Protein AF-A0A2U9T731-F1 (afdb_monomer)

Sequence (476 aa):
MTSYRQFAELFAVDGKLPVYDVGLNMLANGVYGFFDNGGTRCYVTRASCMHEKDTIAGKVGQWFGVKAAEQWLAKNAVDLVSGFLAGHGQALKADRQKRLQAGLQAALQDMDLPTRPAQAGPLQDALWNWLDESLADLESTPRSALKELLKGASKRWAEDLWLKYRAKSLADLNSAEYDIGKALAALEPFTDISIVAAPGLTGENHWRALITHCTDNAPNCFAVLDAPQGADWANQDNQPIYPSSQLPNDSDYAAIYYPWIQVVDAGSGQKIYAPPSGHIAGVYARVDAQRGVFKAPANESVYGALALETYVSDNQQKYLNNPGSQPNGDGVLGINVNCIRQINGGILVWGARTLQVDENEQFKYVSTRRTYNYIRQSLESGTQWAVFEPNTQALWGQLTRNVTSFLTRLWQEGGLFGSTAAEAFYVKCDADTNPESVRDAGEVVTEVGVAITKPAEFVVFQLGLTSGSATPTTSA

InterPro domains:
  IPR020287 Tail sheath protein, C-terminal domain [PF17482] (358-463)
  IPR035089 Tail sheath protein, subtilisin-like domain [PF04984] (182-354)
  IPR052042 Tail sheath structural protein [PTHR35861] (4-470)

Radius of gyration: 33.22 Å; Cα contacts (8 Å, |Δi|>4): 656; chains: 1; bounding box: 69×65×129 Å

Mean predicted aligned error: 15.21 Å

Nearest PDB structures (foldseek):
  9ezm-assembly1_A  TM=9.001E-01  e=2.198E-23  Halogeometricum borinquense DSM 11551
  7b5h-assembly1_AO  TM=8.288E-01  e=4.710E-19  Nostoc sp. PCC 7120 = FACHB-418
  7b5h-assembly1_AP  TM=8.317E-01  e=6.176E-19  Nostoc sp. PCC 7120 = FACHB-418
  7ae0-assembly1_3A  TM=8.464E-01  e=1.217E-17  Algoriphagus machipongonensis
  6j0n-assembly1_V  TM=7.951E-01  e=6.705E-18  Photorhabdus asymbiotica subsp. asymbiotica ATCC 43949

Foldseek 3Di:
DFDLQVVQVVQPDPSFHPPPLPQSLLVSVLQNLLVLLANGDDDDDFLFPPPCCPAPNSVCVVQDPVVNLVQQCLVCVLVLLLVVCVVVVVPDDPVVSVVVSVLSVVLSVVDDHDDDDDDDPPVSVLVVVLCVVCVVVVVPDDSVCVSVCVVVSSVVSVVVVCVVVVVVSVVVSVVRPRNVLVRLVVCLVPLVEAEDESKQPQFQVNLQSQQCCCVPRHVLHAYEYEHHAPDDQQDPVGAGDDVQPGDHDADLRYAYEDDFFWAQRPRPRDTDTHTCRSNLSSLCNNCCVPQNLLDQSWPAFSPRGDGHSDADDPSNLVCLQAVDPAADPSRHRHFRHFYFHQDPNTTTGHDFAGRHHDPPVQRRGNSSSNLVSVLVSCLCVQLVVLVPPQPDPVSLVVSQVSSLVVQVVCVVSVQFDDPDSVRFKDKDFDCVQCPPVCVVVVHTDIDMDGHGDDDDSDDDDDDDDDPDPPDDDDDD

Secondary structure (DSSP, 8-state):
--SHHHHHHHH-BTTB--TT-HHHHHHHHHHHHHHHTT--------SB---TTTSHHHHHHHH--HHHHHHHHHHHHHHHHHHHHHHTTTTS-HHHHHHHHHHHHHHHTTS--PPPPS--HHHHHHHHHHHHHTHHHHHH--TTTHHHHHHHHHHHHHHHHHHHHHHHHHHHHTTS-B-HHHHHHTTTT-TT--EEE-TT--SHHHHHHHHHIIIII-TT-EEEEEPPTT-----TTS-----TT--PPP-TTEEEEES-EEEE-TTT--EEEE-SHHHHHHHHHHHHHHH-TTS-S-SEE-TT--EESSPPPHHHHHHHH---SS--TTSPPP--EEEEEEETTEEEE---B-S--S--TTSSBHHHHHHHHHHHHHHHHHHGGGTTS--SHHHHHHHHHHHHHHHHHHHHTT-B--SSHHHHEEEE-STTTS-HHHHHTT----EEEE-BPPP---------------------

Organism: NCBI:txid1605891

Solvent-accessible surface area (backbone atoms only — not comparable to full-atom values): 27102 Å² total; per-residue (Å²): 80,69,47,54,64,56,49,44,72,74,68,28,59,97,86,36,53,59,77,83,40,66,67,60,44,34,39,49,46,11,50,41,23,13,43,70,25,46,34,64,70,52,86,86,74,66,33,59,76,74,48,59,80,74,38,68,66,39,53,38,58,75,53,54,51,69,66,49,51,54,51,48,48,67,70,44,48,62,64,52,54,51,54,50,49,65,76,49,51,89,81,52,59,70,72,57,56,54,49,53,54,51,55,53,56,60,65,46,74,81,56,95,80,84,89,89,85,93,82,69,69,77,65,48,60,62,50,49,60,49,51,64,71,44,43,72,63,62,75,73,56,55,86,86,48,51,66,57,49,52,52,56,45,54,51,49,48,53,53,51,51,49,52,54,53,47,52,50,48,54,58,52,59,74,64,58,70,64,43,48,65,63,32,51,60,72,46,62,85,51,81,86,55,51,67,46,66,57,41,70,54,54,45,53,72,50,41,44,48,46,40,46,38,15,68,75,76,37,60,47,26,34,22,36,37,38,52,57,79,91,64,69,56,48,43,99,85,54,45,66,35,68,65,87,86,67,67,67,72,78,31,51,43,28,31,36,39,30,51,37,29,24,29,63,36,85,64,75,67,44,82,41,77,38,45,41,23,22,32,50,54,2,35,43,41,33,37,33,75,76,60,34,50,41,47,50,61,38,82,36,73,49,57,74,56,78,48,62,76,52,89,71,48,74,68,48,44,54,38,35,54,50,43,53,93,51,48,48,102,85,68,43,69,48,49,26,43,19,37,44,35,79,55,97,90,42,48,23,30,63,36,43,43,6,20,39,58,68,82,66,72,77,31,40,32,43,16,40,34,50,34,51,24,50,50,52,50,48,49,56,69,71,48,54,81,58,66,91,51,76,95,41,73,67,50,31,51,50,53,42,51,54,54,49,55,54,52,51,52,42,34,75,72,55,38,28,38,56,97,45,68,77,63,17,36,51,72,47,37,48,65,87,62,39,37,69,76,40,46,75,70,72,51,84,49,70,52,73,51,74,34,68,35,76,82,83,88,74,87,84,86,86,86,79,87,75,86,73,82,81,75,90,79,81,87,132

pLDDT: mean 74.22, std 22.66, range [31.8, 98.62]

Structure (mmCIF, N/CA/C/O backbone):
data_AF-A0A2U9T731-F1
#
_entry.id   AF-A0A2U9T731-F1
#
loop_
_atom_site.group_PDB
_atom_site.id
_atom_site.type_symbol
_atom_site.label_atom_id
_atom_site.label_alt_id
_atom_site.label_comp_id
_atom_site.label_asym_id
_atom_site.label_entity_id
_atom_site.label_seq_id
_atom_site.pdbx_PDB_ins_code
_atom_site.Cartn_x
_atom_site.Cartn_y
_atom_site.Cartn_z
_atom_site.occupancy
_atom_site.B_iso_or_equiv
_atom_site.auth_seq_id
_atom_site.auth_comp_id
_atom_site.auth_asym_id
_atom_site.auth_atom_id
_atom_site.pdbx_PDB_model_num
ATOM 1 N N . MET A 1 1 ? -0.149 -15.588 6.472 1.00 88.38 1 MET A N 1
ATOM 2 C CA . MET A 1 1 ? -1.559 -16.000 6.662 1.00 88.38 1 MET A CA 1
ATOM 3 C C . MET A 1 1 ? -2.324 -15.727 5.379 1.00 88.38 1 MET A C 1
ATOM 5 O O . MET A 1 1 ? -2.033 -14.730 4.729 1.00 88.38 1 MET A O 1
ATOM 9 N N . THR A 1 2 ? -3.258 -16.598 4.998 1.00 92.06 2 THR A N 1
ATOM 10 C CA . THR A 1 2 ? -4.076 -16.479 3.770 1.00 92.06 2 THR A CA 1
ATOM 11 C C . THR A 1 2 ? -5.568 -16.292 4.049 1.00 92.06 2 THR A C 1
ATOM 13 O O . THR A 1 2 ? -6.370 -16.222 3.125 1.00 92.06 2 THR A O 1
ATOM 16 N N . SER A 1 3 ? -5.967 -16.241 5.320 1.00 91.00 3 SER A N 1
ATOM 17 C CA . SER A 1 3 ? -7.340 -15.929 5.714 1.00 91.00 3 SER A CA 1
ATOM 18 C C . SER A 1 3 ? -7.391 -15.360 7.126 1.00 91.00 3 SER A C 1
ATOM 20 O O . SER A 1 3 ? -6.515 -15.634 7.953 1.00 91.00 3 SER A O 1
ATOM 22 N N . TYR A 1 4 ? -8.474 -14.645 7.430 1.00 88.56 4 TYR A N 1
ATOM 23 C CA . TYR A 1 4 ? -8.767 -14.189 8.787 1.00 88.56 4 TYR A CA 1
ATOM 24 C C . TYR A 1 4 ? -8.917 -15.352 9.781 1.00 88.56 4 TYR A C 1
ATOM 26 O O . TYR A 1 4 ? -8.528 -15.242 10.940 1.00 88.56 4 TYR A O 1
ATOM 34 N N . ARG A 1 5 ? -9.412 -16.509 9.325 1.00 87.44 5 ARG A N 1
ATOM 35 C CA . ARG A 1 5 ? -9.525 -17.707 10.165 1.00 87.44 5 ARG A CA 1
ATOM 36 C C . ARG A 1 5 ? -8.167 -18.163 10.702 1.00 87.44 5 ARG A C 1
ATOM 38 O O . ARG A 1 5 ? -8.061 -18.436 11.890 1.00 87.44 5 ARG A O 1
ATOM 45 N N . GLN A 1 6 ? -7.135 -18.186 9.859 1.00 87.81 6 GLN A N 1
ATOM 46 C CA . GLN A 1 6 ? -5.774 -18.521 10.300 1.00 87.81 6 GLN A CA 1
ATOM 47 C C . GLN A 1 6 ? -5.225 -17.497 11.297 1.00 87.81 6 GLN A C 1
ATOM 49 O O . GLN A 1 6 ? -4.529 -17.869 12.236 1.00 87.81 6 GLN A O 1
ATOM 54 N N . PHE A 1 7 ? -5.542 -16.212 11.109 1.00 87.62 7 PHE A N 1
ATOM 55 C CA . PHE A 1 7 ? -5.197 -15.182 12.087 1.00 87.62 7 PHE A CA 1
ATOM 56 C C . PHE A 1 7 ? -5.860 -15.470 13.440 1.00 87.62 7 PHE A C 1
ATOM 58 O O . PHE A 1 7 ? -5.177 -15.500 14.462 1.00 87.62 7 PHE A O 1
ATOM 65 N N . ALA A 1 8 ? -7.165 -15.752 13.449 1.00 83.00 8 ALA A N 1
ATOM 66 C CA . ALA A 1 8 ? -7.881 -16.097 14.670 1.00 83.00 8 ALA A CA 1
ATOM 67 C C . ALA A 1 8 ? -7.302 -17.360 15.331 1.00 83.00 8 ALA A C 1
ATOM 69 O O . ALA A 1 8 ? -7.084 -17.356 16.532 1.00 83.00 8 ALA A O 1
ATOM 70 N N . GLU A 1 9 ? -6.970 -18.406 14.573 1.00 82.50 9 GLU A N 1
ATOM 71 C CA . GLU A 1 9 ? -6.359 -19.634 15.111 1.00 82.50 9 GLU A CA 1
ATOM 72 C C . GLU A 1 9 ? -4.991 -19.388 15.777 1.00 82.50 9 GLU A C 1
ATOM 74 O O . GLU A 1 9 ? -4.660 -20.062 16.749 1.00 82.50 9 GLU A O 1
ATOM 79 N N . LEU A 1 10 ? -4.212 -18.415 15.292 1.00 79.19 10 LEU A N 1
ATOM 80 C CA . LEU A 1 10 ? -2.877 -18.103 15.816 1.00 79.19 10 LEU A CA 1
ATOM 81 C C . LEU A 1 10 ? -2.882 -17.102 16.977 1.00 79.19 10 LEU A C 1
ATOM 83 O O . LEU A 1 10 ? -1.973 -17.131 17.805 1.00 79.19 10 LEU A O 1
ATOM 87 N N . PHE A 1 11 ? -3.867 -16.203 17.032 1.00 75.69 11 PHE A N 1
ATOM 88 C CA . PHE A 1 11 ? -3.887 -15.097 17.995 1.00 75.69 11 PHE A CA 1
ATOM 89 C C . PHE A 1 11 ? -5.059 -15.120 18.985 1.00 75.69 11 PHE A C 1
ATOM 91 O O . PHE A 1 11 ? -5.059 -14.316 19.922 1.00 75.69 11 PHE A O 1
ATOM 98 N N . ALA A 1 12 ? -6.049 -15.998 18.806 1.00 67.94 12 ALA A N 1
ATOM 99 C CA . ALA A 1 12 ? -7.128 -16.189 19.770 1.00 67.94 12 ALA A CA 1
ATOM 100 C C . ALA A 1 12 ? -6.659 -16.982 20.995 1.00 67.94 12 ALA A C 1
ATOM 102 O O . ALA A 1 12 ? -5.832 -17.887 20.900 1.00 67.94 12 ALA A O 1
ATOM 103 N N . VAL A 1 13 ? -7.264 -16.682 22.143 1.00 55.69 13 VAL A N 1
ATOM 104 C CA . VAL A 1 13 ? -7.129 -17.472 23.372 1.00 55.69 13 VAL A CA 1
ATOM 105 C C . VAL A 1 13 ? -8.439 -18.240 23.549 1.00 55.69 13 VAL A C 1
ATOM 107 O O . VAL A 1 13 ? -9.515 -17.651 23.470 1.00 55.69 13 VAL A O 1
ATOM 110 N N . ASP A 1 14 ? -8.373 -19.563 23.706 1.00 52.69 14 ASP A N 1
ATOM 111 C CA . ASP A 1 14 ? -9.550 -20.447 23.811 1.00 52.69 14 ASP A CA 1
ATOM 112 C C . ASP A 1 14 ? -10.554 -20.314 22.644 1.00 52.69 14 ASP A C 1
ATOM 114 O O . ASP A 1 14 ? -11.773 -20.401 22.813 1.00 52.69 14 ASP A O 1
ATOM 118 N N . GLY A 1 15 ? -10.045 -20.072 21.431 1.00 53.62 15 GLY A N 1
ATOM 119 C CA . GLY A 1 15 ? -10.865 -19.942 20.221 1.00 53.62 15 GLY A CA 1
ATOM 120 C C . GLY A 1 15 ? -11.667 -18.640 20.125 1.00 53.62 15 GLY A C 1
ATOM 121 O O . GLY A 1 15 ? -12.492 -18.504 19.222 1.00 53.62 15 GLY A O 1
ATOM 122 N N . LYS A 1 16 ? -11.432 -17.671 21.022 1.00 55.34 16 LYS A N 1
ATOM 123 C CA . LYS A 1 16 ? -12.000 -16.320 20.945 1.00 55.34 16 LYS A CA 1
ATOM 124 C C . LYS A 1 16 ? -10.901 -15.268 20.949 1.00 55.34 16 LYS A C 1
ATOM 126 O O . LYS A 1 16 ? -9.924 -15.360 21.691 1.00 55.34 16 LYS A O 1
ATOM 131 N N . LEU A 1 17 ? -11.070 -14.235 20.130 1.00 61.44 17 LEU A N 1
ATOM 132 C CA . LEU A 1 17 ? -10.196 -13.075 20.228 1.00 61.44 17 LEU A CA 1
ATOM 133 C C . LEU A 1 17 ? -10.456 -12.362 21.565 1.00 61.44 17 LEU A C 1
ATOM 135 O O . LEU A 1 17 ? -11.620 -12.187 21.941 1.00 61.44 17 LEU A O 1
ATOM 139 N N . PRO A 1 18 ? -9.406 -11.964 22.300 1.00 54.78 18 PRO A N 1
ATOM 140 C CA . PRO A 1 18 ? -9.546 -11.191 23.525 1.00 54.78 18 PRO A CA 1
ATOM 141 C C . PRO A 1 18 ? -10.272 -9.868 23.249 1.00 54.78 18 PRO A C 1
ATOM 143 O O . PRO A 1 18 ? -9.679 -8.906 22.777 1.00 54.78 18 PRO A O 1
ATOM 146 N N . VAL A 1 19 ? -11.564 -9.802 23.582 1.00 50.16 19 VAL A N 1
ATOM 147 C CA . VAL A 1 19 ? -12.418 -8.616 23.356 1.00 50.16 19 VAL A CA 1
ATOM 148 C C . VAL A 1 19 ? -11.897 -7.365 24.086 1.00 50.16 19 VAL A C 1
ATOM 150 O O . VAL A 1 19 ? -12.226 -6.245 23.718 1.00 50.16 19 VAL A O 1
ATOM 153 N N . TYR A 1 20 ? -11.063 -7.551 25.110 1.00 46.75 20 TYR A N 1
ATOM 154 C CA . TYR A 1 20 ? -10.618 -6.499 26.026 1.00 46.75 20 TYR A CA 1
ATOM 155 C C . TYR A 1 20 ? -9.171 -6.036 25.810 1.00 46.75 20 TYR A C 1
ATOM 157 O O . TYR A 1 20 ? -8.705 -5.173 26.550 1.00 46.75 20 TYR A O 1
ATOM 165 N N . ASP A 1 21 ? -8.455 -6.619 24.847 1.00 57.62 21 ASP A N 1
ATOM 166 C CA . ASP A 1 21 ? -7.144 -6.124 24.428 1.00 57.62 21 ASP A CA 1
ATOM 167 C C . ASP A 1 21 ? -7.363 -5.161 23.259 1.00 57.62 21 ASP A C 1
ATOM 169 O O . ASP A 1 21 ? -7.593 -5.586 22.128 1.00 57.62 21 ASP A O 1
ATOM 173 N N . VAL A 1 22 ? -7.360 -3.859 23.556 1.00 59.72 22 VAL A N 1
ATOM 174 C CA . VAL A 1 22 ? -7.670 -2.801 22.581 1.00 59.72 22 VAL A CA 1
ATOM 175 C C . VAL A 1 22 ? -6.714 -2.854 21.384 1.00 59.72 22 VAL A C 1
ATOM 177 O O . VAL A 1 22 ? -7.166 -2.744 20.246 1.00 59.72 22 VAL A O 1
ATOM 180 N N . GLY A 1 23 ? -5.420 -3.100 21.614 1.00 64.56 23 GLY A N 1
ATOM 181 C CA . GLY A 1 23 ? -4.423 -3.181 20.543 1.00 64.56 23 GLY A CA 1
ATOM 182 C C . GLY A 1 23 ? -4.617 -4.415 19.661 1.00 64.56 23 GLY A C 1
ATOM 183 O O . GLY A 1 23 ? -4.599 -4.324 18.432 1.00 64.56 23 GLY A O 1
ATOM 184 N N . LEU A 1 24 ? -4.875 -5.576 20.271 1.00 70.06 24 LEU A N 1
ATOM 185 C CA . LEU A 1 24 ? -5.170 -6.796 19.518 1.00 70.06 24 LEU A CA 1
ATOM 186 C C . LEU A 1 24 ? -6.501 -6.706 18.763 1.00 70.06 24 LEU A C 1
ATOM 188 O O . LEU A 1 24 ? -6.613 -7.245 17.664 1.00 70.06 24 LEU A O 1
ATOM 192 N N . ASN A 1 25 ? -7.490 -6.015 19.329 1.00 75.69 25 ASN A N 1
ATOM 193 C CA . ASN A 1 25 ? -8.783 -5.778 18.698 1.00 75.69 25 ASN A CA 1
ATOM 194 C C . ASN A 1 25 ? -8.629 -4.888 17.445 1.00 75.69 25 ASN A C 1
ATOM 196 O O . ASN A 1 25 ? -9.118 -5.246 16.371 1.00 75.69 25 ASN A O 1
ATOM 200 N N . MET A 1 26 ? -7.854 -3.800 17.528 1.00 83.88 26 MET A N 1
ATOM 201 C CA . MET A 1 26 ? -7.537 -2.956 16.366 1.00 83.88 26 MET A CA 1
ATOM 202 C C . MET A 1 26 ? -6.824 -3.740 15.259 1.00 83.88 26 MET A C 1
ATOM 204 O O . MET A 1 26 ? -7.227 -3.675 14.095 1.00 83.88 26 MET A O 1
ATOM 208 N N . LEU A 1 27 ? -5.814 -4.541 15.617 1.00 87.56 27 LEU A N 1
ATOM 209 C CA . LEU A 1 27 ? -5.110 -5.400 14.664 1.00 87.56 27 LEU A CA 1
ATOM 210 C C . LEU A 1 27 ? -6.051 -6.430 14.025 1.00 87.56 27 LEU A C 1
ATOM 212 O O . LEU A 1 27 ? -6.015 -6.613 12.810 1.00 87.56 27 LEU A O 1
ATOM 216 N N . ALA A 1 28 ? -6.907 -7.082 14.816 1.00 88.56 28 ALA A N 1
ATOM 217 C CA . ALA A 1 28 ? -7.859 -8.067 14.316 1.00 88.56 28 ALA A CA 1
ATOM 218 C C . ALA A 1 28 ? -8.824 -7.462 13.290 1.00 88.56 28 ALA A C 1
ATOM 220 O O . ALA A 1 28 ? -9.002 -8.035 12.216 1.00 88.56 28 ALA A O 1
ATOM 221 N N . ASN A 1 29 ? -9.386 -6.284 13.570 1.00 90.81 29 ASN A N 1
ATOM 222 C CA . ASN A 1 29 ? -10.258 -5.589 12.623 1.00 90.81 29 ASN A CA 1
ATOM 223 C C . ASN A 1 29 ? -9.502 -5.116 11.378 1.00 90.81 29 ASN A C 1
ATOM 225 O O . ASN A 1 29 ? -10.039 -5.199 10.276 1.00 90.81 29 ASN A O 1
ATOM 229 N N . GLY A 1 30 ? -8.242 -4.695 11.518 1.00 93.50 30 GLY A N 1
ATOM 230 C CA . GLY A 1 30 ? -7.384 -4.385 10.375 1.00 93.50 30 GLY A CA 1
ATOM 231 C C . GLY A 1 30 ? -7.145 -5.600 9.471 1.00 93.50 30 GLY A C 1
ATOM 232 O O . GLY A 1 30 ? -7.293 -5.502 8.254 1.00 93.50 30 GLY A O 1
ATOM 233 N N . VAL A 1 31 ? -6.835 -6.764 10.053 1.00 94.62 31 VAL A N 1
ATOM 234 C CA . VAL A 1 31 ? -6.621 -8.018 9.308 1.00 94.62 31 VAL A CA 1
ATOM 235 C C . VAL A 1 31 ? -7.923 -8.529 8.690 1.00 94.62 31 VAL A C 1
ATOM 237 O O . VAL A 1 31 ? -7.914 -8.980 7.546 1.00 94.62 31 VAL A O 1
ATOM 240 N N . TYR A 1 32 ? -9.045 -8.443 9.409 1.00 94.06 32 TYR A N 1
ATOM 241 C CA . TYR A 1 32 ? -10.363 -8.771 8.867 1.00 94.06 32 TYR A CA 1
ATOM 242 C C . TYR A 1 32 ? -10.681 -7.891 7.654 1.00 94.06 32 TYR A C 1
ATOM 244 O O . TYR A 1 32 ? -10.943 -8.410 6.570 1.00 94.06 32 TYR A O 1
ATOM 252 N N . GLY A 1 33 ? -10.558 -6.571 7.817 1.00 95.75 33 GLY A N 1
ATOM 253 C CA . GLY A 1 33 ? -10.784 -5.587 6.766 1.00 95.75 33 GLY A CA 1
ATOM 254 C C . GLY A 1 33 ? -9.898 -5.795 5.543 1.00 95.75 33 GLY A C 1
ATOM 255 O O . GLY A 1 33 ? -10.383 -5.664 4.422 1.00 95.75 33 GLY A O 1
ATOM 256 N N . PHE A 1 34 ? -8.631 -6.177 5.741 1.00 97.62 34 PHE A N 1
ATOM 257 C CA . PHE A 1 34 ? -7.710 -6.519 4.655 1.00 97.62 34 PHE A CA 1
ATOM 258 C C . PHE A 1 34 ? -8.255 -7.654 3.784 1.00 97.62 34 PHE A C 1
ATOM 260 O O . PHE A 1 34 ? -8.349 -7.502 2.567 1.00 97.62 34 PHE A O 1
ATOM 267 N N . PHE A 1 35 ? -8.641 -8.779 4.395 1.00 97.12 35 PHE A N 1
ATOM 268 C CA . PHE A 1 35 ? -9.165 -9.927 3.651 1.00 97.12 35 PHE A CA 1
ATOM 269 C C . PHE A 1 35 ? -10.542 -9.642 3.040 1.00 97.12 35 PHE A C 1
ATOM 271 O O . PHE A 1 35 ? -10.771 -9.995 1.885 1.00 97.12 35 PHE A O 1
ATOM 278 N N . ASP A 1 36 ? -11.431 -8.965 3.770 1.00 95.88 36 ASP A N 1
ATOM 279 C CA . ASP A 1 36 ? -12.779 -8.627 3.290 1.00 95.88 36 ASP A CA 1
ATOM 280 C C . ASP A 1 36 ? -12.738 -7.678 2.084 1.00 95.88 36 ASP A C 1
ATOM 282 O O . ASP A 1 36 ? -13.545 -7.781 1.163 1.00 95.88 36 ASP A O 1
ATOM 286 N N . ASN A 1 37 ? -11.732 -6.801 2.029 1.00 97.50 37 ASN A N 1
ATOM 287 C CA . ASN A 1 37 ? -11.537 -5.881 0.915 1.00 97.50 37 ASN A CA 1
ATOM 288 C C . ASN A 1 37 ? -10.711 -6.461 -0.239 1.00 97.50 37 ASN A C 1
ATOM 290 O O . ASN A 1 37 ? -10.448 -5.713 -1.171 1.00 97.50 37 ASN A O 1
ATOM 294 N N . GLY A 1 38 ? -10.363 -7.756 -0.225 1.00 96.25 38 GLY A N 1
ATOM 295 C CA . GLY A 1 38 ? -9.721 -8.473 -1.339 1.00 96.25 38 GLY A CA 1
ATOM 296 C C . GLY A 1 38 ? -8.221 -8.740 -1.185 1.00 96.25 38 GLY A C 1
ATOM 297 O O . GLY A 1 38 ? -7.571 -9.179 -2.135 1.00 96.25 38 GLY A O 1
ATOM 298 N N . GLY A 1 39 ? -7.667 -8.523 0.007 1.00 96.06 39 GLY A N 1
ATOM 299 C CA . GLY A 1 39 ? -6.345 -9.013 0.373 1.00 96.06 39 GLY A CA 1
ATOM 300 C C . GLY A 1 39 ? -6.269 -10.541 0.323 1.00 96.06 39 GLY A C 1
ATOM 301 O O . GLY A 1 39 ? -7.206 -11.238 0.704 1.00 96.06 39 GLY A O 1
ATOM 302 N N . THR A 1 40 ? -5.147 -11.085 -0.151 1.00 94.38 40 THR A N 1
ATOM 303 C CA . THR A 1 40 ? -4.980 -12.538 -0.364 1.00 94.38 40 THR A CA 1
ATOM 304 C C . THR A 1 40 ? -4.010 -13.180 0.619 1.00 94.38 40 THR A C 1
ATOM 306 O O . THR A 1 40 ? -4.191 -14.327 1.033 1.00 94.38 40 THR A O 1
ATOM 309 N N . ARG A 1 41 ? -2.968 -12.447 1.018 1.00 94.56 41 ARG A N 1
ATOM 310 C CA . ARG A 1 41 ? -1.938 -12.919 1.941 1.00 94.56 41 ARG A CA 1
ATOM 311 C C . ARG A 1 41 ? -1.350 -11.750 2.716 1.00 94.56 41 ARG A C 1
ATOM 313 O O . ARG A 1 41 ? -1.005 -10.735 2.125 1.00 94.56 41 ARG A O 1
ATOM 320 N N . CYS A 1 42 ? -1.188 -11.928 4.022 1.00 94.44 42 CYS A N 1
ATOM 321 C CA . CYS A 1 42 ? -0.504 -10.973 4.886 1.00 94.44 42 CYS A CA 1
ATOM 322 C C . CYS A 1 42 ? 0.429 -11.680 5.875 1.00 94.44 42 CYS A C 1
ATOM 324 O O . CYS A 1 42 ? 0.236 -12.854 6.227 1.00 94.44 42 CYS A O 1
ATOM 326 N N . TYR A 1 43 ? 1.439 -10.944 6.325 1.00 93.75 43 TYR A N 1
ATOM 327 C CA . TYR A 1 43 ? 2.276 -11.293 7.465 1.00 93.75 43 TYR A CA 1
ATOM 328 C C . TYR A 1 43 ? 1.839 -10.432 8.642 1.00 93.75 43 TYR A C 1
ATOM 330 O O . TYR A 1 43 ? 1.498 -9.265 8.467 1.00 93.75 43 TYR A O 1
ATOM 338 N N . VAL A 1 44 ? 1.804 -11.022 9.832 1.00 91.00 44 VAL A N 1
ATOM 339 C CA . VAL A 1 44 ? 1.349 -10.330 11.034 1.00 91.00 44 VAL A CA 1
ATOM 340 C C . VAL A 1 44 ? 2.355 -10.571 12.140 1.00 91.00 44 VAL A C 1
ATOM 342 O O . VAL A 1 44 ? 2.699 -11.712 12.443 1.00 91.00 44 VAL A O 1
ATOM 345 N N . THR A 1 45 ? 2.795 -9.480 12.746 1.00 86.94 45 THR A N 1
ATOM 346 C CA . THR A 1 45 ? 3.688 -9.452 13.899 1.00 86.94 45 THR A CA 1
ATOM 347 C C . THR A 1 45 ? 3.109 -8.493 14.934 1.00 86.94 45 THR A C 1
ATOM 349 O O . THR A 1 45 ? 2.353 -7.581 14.592 1.00 86.94 45 THR A O 1
ATOM 352 N N . ARG A 1 46 ? 3.418 -8.710 16.212 1.00 77.56 46 ARG A N 1
ATOM 353 C CA . ARG A 1 46 ? 2.981 -7.817 17.289 1.00 77.56 46 ARG A CA 1
ATOM 354 C C . ARG A 1 46 ? 4.082 -6.799 17.567 1.00 77.56 46 ARG A C 1
ATOM 356 O O . ARG A 1 46 ? 5.202 -7.182 17.882 1.00 77.56 46 ARG A O 1
ATOM 363 N N . ALA A 1 47 ? 3.734 -5.515 17.485 1.00 73.25 47 ALA A N 1
ATOM 364 C CA . ALA A 1 47 ? 4.603 -4.410 17.900 1.00 73.25 47 ALA A CA 1
ATOM 365 C C . ALA A 1 47 ? 4.723 -4.294 19.427 1.00 73.25 47 ALA A C 1
ATOM 367 O O . ALA A 1 47 ? 5.671 -3.707 19.932 1.00 73.25 47 ALA A O 1
ATOM 368 N N . SER A 1 48 ? 3.788 -4.868 20.187 1.00 66.44 48 SER A N 1
ATOM 369 C CA . SER A 1 48 ? 3.917 -4.947 21.638 1.00 66.44 48 SER A CA 1
ATOM 370 C C . SER A 1 48 ? 4.884 -6.067 22.024 1.00 66.44 48 SER A C 1
ATOM 372 O O . SER A 1 48 ? 4.695 -7.239 21.685 1.00 66.44 48 SER A O 1
ATOM 374 N N . CYS A 1 49 ? 5.921 -5.713 22.783 1.00 41.28 49 CYS A N 1
ATOM 375 C CA . CYS A 1 49 ? 6.824 -6.661 23.418 1.00 41.28 49 CYS A CA 1
ATOM 376 C C . CYS A 1 49 ? 6.138 -7.314 24.629 1.00 41.28 49 CYS A C 1
ATOM 378 O O . CYS A 1 49 ? 6.534 -7.141 25.774 1.00 41.28 49 CYS A O 1
ATOM 380 N N . MET A 1 50 ? 5.096 -8.114 24.408 1.00 39.75 50 MET A N 1
ATOM 381 C CA . MET A 1 50 ? 4.665 -9.021 25.467 1.00 39.75 50 MET A CA 1
ATOM 382 C C . MET A 1 50 ? 5.662 -10.172 25.554 1.00 39.75 50 MET A C 1
ATOM 384 O O . MET A 1 50 ? 5.508 -11.201 24.898 1.00 39.75 50 MET A O 1
ATOM 388 N N . HIS A 1 51 ? 6.686 -10.034 26.396 1.00 38.06 51 HIS A N 1
ATOM 389 C CA . HIS A 1 51 ? 7.228 -11.228 27.021 1.00 38.06 51 HIS A CA 1
ATOM 390 C C . HIS A 1 51 ? 6.102 -11.825 27.863 1.00 38.06 51 HIS A C 1
ATOM 392 O O . HIS A 1 51 ? 5.614 -11.214 28.809 1.00 38.06 51 HIS A O 1
ATOM 398 N N . GLU A 1 52 ? 5.667 -13.030 27.504 1.00 36.25 52 GLU A N 1
ATOM 399 C CA . GLU A 1 52 ? 4.638 -13.774 28.233 1.00 36.25 52 GLU A CA 1
ATOM 400 C C . GLU A 1 52 ? 4.971 -13.846 29.735 1.00 36.25 52 GLU A C 1
ATOM 402 O O . GLU A 1 52 ? 4.093 -13.681 30.572 1.00 36.25 52 GLU A O 1
ATOM 407 N N . LYS A 1 53 ? 6.264 -13.932 30.081 1.00 34.16 53 LYS A N 1
ATOM 408 C CA . LYS A 1 53 ? 6.789 -13.900 31.458 1.00 34.16 53 LYS A CA 1
ATOM 409 C C . LYS A 1 53 ? 6.646 -12.550 32.181 1.00 34.16 53 LYS A C 1
ATOM 411 O O . LYS A 1 53 ? 6.659 -12.529 33.412 1.00 34.16 53 LYS A O 1
ATOM 416 N N . ASP A 1 54 ? 6.507 -11.453 31.442 1.00 34.56 54 ASP A N 1
ATOM 417 C CA . ASP A 1 54 ? 6.492 -10.083 31.969 1.00 34.56 54 ASP A CA 1
ATOM 418 C C . ASP A 1 54 ? 5.084 -9.488 32.065 1.00 34.56 54 ASP A C 1
ATOM 420 O O . ASP A 1 54 ? 4.879 -8.500 32.769 1.00 34.56 54 ASP A O 1
ATOM 424 N N . THR A 1 55 ? 4.080 -10.131 31.463 1.00 39.84 55 THR A N 1
ATOM 425 C CA . THR A 1 55 ? 2.680 -9.766 31.700 1.00 39.84 55 THR A CA 1
ATOM 426 C C . THR A 1 55 ? 2.241 -10.150 33.114 1.00 39.84 55 THR A C 1
ATOM 428 O O . THR A 1 55 ? 2.573 -11.227 33.625 1.00 39.84 55 THR A O 1
ATOM 431 N N . ILE A 1 56 ? 1.405 -9.303 33.731 1.00 34.69 56 ILE A N 1
ATOM 432 C CA . ILE A 1 56 ? 0.640 -9.698 34.919 1.00 34.69 56 ILE A CA 1
ATOM 433 C C . ILE A 1 56 ? -0.103 -10.997 34.604 1.00 34.69 56 ILE A C 1
ATOM 435 O O . ILE A 1 56 ? -0.052 -11.876 35.435 1.00 34.69 56 ILE A O 1
ATOM 439 N N . ALA A 1 57 ? -0.654 -11.194 33.400 1.00 33.31 57 ALA A N 1
ATOM 440 C CA . ALA A 1 57 ? -1.320 -12.428 32.966 1.00 33.31 57 ALA A CA 1
ATOM 441 C C . ALA A 1 57 ? -0.434 -13.694 32.931 1.00 33.31 57 ALA A C 1
ATOM 443 O O . ALA A 1 57 ? -0.949 -14.769 33.205 1.00 33.31 57 ALA A O 1
ATOM 444 N N . GLY A 1 58 ? 0.872 -13.611 32.659 1.00 34.59 58 GLY A N 1
ATOM 445 C CA . GLY A 1 58 ? 1.788 -14.760 32.722 1.00 34.59 58 GLY A CA 1
ATOM 446 C C . GLY A 1 58 ? 2.270 -15.070 34.138 1.00 34.59 58 GLY A C 1
ATOM 447 O O . GLY A 1 58 ? 2.371 -16.236 34.524 1.00 34.59 58 GLY A O 1
ATOM 448 N N . LYS A 1 59 ? 2.455 -14.034 34.966 1.00 36.81 59 LYS A N 1
ATOM 449 C CA . LYS A 1 59 ? 2.683 -14.191 36.416 1.00 36.81 59 LYS A CA 1
ATOM 450 C C . LYS A 1 59 ? 1.409 -14.653 37.141 1.00 36.81 59 LYS A C 1
ATOM 452 O O . LYS A 1 59 ? 1.474 -15.489 38.032 1.00 36.81 59 LYS A O 1
ATOM 457 N N . VAL A 1 60 ? 0.243 -14.186 36.696 1.00 33.25 60 VAL A N 1
ATOM 458 C CA . VAL A 1 60 ? -1.107 -14.555 37.151 1.00 33.25 60 VAL A CA 1
ATOM 459 C C . VAL A 1 60 ? -1.503 -15.918 36.604 1.00 33.25 60 VAL A C 1
ATOM 461 O O . VAL A 1 60 ? -2.103 -16.676 37.337 1.00 33.25 60 VAL A O 1
ATOM 464 N N . GLY A 1 61 ? -1.120 -16.309 35.392 1.00 36.09 61 GLY A N 1
ATOM 465 C CA . GLY A 1 61 ? -1.347 -17.652 34.848 1.00 36.09 61 GLY A CA 1
ATOM 466 C C . GLY A 1 61 ? -0.556 -18.722 35.603 1.00 36.09 61 GLY A C 1
ATOM 467 O O . GLY A 1 61 ? -1.074 -19.805 35.861 1.00 36.09 61 GLY A O 1
ATOM 468 N N . GLN A 1 62 ? 0.654 -18.386 36.068 1.00 38.66 62 GLN A N 1
ATOM 469 C CA . GLN A 1 62 ? 1.388 -19.201 37.042 1.00 38.66 62 GLN A CA 1
ATOM 470 C C . GLN A 1 62 ? 0.764 -19.196 38.453 1.00 38.66 62 GLN A C 1
ATOM 472 O O . GLN A 1 62 ? 0.999 -20.137 39.208 1.00 38.66 62 GLN A O 1
ATOM 477 N N . TRP A 1 63 ? -0.004 -18.167 38.834 1.00 35.22 63 TRP A N 1
ATOM 478 C CA . TRP A 1 63 ? -0.564 -18.001 40.190 1.00 35.22 63 TRP A CA 1
ATOM 479 C C . TRP A 1 63 ? -2.053 -18.387 40.337 1.00 35.22 63 TRP A C 1
ATOM 481 O O . TRP A 1 63 ? -2.475 -18.755 41.430 1.00 35.22 63 TRP A O 1
ATOM 491 N N . PHE A 1 64 ? -2.858 -18.324 39.276 1.00 34.03 64 PHE A N 1
ATOM 492 C CA . PHE A 1 64 ? -4.328 -18.338 39.302 1.00 34.03 64 PHE A CA 1
ATOM 493 C C . PHE A 1 64 ? -4.929 -19.397 38.372 1.00 34.03 64 PHE A C 1
ATOM 495 O O . PHE A 1 64 ? -5.929 -19.170 37.689 1.00 34.03 64 PHE A O 1
ATOM 502 N N . GLY A 1 65 ? -4.433 -20.632 38.450 1.00 35.00 65 GLY A N 1
ATOM 503 C CA . GLY A 1 65 ? -5.402 -21.725 38.398 1.00 35.00 65 GLY A CA 1
ATOM 504 C C . GLY A 1 65 ? -6.393 -21.465 39.534 1.00 35.00 65 GLY A C 1
ATOM 505 O O . GLY A 1 65 ? -5.959 -21.372 40.673 1.00 35.00 65 GLY A O 1
ATOM 506 N N . VAL A 1 66 ? -7.686 -21.277 39.260 1.00 37.91 66 VAL A N 1
ATOM 507 C CA . VAL A 1 66 ? -8.726 -20.914 40.257 1.00 37.91 66 VAL A CA 1
ATOM 508 C C . VAL A 1 66 ? -8.620 -21.742 41.554 1.00 37.91 66 VAL A C 1
ATOM 510 O O . VAL A 1 66 ? -8.775 -21.214 42.653 1.00 37.91 66 VAL A O 1
ATOM 513 N N . LYS A 1 67 ? -8.179 -23.001 41.436 1.00 40.03 67 LYS A N 1
ATOM 514 C CA . LYS A 1 67 ? -7.840 -23.893 42.554 1.00 40.03 67 LYS A CA 1
ATOM 515 C C . LYS A 1 67 ? -6.734 -23.388 43.491 1.00 40.03 67 LYS A C 1
ATOM 517 O O . LYS A 1 67 ? -6.828 -23.627 44.682 1.00 40.03 67 LYS A O 1
ATOM 522 N N . ALA A 1 68 ? -5.691 -22.719 43.008 1.00 41.28 68 ALA A N 1
ATOM 523 C CA . ALA A 1 68 ? -4.561 -22.253 43.816 1.00 41.28 68 ALA A CA 1
ATOM 524 C C . ALA A 1 68 ? -4.928 -21.053 44.708 1.00 41.28 68 ALA A C 1
ATOM 526 O O . ALA A 1 68 ? -4.485 -20.986 45.854 1.00 41.28 68 ALA A O 1
ATOM 527 N N . ALA A 1 69 ? -5.782 -20.144 44.224 1.00 39.28 69 ALA A N 1
ATOM 528 C CA . ALA A 1 69 ? -6.324 -19.042 45.022 1.00 39.28 69 ALA A CA 1
ATOM 529 C C . ALA A 1 69 ? -7.319 -19.551 46.079 1.00 39.28 69 ALA A C 1
ATOM 531 O O . ALA A 1 69 ? -7.231 -19.156 47.242 1.00 39.28 69 ALA A O 1
ATOM 532 N N . GLU A 1 70 ? -8.191 -20.498 45.709 1.00 42.38 70 GLU A N 1
ATOM 533 C CA . GLU A 1 70 ? -9.061 -21.221 46.648 1.00 42.38 70 GLU A CA 1
ATOM 534 C C . GLU A 1 70 ? -8.240 -21.981 47.710 1.00 42.38 70 GLU A C 1
ATOM 536 O O . GLU A 1 70 ? -8.544 -21.904 48.899 1.00 42.38 70 GLU A O 1
ATOM 541 N N . GLN A 1 71 ? -7.144 -22.640 47.314 1.00 45.66 71 GLN A N 1
ATOM 542 C CA . GLN A 1 71 ? -6.226 -23.358 48.210 1.00 45.66 71 GLN A CA 1
ATOM 543 C C . GLN A 1 71 ? -5.411 -22.420 49.116 1.00 45.66 71 GLN A C 1
ATOM 545 O O . GLN A 1 71 ? -5.137 -22.757 50.269 1.00 45.66 71 GLN A O 1
ATOM 550 N N . TRP A 1 72 ? -5.011 -21.241 48.629 1.00 42.97 72 TRP A N 1
ATOM 551 C CA . TRP A 1 72 ? -4.283 -20.251 49.426 1.00 42.97 72 TRP A CA 1
ATOM 552 C C . TRP A 1 72 ? -5.194 -19.568 50.452 1.00 42.97 72 TRP A C 1
ATOM 554 O O . TRP A 1 72 ? -4.801 -19.448 51.615 1.00 42.97 72 TRP A O 1
ATOM 564 N N . LEU A 1 73 ? -6.414 -19.185 50.058 1.00 44.66 73 LEU A N 1
ATOM 565 C CA . LEU A 1 73 ? -7.431 -18.637 50.962 1.00 44.66 73 LEU A CA 1
ATOM 566 C C . LEU A 1 73 ? -7.825 -19.658 52.027 1.00 44.66 73 LEU A C 1
ATOM 568 O O . LEU A 1 73 ? -7.801 -19.336 53.212 1.00 44.66 73 LEU A O 1
ATOM 572 N N . ALA A 1 74 ? -8.093 -20.904 51.629 1.00 47.44 74 ALA A N 1
ATOM 573 C CA . ALA A 1 74 ? -8.410 -21.967 52.573 1.00 47.44 74 ALA A CA 1
ATOM 574 C C . ALA A 1 74 ? -7.256 -22.214 53.564 1.00 47.44 74 ALA A C 1
ATOM 576 O O . ALA A 1 74 ? -7.499 -22.455 54.742 1.00 47.44 74 ALA A O 1
ATOM 577 N N . LYS A 1 75 ? -5.991 -22.060 53.144 1.00 45.53 75 LYS A N 1
ATOM 578 C CA . LYS A 1 75 ? -4.850 -22.275 54.044 1.00 45.53 75 LYS A CA 1
ATOM 579 C C . LYS A 1 75 ? -4.539 -21.116 54.997 1.00 45.53 75 LYS A C 1
ATOM 581 O O . LYS A 1 75 ? -4.030 -21.366 56.083 1.00 45.53 75 LYS A O 1
ATOM 586 N N . ASN A 1 76 ? -4.812 -19.867 54.616 1.00 44.72 76 ASN A N 1
ATOM 587 C CA . ASN A 1 76 ? -4.431 -18.691 55.417 1.00 44.72 76 ASN A CA 1
ATOM 588 C C . ASN A 1 76 ? -5.619 -18.006 56.122 1.00 44.72 76 ASN A C 1
ATOM 590 O O . ASN A 1 76 ? -5.408 -17.069 56.890 1.00 44.72 76 ASN A O 1
ATOM 594 N N . ALA A 1 77 ? -6.857 -18.475 55.911 1.00 47.88 77 ALA A N 1
ATOM 595 C CA . ALA A 1 77 ? -8.063 -17.883 56.497 1.00 47.88 77 ALA A CA 1
ATOM 596 C C . ALA A 1 77 ? -8.038 -17.811 58.037 1.00 47.88 77 ALA A C 1
ATOM 598 O O . ALA A 1 77 ? -8.523 -16.835 58.601 1.00 47.88 77 ALA A O 1
ATOM 599 N N . VAL A 1 78 ? -7.456 -18.800 58.731 1.00 45.28 78 VAL A N 1
ATOM 600 C CA . VAL A 1 78 ? -7.404 -18.820 60.211 1.00 45.28 78 VAL A CA 1
ATOM 601 C C . VAL A 1 78 ? -6.455 -17.775 60.767 1.00 45.28 78 VAL A C 1
ATOM 603 O O . VAL A 1 78 ? -6.819 -17.079 61.712 1.00 45.28 78 VAL A O 1
ATOM 606 N N . ASP A 1 79 ? -5.263 -17.649 60.188 1.00 44.97 79 ASP A N 1
ATOM 607 C CA . ASP A 1 79 ? -4.249 -16.696 60.645 1.00 44.97 79 ASP A CA 1
ATOM 608 C C . ASP A 1 79 ? -4.681 -15.255 60.354 1.00 44.97 79 ASP A C 1
ATOM 610 O O . ASP A 1 79 ? -4.490 -14.366 61.184 1.00 44.97 79 ASP A O 1
ATOM 614 N N . LEU A 1 80 ? -5.350 -15.039 59.217 1.00 44.19 80 LEU A N 1
ATOM 615 C CA . LEU A 1 80 ? -5.939 -13.751 58.856 1.00 44.19 80 LEU A CA 1
ATOM 616 C C . LEU A 1 80 ? -7.088 -13.391 59.803 1.00 44.19 80 LEU A C 1
ATOM 618 O O . LEU A 1 80 ? -7.028 -12.363 60.463 1.00 44.19 80 LEU A O 1
ATOM 622 N N . VAL A 1 81 ? -8.085 -14.257 59.993 1.00 46.41 81 VAL A N 1
ATOM 623 C CA . VAL A 1 81 ? -9.198 -13.971 60.920 1.00 46.41 81 VAL A CA 1
ATOM 624 C C . VAL A 1 81 ? -8.715 -13.857 62.375 1.00 46.41 81 VAL A C 1
ATOM 626 O O . VAL A 1 81 ? -9.229 -13.039 63.135 1.00 46.41 81 VAL A O 1
ATOM 629 N N . SER A 1 82 ? -7.688 -14.605 62.780 1.00 44.59 82 SER A N 1
ATOM 630 C CA . SER A 1 82 ? -7.111 -14.492 64.127 1.00 44.59 82 SER A CA 1
ATOM 631 C C . SER A 1 82 ? -6.345 -13.183 64.331 1.00 44.59 82 SER A C 1
ATOM 633 O O . SER A 1 82 ? -6.490 -12.569 65.388 1.00 44.59 82 SER A O 1
ATOM 635 N N . GLY A 1 83 ? -5.604 -12.705 63.324 1.00 44.69 83 GLY A N 1
ATOM 636 C CA . GLY A 1 83 ? -4.978 -11.378 63.345 1.00 44.69 83 GLY A CA 1
ATOM 637 C C . GLY A 1 83 ? -6.003 -10.239 63.406 1.00 44.69 83 GLY A C 1
ATOM 638 O O . GLY A 1 83 ? -5.810 -9.277 64.146 1.00 44.69 83 GLY A O 1
ATOM 639 N N . PHE A 1 84 ? -7.140 -10.396 62.718 1.00 43.22 84 PHE A N 1
ATOM 640 C CA . PHE A 1 84 ? -8.238 -9.422 62.702 1.00 43.22 84 PHE A CA 1
ATOM 641 C C . PHE A 1 84 ? -8.856 -9.235 64.079 1.00 43.22 84 PHE A C 1
ATOM 643 O O . PHE A 1 84 ? -9.031 -8.124 64.581 1.00 43.22 84 PHE A O 1
ATOM 650 N N . LEU A 1 85 ? -9.176 -10.375 64.694 1.00 45.78 85 LEU A N 1
ATOM 651 C CA . LEU A 1 85 ? -9.824 -10.447 65.987 1.00 45.78 85 LEU A CA 1
ATOM 652 C C . LEU A 1 85 ? -8.870 -9.984 67.090 1.00 45.78 85 LEU A C 1
ATOM 654 O O . LEU A 1 85 ? -9.338 -9.418 68.073 1.00 45.78 85 LEU A O 1
ATOM 658 N N . ALA A 1 86 ? -7.557 -10.185 66.935 1.00 48.28 86 ALA A N 1
ATOM 659 C CA . ALA A 1 86 ? -6.549 -9.667 67.856 1.00 48.28 86 ALA A CA 1
ATOM 660 C C . ALA A 1 86 ? -6.436 -8.129 67.805 1.00 48.28 86 ALA A C 1
ATOM 662 O O . ALA A 1 86 ? -6.277 -7.510 68.855 1.00 48.28 86 ALA A O 1
ATOM 663 N N . GLY A 1 87 ? -6.581 -7.512 66.623 1.00 44.81 87 GLY A N 1
ATOM 664 C CA . GLY A 1 87 ? -6.587 -6.050 66.453 1.00 44.81 87 GLY A CA 1
ATOM 665 C C . GLY A 1 87 ? -7.874 -5.361 66.933 1.00 44.81 87 GLY A C 1
ATOM 666 O O . GLY A 1 87 ? -7.818 -4.259 67.467 1.00 44.81 87 GLY A O 1
ATOM 667 N N . HIS A 1 88 ? -9.022 -6.040 66.830 1.00 43.09 88 HIS A N 1
ATOM 668 C CA . HIS A 1 88 ? -10.351 -5.518 67.200 1.00 43.09 88 HIS A CA 1
ATOM 669 C C . HIS A 1 88 ? -10.868 -6.019 68.564 1.00 43.09 88 HIS A C 1
ATOM 671 O O . HIS A 1 88 ? -12.052 -5.893 68.893 1.00 43.09 88 HIS A O 1
ATOM 677 N N . GLY A 1 89 ? -9.979 -6.584 69.389 1.00 41.47 89 GLY A N 1
ATOM 678 C CA . GLY A 1 89 ? -10.312 -7.307 70.621 1.00 41.47 89 GLY A CA 1
ATOM 679 C C . GLY A 1 89 ? -11.064 -6.517 71.702 1.00 41.47 89 GLY A C 1
ATOM 680 O O . GLY A 1 89 ? -11.604 -7.134 72.616 1.00 41.47 89 GLY A O 1
ATOM 681 N N . GLN A 1 90 ? -11.156 -5.185 71.615 1.00 45.97 90 GLN A N 1
ATOM 682 C CA . GLN A 1 90 ? -11.955 -4.396 72.565 1.00 45.97 90 GLN A CA 1
ATOM 683 C C . GLN A 1 90 ? -13.456 -4.319 72.219 1.00 45.97 90 GLN A C 1
ATOM 685 O O . GLN A 1 90 ? -14.254 -4.032 73.109 1.00 45.97 90 GLN A O 1
ATOM 690 N N . ALA A 1 91 ? -13.868 -4.618 70.978 1.00 44.25 91 ALA A N 1
ATOM 691 C CA . ALA A 1 91 ? -15.270 -4.504 70.543 1.00 44.25 91 ALA A CA 1
ATOM 692 C C . ALA A 1 91 ? -16.068 -5.826 70.623 1.00 44.25 91 ALA A C 1
ATOM 694 O O . ALA A 1 91 ? -17.294 -5.821 70.738 1.00 44.25 91 ALA A O 1
ATOM 695 N N . LEU A 1 92 ? -15.393 -6.980 70.611 1.00 46.09 92 LEU A N 1
ATOM 696 C CA . LEU A 1 92 ? -16.023 -8.305 70.574 1.00 46.09 92 LEU A CA 1
ATOM 697 C C . LEU A 1 92 ? -15.857 -9.044 71.909 1.00 46.09 92 LEU A C 1
ATOM 699 O O . LEU A 1 92 ? -14.750 -9.247 72.395 1.00 46.09 92 LEU A O 1
ATOM 703 N N . LYS A 1 93 ? -16.964 -9.517 72.504 1.00 55.09 93 LYS A N 1
ATOM 704 C CA . LYS A 1 93 ? -16.917 -10.351 73.723 1.00 55.09 93 LYS A CA 1
ATOM 705 C C . LYS A 1 93 ? -16.078 -11.615 73.472 1.00 55.09 93 LYS A C 1
ATOM 707 O O . LYS A 1 93 ? -16.303 -12.302 72.477 1.00 55.09 93 LYS A O 1
ATOM 712 N N . ALA A 1 94 ? -15.199 -11.977 74.412 1.00 48.72 94 ALA A N 1
ATOM 713 C CA . ALA A 1 94 ? -14.261 -13.108 74.301 1.00 48.72 94 ALA A CA 1
ATOM 714 C C . ALA A 1 94 ? -14.920 -14.441 73.884 1.00 48.72 94 ALA A C 1
ATOM 716 O O . ALA A 1 94 ? -14.371 -15.207 73.094 1.00 48.72 94 ALA A O 1
ATOM 717 N N . ASP A 1 95 ? -16.144 -14.699 74.352 1.00 48.88 95 ASP A N 1
ATOM 718 C CA . ASP A 1 95 ? -16.896 -15.907 73.997 1.00 48.88 95 ASP A CA 1
ATOM 719 C C . ASP A 1 95 ? -17.353 -15.915 72.520 1.00 48.88 95 ASP A C 1
ATOM 721 O O . ASP A 1 95 ? -17.472 -16.965 71.897 1.00 48.88 95 ASP A O 1
ATOM 725 N N . ARG A 1 96 ? -17.554 -14.739 71.912 1.00 52.59 96 ARG A N 1
ATOM 726 C CA . ARG A 1 96 ? -17.880 -14.563 70.483 1.00 52.59 96 ARG A CA 1
ATOM 727 C C . ARG A 1 96 ? -16.660 -14.769 69.590 1.00 52.59 96 ARG A C 1
ATOM 729 O O . ARG A 1 96 ? -16.761 -15.448 68.572 1.00 52.59 96 ARG A O 1
ATOM 736 N N . GLN A 1 97 ? -15.514 -14.251 70.020 1.00 53.53 97 GLN A N 1
ATOM 737 C CA . GLN A 1 97 ? -14.213 -14.432 69.372 1.00 53.53 97 GLN A CA 1
ATOM 738 C C . GLN A 1 97 ? -13.861 -15.926 69.269 1.00 53.53 97 GLN A C 1
ATOM 740 O O . GLN A 1 97 ? -13.575 -16.444 68.190 1.00 53.53 97 GLN A O 1
ATOM 745 N N . LYS A 1 98 ? -14.040 -16.648 70.383 1.00 53.66 98 LYS A N 1
ATOM 746 C CA . LYS A 1 98 ? -13.827 -18.097 70.480 1.00 53.66 98 LYS A CA 1
ATOM 747 C C . LYS A 1 98 ? -14.790 -18.903 69.593 1.00 53.66 98 LYS A C 1
ATOM 749 O O . LYS A 1 98 ? -14.407 -19.926 69.031 1.00 53.66 98 LYS A O 1
ATOM 754 N N . ARG A 1 99 ? -16.036 -18.436 69.424 1.00 54.69 99 ARG A N 1
ATOM 755 C CA . ARG A 1 99 ? -17.059 -19.069 68.562 1.00 54.69 99 ARG A CA 1
ATOM 756 C C . ARG A 1 99 ? -16.773 -18.906 67.065 1.00 54.69 99 ARG A C 1
ATOM 758 O O . ARG A 1 99 ? -17.010 -19.856 66.322 1.00 54.69 99 ARG A O 1
ATOM 765 N N . LEU A 1 100 ? -16.283 -17.741 66.635 1.00 50.75 100 LEU A N 1
ATOM 766 C CA . LEU A 1 100 ? -15.877 -17.477 65.246 1.00 50.75 100 LEU A CA 1
ATOM 767 C C . LEU A 1 100 ? -14.649 -18.308 64.860 1.00 50.75 100 LEU A C 1
ATOM 769 O O . LEU A 1 100 ? -14.665 -18.973 63.825 1.00 50.75 100 LEU A O 1
ATOM 773 N N . GLN A 1 101 ? -13.642 -18.358 65.738 1.00 52.16 101 GLN A N 1
ATOM 774 C CA . GLN A 1 101 ? -12.460 -19.205 65.550 1.00 52.16 101 GLN A CA 1
ATOM 775 C C . GLN A 1 101 ? -12.832 -20.692 65.436 1.00 52.16 101 GLN A C 1
ATOM 777 O O . GLN A 1 101 ? -12.403 -21.359 64.499 1.00 52.16 101 GLN A O 1
ATOM 782 N N . ALA A 1 102 ? -13.708 -21.198 66.312 1.00 50.69 102 ALA A N 1
ATOM 783 C CA . ALA A 1 102 ? -14.153 -22.593 66.264 1.00 50.69 102 ALA A CA 1
ATOM 784 C C . ALA A 1 102 ? -14.970 -22.938 65.000 1.00 50.69 102 ALA A C 1
ATOM 786 O O . ALA A 1 102 ? -14.813 -24.024 64.445 1.00 50.69 102 ALA A O 1
ATOM 787 N N . GLY A 1 103 ? -15.834 -22.029 64.527 1.00 48.41 103 GLY A N 1
ATOM 788 C CA . GLY A 1 103 ? -16.631 -22.237 63.310 1.00 48.41 103 GLY A CA 1
ATOM 789 C C . GLY A 1 103 ? -15.785 -22.284 62.035 1.00 48.41 103 GLY A C 1
ATOM 790 O O . GLY A 1 103 ? -16.052 -23.091 61.146 1.00 48.41 103 GLY A O 1
ATOM 791 N N . LEU A 1 104 ? -14.734 -21.466 61.975 1.00 46.19 104 LEU A N 1
ATOM 792 C CA . LEU A 1 104 ? -13.781 -21.446 60.868 1.00 46.19 104 LEU A CA 1
ATOM 793 C C . LEU A 1 104 ? -12.894 -22.698 60.867 1.00 46.19 104 LEU A C 1
ATOM 795 O O . LEU A 1 104 ? -12.703 -23.324 59.829 1.00 46.19 104 LEU A O 1
ATOM 799 N N . GLN A 1 105 ? -12.414 -23.112 62.040 1.00 47.53 105 GLN A N 1
ATOM 800 C CA . GLN A 1 105 ? -11.558 -24.289 62.191 1.00 47.53 105 GLN A CA 1
ATOM 801 C C . GLN A 1 105 ? -12.295 -25.596 61.851 1.00 47.53 105 GLN A C 1
ATOM 803 O O . GLN A 1 105 ? -11.712 -26.480 61.230 1.00 47.53 105 GLN A O 1
ATOM 808 N N . ALA A 1 106 ? -13.596 -25.684 62.155 1.00 47.25 106 ALA A N 1
ATOM 809 C CA . ALA A 1 106 ? -14.451 -26.794 61.728 1.00 47.25 106 ALA A CA 1
ATOM 810 C C . ALA A 1 106 ? -14.734 -26.794 60.212 1.00 47.25 106 ALA A C 1
ATOM 812 O O . ALA A 1 106 ? -14.847 -27.856 59.612 1.00 47.25 106 ALA A O 1
ATOM 813 N N . ALA A 1 107 ? -14.829 -25.624 59.569 1.00 42.69 107 ALA A N 1
ATOM 814 C CA . ALA A 1 107 ? -15.029 -25.532 58.119 1.00 42.69 107 ALA A CA 1
ATOM 815 C C . ALA A 1 107 ? -13.791 -25.960 57.309 1.00 42.69 107 ALA A C 1
ATOM 817 O O . ALA A 1 107 ? -13.932 -26.363 56.158 1.00 42.69 107 ALA A O 1
ATOM 818 N N . LEU A 1 108 ? -12.605 -25.880 57.916 1.00 41.06 108 LEU A N 1
ATOM 819 C CA . LEU A 1 108 ? -11.321 -26.198 57.291 1.00 41.06 108 LEU A CA 1
ATOM 820 C C . LEU A 1 108 ? -10.911 -27.666 57.427 1.00 41.06 108 LEU A C 1
ATOM 822 O O . LEU A 1 108 ? -10.131 -28.143 56.612 1.00 41.06 108 LEU A O 1
ATOM 826 N N . GLN A 1 109 ? -11.452 -28.394 58.407 1.00 43.12 109 GLN A N 1
ATOM 827 C CA . GLN A 1 109 ? -11.181 -29.828 58.581 1.00 43.12 109 GLN A CA 1
ATOM 828 C C . GLN A 1 109 ? -11.728 -30.703 57.437 1.00 43.12 109 GLN A C 1
ATOM 830 O O . GLN A 1 109 ? -11.248 -31.817 57.260 1.00 43.12 109 GLN A O 1
ATOM 835 N N . ASP A 1 110 ? -12.667 -30.191 56.634 1.00 41.28 110 ASP A N 1
ATOM 836 C CA . ASP A 1 110 ? -13.211 -30.873 55.449 1.00 41.28 110 ASP A CA 1
ATOM 837 C C . ASP A 1 110 ? -12.380 -30.634 54.163 1.00 41.28 110 ASP A C 1
ATOM 839 O O . ASP A 1 110 ? -12.736 -31.146 53.101 1.00 41.28 110 ASP A O 1
ATOM 843 N N . MET A 1 111 ? -11.307 -29.829 54.209 1.00 35.75 111 MET A N 1
ATOM 844 C CA . MET A 1 111 ? -10.535 -29.417 53.026 1.00 35.75 111 MET A CA 1
ATOM 845 C C . MET A 1 111 ? -9.067 -29.870 53.115 1.00 35.75 111 MET A C 1
ATOM 847 O O . MET A 1 111 ? -8.327 -29.446 53.997 1.00 35.75 111 MET A O 1
ATOM 851 N N . ASP A 1 112 ? -8.633 -30.708 52.171 1.00 35.19 112 ASP A N 1
ATOM 852 C CA . ASP A 1 112 ? -7.274 -31.271 52.095 1.00 35.19 112 ASP A CA 1
ATOM 853 C C . ASP A 1 112 ? -6.296 -30.269 51.426 1.00 35.19 112 ASP A C 1
ATOM 855 O O . ASP A 1 112 ? -6.485 -29.910 50.259 1.00 35.19 112 ASP A O 1
ATOM 859 N N . LEU A 1 113 ? -5.291 -29.742 52.153 1.00 34.38 113 LEU A N 1
ATOM 860 C CA . LEU A 1 113 ? -4.485 -28.573 51.722 1.00 34.38 113 LEU A CA 1
ATOM 861 C C . LEU A 1 113 ? -2.951 -28.725 51.947 1.00 34.38 113 LEU A C 1
ATOM 863 O O . LEU A 1 113 ? -2.530 -29.014 53.067 1.00 34.38 113 LEU A O 1
ATOM 867 N N . PRO A 1 114 ? -2.082 -28.426 50.946 1.00 31.80 114 PRO A N 1
ATOM 868 C CA . PRO A 1 114 ? -0.604 -28.424 51.067 1.00 31.80 114 PRO A CA 1
ATOM 869 C C . PRO A 1 114 ? -0.009 -27.045 51.464 1.00 31.80 114 PRO A C 1
ATOM 871 O O . PRO A 1 114 ? -0.725 -26.059 51.397 1.00 31.80 114 PRO A O 1
ATOM 874 N N . THR A 1 115 ? 1.283 -26.931 51.848 1.00 35.06 115 THR A N 1
ATOM 875 C CA . THR A 1 115 ? 1.977 -25.822 52.596 1.00 35.06 115 THR A CA 1
ATOM 876 C C . THR A 1 115 ? 2.317 -24.485 51.854 1.00 35.06 115 THR A C 1
ATOM 878 O O . THR A 1 115 ? 2.057 -24.327 50.667 1.00 35.06 115 THR A O 1
ATOM 881 N N . ARG A 1 116 ? 2.698 -23.421 52.608 1.00 32.78 116 ARG A N 1
ATOM 882 C CA . ARG A 1 116 ? 2.588 -21.945 52.332 1.00 32.78 116 ARG A CA 1
ATOM 883 C C . ARG A 1 116 ? 3.709 -21.337 51.444 1.00 32.78 116 ARG A C 1
ATOM 885 O O . ARG A 1 116 ? 4.858 -21.702 51.660 1.00 32.78 116 ARG A O 1
ATOM 892 N N . PRO A 1 117 ? 3.434 -20.334 50.571 1.00 33.59 117 PRO A N 1
ATOM 893 C CA . PRO A 1 117 ? 4.464 -19.495 49.937 1.00 33.59 117 PRO A CA 1
ATOM 894 C C . PRO A 1 117 ? 4.666 -18.123 50.630 1.00 33.59 117 PRO A C 1
ATOM 896 O O . PRO A 1 117 ? 3.828 -17.663 51.406 1.00 33.59 117 PRO A O 1
ATOM 899 N N . ALA A 1 118 ? 5.811 -17.482 50.361 1.00 37.53 118 ALA A N 1
ATOM 900 C CA . ALA A 1 118 ? 6.500 -16.580 51.293 1.00 37.53 118 ALA A CA 1
ATOM 901 C C . ALA A 1 118 ? 6.247 -15.055 51.186 1.00 37.53 118 ALA A C 1
ATOM 903 O O . ALA A 1 118 ? 6.840 -14.321 51.970 1.00 37.53 118 ALA A O 1
ATOM 904 N N . GLN A 1 119 ? 5.405 -14.524 50.290 1.00 43.19 119 GLN A N 1
ATOM 905 C CA . GLN A 1 119 ? 5.211 -13.060 50.178 1.00 43.19 119 GLN A CA 1
ATOM 906 C C . GLN A 1 119 ? 3.746 -12.690 49.894 1.00 43.19 119 GLN A C 1
ATOM 908 O O . GLN A 1 119 ? 3.223 -13.028 48.839 1.00 43.19 119 GLN A O 1
ATOM 913 N N . ALA A 1 120 ? 3.077 -12.016 50.841 1.00 40.47 120 ALA A N 1
ATOM 914 C CA . ALA A 1 120 ? 1.638 -11.715 50.787 1.00 40.47 120 ALA A CA 1
ATOM 915 C C . ALA A 1 120 ? 1.269 -10.329 51.369 1.00 40.47 120 ALA A C 1
ATOM 917 O O . ALA A 1 120 ? 0.326 -10.222 52.140 1.00 40.47 120 ALA A O 1
ATOM 918 N N . GLY A 1 121 ? 2.014 -9.269 51.034 1.00 42.41 121 GLY A N 1
ATOM 919 C CA . GLY A 1 121 ? 1.769 -7.917 51.577 1.00 42.41 121 GLY A CA 1
ATOM 920 C C . GLY A 1 121 ? 0.501 -7.224 51.032 1.00 42.41 121 GLY A C 1
ATOM 921 O O . GLY A 1 121 ? -0.420 -6.967 51.796 1.00 42.41 121 GLY A O 1
ATOM 922 N N . PRO A 1 122 ? 0.376 -6.975 49.714 1.00 43.19 122 PRO A N 1
ATOM 923 C CA . PRO A 1 122 ? -0.727 -6.170 49.154 1.00 43.19 122 PRO A CA 1
ATOM 924 C C . PRO A 1 122 ? -2.111 -6.840 49.192 1.00 43.19 122 PRO A C 1
ATOM 926 O O . PRO A 1 122 ? -3.142 -6.176 49.123 1.00 43.19 122 PRO A O 1
ATOM 929 N N . LEU A 1 123 ? -2.139 -8.173 49.265 1.00 41.44 123 LEU A N 1
ATOM 930 C CA . LEU A 1 123 ? -3.364 -8.973 49.370 1.00 41.44 123 LEU A CA 1
ATOM 931 C C . LEU A 1 123 ? -3.986 -8.894 50.769 1.00 41.44 123 LEU A C 1
ATOM 933 O O . LEU A 1 123 ? -5.196 -9.058 50.902 1.00 41.44 123 LEU A O 1
ATOM 937 N N . GLN A 1 124 ? -3.167 -8.637 51.792 1.00 45.00 124 GLN A N 1
ATOM 938 C CA . GLN A 1 124 ? -3.621 -8.509 53.171 1.00 45.00 124 GLN A CA 1
ATOM 939 C C . GLN A 1 124 ? -4.474 -7.247 53.342 1.00 45.00 124 GLN A C 1
ATOM 941 O O . GLN A 1 124 ? -5.604 -7.341 53.803 1.00 45.00 124 GLN A O 1
ATOM 946 N N . ASP A 1 125 ? -3.989 -6.098 52.869 1.00 45.19 125 ASP A N 1
ATOM 947 C CA . ASP A 1 125 ? -4.650 -4.795 53.053 1.00 45.19 125 ASP A CA 1
ATOM 948 C C . ASP A 1 125 ? -5.985 -4.676 52.299 1.00 45.19 125 ASP A C 1
ATOM 950 O O . ASP A 1 125 ? -6.957 -4.117 52.805 1.00 45.19 125 ASP A O 1
ATOM 954 N N . ALA A 1 126 ? -6.075 -5.261 51.100 1.00 44.50 126 ALA A N 1
ATOM 955 C CA . ALA A 1 126 ? -7.315 -5.286 50.322 1.00 44.50 126 ALA A CA 1
ATOM 956 C C . ALA A 1 126 ? -8.382 -6.222 50.920 1.00 44.50 126 ALA A C 1
ATOM 958 O O . ALA A 1 126 ? -9.579 -5.980 50.763 1.00 44.50 126 ALA A O 1
ATOM 959 N N . LEU A 1 127 ? -7.958 -7.296 51.593 1.00 44.34 127 LEU A N 1
ATOM 960 C CA . LEU A 1 127 ? -8.850 -8.162 52.360 1.00 44.34 127 LEU A CA 1
ATOM 961 C C . LEU A 1 127 ? -9.317 -7.460 53.645 1.00 44.34 127 LEU A C 1
ATOM 963 O O . LEU A 1 127 ? -10.477 -7.608 54.026 1.00 44.34 127 LEU A O 1
ATOM 967 N N . TRP A 1 128 ? -8.436 -6.672 54.275 1.00 46.06 128 TRP A N 1
ATOM 968 C CA . TRP A 1 128 ? -8.732 -5.932 55.500 1.00 46.06 128 TRP A CA 1
ATOM 969 C C . TRP A 1 128 ? -9.841 -4.901 55.329 1.00 46.06 128 TRP A C 1
ATOM 971 O O . TRP A 1 128 ? -10.836 -4.962 56.046 1.00 46.06 128 TRP A O 1
ATOM 981 N N . ASN A 1 129 ? -9.732 -4.038 54.320 1.00 49.69 129 ASN A N 1
ATOM 982 C CA . ASN A 1 129 ? -10.753 -3.019 54.058 1.00 49.69 129 ASN A CA 1
ATOM 983 C C . ASN A 1 129 ? -12.124 -3.637 53.722 1.00 49.69 129 ASN A C 1
ATOM 985 O O . ASN A 1 129 ? -13.161 -3.112 54.111 1.00 49.69 129 ASN A O 1
ATOM 989 N N . TRP A 1 130 ? -12.136 -4.785 53.040 1.00 52.00 130 TRP A N 1
ATOM 990 C CA . TRP A 1 130 ? -13.373 -5.480 52.683 1.00 52.00 130 TRP A CA 1
ATOM 991 C C . TRP A 1 130 ? -14.056 -6.158 53.888 1.00 52.00 130 TRP A C 1
ATOM 993 O O . TRP A 1 130 ? -15.286 -6.144 53.994 1.00 52.00 130 TRP A O 1
ATOM 1003 N N . LEU A 1 131 ? -13.277 -6.742 54.808 1.00 49.06 131 LEU A N 1
ATOM 1004 C CA . LEU A 1 131 ? -13.797 -7.300 56.063 1.00 49.06 131 LEU A CA 1
ATOM 1005 C C . LEU A 1 131 ? -14.409 -6.210 56.954 1.00 49.06 131 LEU A C 1
ATOM 1007 O O . LEU A 1 131 ? -15.453 -6.456 57.557 1.00 49.06 131 LEU A O 1
ATOM 1011 N N . ASP A 1 132 ? -13.805 -5.020 56.980 1.00 49.78 132 ASP A N 1
ATOM 1012 C CA . ASP A 1 132 ? -14.326 -3.853 57.702 1.00 49.78 132 ASP A CA 1
ATOM 1013 C C . ASP A 1 132 ? -15.638 -3.326 57.096 1.00 49.78 132 ASP A C 1
ATOM 1015 O O . ASP A 1 132 ? -16.569 -2.994 57.828 1.00 49.78 132 ASP A O 1
ATOM 1019 N N . GLU A 1 133 ? -15.769 -3.318 55.767 1.00 51.81 133 GLU A N 1
ATOM 1020 C CA . GLU A 1 133 ? -17.016 -2.940 55.082 1.00 51.81 133 GLU A CA 1
ATOM 1021 C C . GLU A 1 133 ? -18.138 -3.975 55.280 1.00 51.81 133 GLU A C 1
ATOM 1023 O O . GLU A 1 133 ? -19.313 -3.621 55.375 1.00 51.81 133 GLU A O 1
ATOM 1028 N N . SER A 1 134 ? -17.782 -5.258 55.387 1.00 47.59 134 SER A N 1
ATOM 1029 C CA . SER A 1 134 ? -18.733 -6.375 55.527 1.00 47.59 134 SER A CA 1
ATOM 1030 C C . SER A 1 134 ? -19.099 -6.692 56.986 1.00 47.59 134 SER A C 1
ATOM 1032 O O . SER A 1 134 ? -19.883 -7.611 57.253 1.00 47.59 134 SER A O 1
ATOM 1034 N N . LEU A 1 135 ? -18.530 -5.954 57.944 1.00 48.50 135 LEU A N 1
ATOM 1035 C CA . LEU A 1 135 ? -18.632 -6.228 59.378 1.00 48.50 135 LEU A CA 1
ATOM 1036 C C . LEU A 1 135 ? -20.084 -6.193 59.882 1.00 48.50 135 LEU A C 1
ATOM 1038 O O . LEU A 1 135 ? -20.488 -7.047 60.670 1.00 48.50 135 LEU A O 1
ATOM 1042 N N . ALA A 1 136 ? -20.888 -5.256 59.372 1.00 52.41 136 ALA A N 1
ATOM 1043 C CA . ALA A 1 136 ? -22.287 -5.077 59.766 1.00 52.41 136 ALA A CA 1
ATOM 1044 C C . ALA A 1 136 ? -23.189 -6.259 59.344 1.00 52.41 136 ALA A C 1
ATOM 1046 O O . ALA A 1 136 ? -24.089 -6.666 60.086 1.00 52.41 136 ALA A O 1
ATOM 1047 N N . ASP A 1 137 ? -22.915 -6.865 58.187 1.00 50.78 137 ASP A N 1
ATOM 1048 C CA . ASP A 1 137 ? -23.661 -8.025 57.681 1.00 50.78 137 ASP A CA 1
ATOM 1049 C C . ASP A 1 137 ? -23.263 -9.319 58.415 1.00 50.78 137 ASP A C 1
ATOM 1051 O O . ASP A 1 137 ? -24.097 -10.189 58.693 1.00 50.78 137 ASP A O 1
ATOM 1055 N N . LEU A 1 138 ? -21.992 -9.431 58.813 1.00 49.81 138 LEU A N 1
ATOM 1056 C CA . LEU A 1 138 ? -21.486 -10.543 59.623 1.00 49.81 138 LEU A CA 1
ATOM 1057 C C . LEU A 1 138 ? -22.058 -10.539 61.051 1.00 49.81 138 LEU A C 1
ATOM 1059 O O . LEU A 1 138 ? -22.269 -11.609 61.628 1.00 49.81 138 LEU A O 1
ATOM 1063 N N . GLU A 1 139 ? -22.353 -9.364 61.613 1.00 49.50 139 GLU A N 1
ATOM 1064 C CA . GLU A 1 139 ? -22.918 -9.213 62.961 1.00 49.50 139 GLU A CA 1
ATOM 1065 C C . GLU A 1 139 ? -24.365 -9.720 63.098 1.00 49.50 139 GLU A C 1
ATOM 1067 O O . GLU A 1 139 ? -24.768 -10.122 64.196 1.00 49.50 139 GLU A O 1
ATOM 1072 N N . SER A 1 140 ? -25.138 -9.748 62.007 1.00 53.53 140 SER A N 1
ATOM 1073 C CA . SER A 1 140 ? -26.572 -10.087 62.012 1.00 53.53 140 SER A CA 1
ATOM 1074 C C . SER A 1 140 ? -26.902 -11.511 61.530 1.00 53.53 140 SER A C 1
ATOM 1076 O O . SER A 1 140 ? -28.050 -11.952 61.631 1.00 53.53 140 SER A O 1
ATOM 1078 N N . THR A 1 141 ? -25.910 -12.273 61.054 1.00 52.03 141 THR A N 1
ATOM 1079 C CA . THR A 1 141 ? -26.137 -13.540 60.335 1.00 52.03 141 THR A CA 1
ATOM 1080 C C . THR A 1 141 ? -26.179 -14.785 61.255 1.00 52.03 141 THR A C 1
ATOM 1082 O O . THR A 1 141 ? -25.258 -15.015 62.045 1.00 52.03 141 THR A O 1
ATOM 1085 N N . PRO A 1 142 ? -27.202 -15.666 61.151 1.00 51.91 142 PRO A N 1
ATOM 1086 C CA . PRO A 1 142 ? -27.282 -16.924 61.905 1.00 51.91 142 PRO A CA 1
ATOM 1087 C C . PRO A 1 142 ? -26.190 -17.955 61.559 1.00 51.91 142 PRO A C 1
ATOM 1089 O O . PRO A 1 142 ? -25.720 -18.060 60.426 1.00 51.91 142 PRO A O 1
ATOM 1092 N N . ARG A 1 143 ? -25.860 -18.817 62.535 1.00 44.53 143 ARG A N 1
ATOM 1093 C CA . ARG A 1 143 ? -24.768 -19.819 62.499 1.00 44.53 143 ARG A CA 1
ATOM 1094 C C . ARG A 1 143 ? -24.799 -20.777 61.295 1.00 44.53 143 ARG A C 1
ATOM 1096 O O . ARG A 1 143 ? -23.745 -21.219 60.853 1.00 44.53 143 ARG A O 1
ATOM 1103 N N . SER A 1 144 ? -25.986 -21.103 60.784 1.00 49.44 144 SER A N 1
ATOM 1104 C CA . SER A 1 144 ? -26.188 -21.994 59.631 1.00 49.44 144 SER A CA 1
ATOM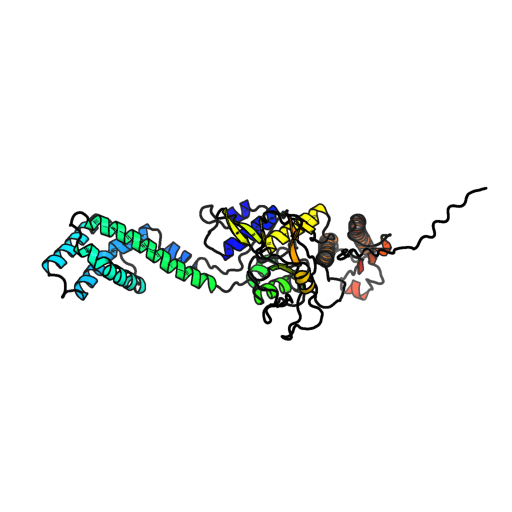 1105 C C . SER A 1 144 ? -25.900 -21.328 58.283 1.00 49.44 144 SER A C 1
ATOM 1107 O O . SER A 1 144 ? -25.592 -22.026 57.322 1.00 49.44 144 SER A O 1
ATOM 1109 N N . ALA A 1 145 ? -25.972 -19.996 58.211 1.00 49.41 145 ALA A N 1
ATOM 1110 C CA . ALA A 1 145 ? -25.813 -19.223 56.980 1.00 49.41 145 ALA A CA 1
ATOM 1111 C C . ALA A 1 145 ? -24.391 -18.667 56.798 1.00 49.41 145 ALA A C 1
ATOM 1113 O O . ALA A 1 145 ? -23.977 -18.393 55.674 1.00 49.41 145 ALA A O 1
ATOM 1114 N N . LEU A 1 146 ? -23.609 -18.569 57.880 1.00 49.19 146 LEU A N 1
ATOM 1115 C CA . LEU A 1 146 ? -22.239 -18.040 57.864 1.00 49.19 146 LEU A CA 1
ATOM 1116 C C . LEU A 1 146 ? -21.308 -18.777 56.882 1.00 49.19 146 LEU A C 1
ATOM 1118 O O . LEU A 1 146 ? -20.485 -18.141 56.230 1.00 49.19 146 LEU A O 1
ATOM 1122 N N . LYS A 1 147 ? -21.450 -20.105 56.744 1.00 48.25 147 LYS A N 1
ATOM 1123 C CA . LYS A 1 147 ? -20.609 -20.923 55.846 1.00 48.25 147 LYS A CA 1
ATOM 1124 C C . LYS A 1 147 ? -20.857 -20.590 54.368 1.00 48.25 147 LYS A C 1
ATOM 1126 O O . LYS A 1 147 ? -19.905 -20.498 53.600 1.00 48.25 147 LYS A O 1
ATOM 1131 N N . GLU A 1 148 ? -22.112 -20.375 53.978 1.00 50.25 148 GLU A N 1
ATOM 1132 C CA . GLU A 1 148 ? -22.477 -20.010 52.601 1.00 50.25 148 GLU A CA 1
ATOM 1133 C C . GLU A 1 148 ? -22.232 -18.525 52.311 1.00 50.25 148 GLU A C 1
ATOM 1135 O O . GLU A 1 148 ? -21.786 -18.182 51.217 1.00 50.25 148 GLU A O 1
ATOM 1140 N N . LEU A 1 149 ? -22.407 -17.651 53.309 1.00 49.88 149 LEU A N 1
ATOM 1141 C CA . LEU A 1 149 ? -22.065 -16.233 53.197 1.00 49.88 149 LEU A CA 1
ATOM 1142 C C . LEU A 1 149 ? -20.563 -16.048 52.939 1.00 49.88 149 LEU A C 1
ATOM 1144 O O . LEU A 1 149 ? -20.192 -15.354 52.001 1.00 49.88 149 LEU A O 1
ATOM 1148 N N . LEU A 1 150 ? -19.696 -16.733 53.695 1.00 49.03 150 LEU A N 1
ATOM 1149 C CA . LEU A 1 150 ? -18.239 -16.676 53.512 1.00 49.03 150 LEU A CA 1
ATOM 1150 C C . LEU A 1 150 ? -17.780 -17.272 52.168 1.00 49.03 150 LEU A C 1
ATOM 1152 O O . LEU A 1 150 ? -16.849 -16.753 51.549 1.00 49.03 150 LEU A O 1
ATOM 1156 N N . LYS A 1 151 ? -18.446 -18.321 51.665 1.00 49.38 151 LYS A N 1
ATOM 1157 C CA . LYS A 1 151 ? -18.201 -18.847 50.307 1.00 49.38 151 LYS A CA 1
ATOM 1158 C C . LYS A 1 151 ? -18.617 -17.857 49.218 1.00 49.38 151 LYS A C 1
ATOM 1160 O O . LYS A 1 151 ? -17.851 -17.600 48.295 1.00 49.38 151 LYS A O 1
ATOM 1165 N N . GLY A 1 152 ? -19.816 -17.282 49.318 1.00 46.12 152 GLY A N 1
ATOM 1166 C CA . GLY A 1 152 ? -20.293 -16.278 48.362 1.00 46.12 152 GLY A CA 1
ATOM 1167 C C . GLY A 1 152 ? -19.445 -15.005 48.387 1.00 46.12 152 GLY A C 1
ATOM 1168 O O . GLY A 1 152 ? -19.165 -14.415 47.346 1.00 46.12 152 GLY A O 1
ATOM 1169 N N . ALA A 1 153 ? -18.985 -14.622 49.574 1.00 46.28 153 ALA A N 1
ATOM 1170 C CA . ALA A 1 153 ? -18.157 -13.456 49.812 1.00 46.28 153 ALA A CA 1
ATOM 1171 C C . ALA A 1 153 ? -16.715 -13.625 49.311 1.00 46.28 153 ALA A C 1
ATOM 1173 O O . ALA A 1 153 ? -16.205 -12.736 48.639 1.00 46.28 153 ALA A O 1
ATOM 1174 N N . SER A 1 154 ? -16.084 -14.780 49.548 1.00 46.22 154 SER A N 1
ATOM 1175 C CA . SER A 1 154 ? -14.760 -15.093 48.981 1.00 46.22 154 SER A CA 1
ATOM 1176 C C . SER A 1 154 ? -14.784 -15.144 47.453 1.00 46.22 154 SER A C 1
ATOM 1178 O O . SER A 1 154 ? -13.856 -14.653 46.813 1.00 46.22 154 SER A O 1
ATOM 1180 N N . LYS A 1 155 ? -15.875 -15.650 46.863 1.00 44.28 155 LYS A N 1
ATOM 1181 C CA . LYS A 1 155 ? -16.091 -15.618 45.413 1.00 44.28 155 LYS A CA 1
ATOM 1182 C C . LYS A 1 155 ? -16.228 -14.187 44.879 1.00 44.28 155 LYS A C 1
ATOM 1184 O O . LYS A 1 155 ? -15.519 -13.828 43.946 1.00 44.28 155 LYS A O 1
ATOM 1189 N N . ARG A 1 156 ? -17.077 -13.358 45.500 1.00 45.97 156 ARG A N 1
ATOM 1190 C CA . ARG A 1 156 ? -17.244 -11.941 45.123 1.00 45.97 156 ARG A CA 1
ATOM 1191 C C . ARG A 1 156 ? -15.959 -11.138 45.288 1.00 45.97 156 ARG A C 1
ATOM 1193 O O . ARG A 1 156 ? -15.623 -10.365 44.406 1.00 45.97 156 ARG A O 1
ATOM 1200 N N . TRP A 1 157 ? -15.218 -11.345 46.375 1.00 46.06 157 TRP A N 1
ATOM 1201 C CA . TRP A 1 157 ? -13.933 -10.686 46.596 1.00 46.06 157 TRP A CA 1
ATOM 1202 C C . TRP A 1 157 ? -12.894 -11.104 45.551 1.00 46.06 157 TRP A C 1
ATOM 1204 O O . TRP A 1 157 ? -12.191 -10.247 45.029 1.00 46.06 157 TRP A O 1
ATOM 1214 N N . ALA A 1 158 ? -12.827 -12.387 45.181 1.00 45.38 158 ALA A N 1
ATOM 1215 C CA . ALA A 1 158 ? -11.953 -12.843 44.101 1.00 45.38 158 ALA A CA 1
ATOM 1216 C C . ALA A 1 158 ? -12.323 -12.207 42.747 1.00 45.38 158 ALA A C 1
ATOM 1218 O O . ALA A 1 158 ? -11.430 -11.814 41.999 1.00 45.38 158 ALA A O 1
ATOM 1219 N N . GLU A 1 159 ? -13.619 -12.055 42.454 1.00 45.53 159 GLU A N 1
ATOM 1220 C CA . GLU A 1 159 ? -14.119 -11.354 41.263 1.00 45.53 159 GLU A CA 1
ATOM 1221 C C . GLU A 1 159 ? -13.746 -9.855 41.284 1.00 45.53 159 GLU A C 1
ATOM 1223 O O . GLU A 1 159 ? -13.213 -9.339 40.301 1.00 45.53 159 GLU A O 1
ATOM 1228 N N . ASP A 1 160 ? -13.927 -9.169 42.414 1.00 45.09 160 ASP A N 1
ATOM 1229 C CA . ASP A 1 160 ? -13.635 -7.736 42.578 1.00 45.09 160 ASP A CA 1
ATOM 1230 C C . ASP A 1 160 ? -12.128 -7.428 42.567 1.00 45.09 160 ASP A C 1
ATOM 1232 O O . ASP A 1 160 ? -11.673 -6.441 41.982 1.00 45.09 160 ASP A O 1
ATOM 1236 N N . LEU A 1 161 ? -11.323 -8.301 43.179 1.00 43.78 161 LEU A N 1
ATOM 1237 C CA . LEU A 1 161 ? -9.867 -8.212 43.164 1.00 43.78 161 LEU A CA 1
ATOM 1238 C C . LEU A 1 161 ? -9.326 -8.474 41.753 1.00 43.78 161 LEU A C 1
ATOM 1240 O O . LEU A 1 161 ? -8.415 -7.775 41.306 1.00 43.78 161 LEU A O 1
ATOM 1244 N N . TRP A 1 162 ? -9.926 -9.425 41.027 1.00 42.53 162 TRP A N 1
ATOM 1245 C CA . TRP A 1 162 ? -9.632 -9.666 39.617 1.00 42.53 162 TRP A CA 1
ATOM 1246 C C . TRP A 1 162 ? -9.953 -8.432 38.770 1.00 42.53 162 TRP A C 1
ATOM 1248 O O . TRP A 1 162 ? -9.104 -8.008 37.993 1.00 42.53 162 TRP A O 1
ATOM 1258 N N . LEU A 1 163 ? -11.102 -7.781 38.973 1.00 42.25 163 LEU A N 1
ATOM 1259 C CA . LEU A 1 163 ? -11.466 -6.521 38.309 1.00 42.25 163 LEU A CA 1
ATOM 1260 C C . LEU A 1 163 ? -10.494 -5.369 38.629 1.00 42.25 163 LEU A C 1
ATOM 1262 O O . LEU A 1 163 ? -10.048 -4.679 37.709 1.00 42.25 163 LEU A O 1
ATOM 1266 N N . LYS A 1 164 ? -10.102 -5.186 39.897 1.00 42.88 164 LYS A N 1
ATOM 1267 C CA . LYS A 1 164 ? -9.171 -4.122 40.326 1.00 42.88 164 LYS A CA 1
ATOM 1268 C C . LYS A 1 164 ? -7.743 -4.330 39.804 1.00 42.88 164 LYS A C 1
ATOM 1270 O O . LYS A 1 164 ? -7.129 -3.384 39.311 1.00 42.88 164 LYS A O 1
ATOM 1275 N N . TYR A 1 165 ? -7.213 -5.555 39.847 1.00 40.94 165 TYR A N 1
ATOM 1276 C CA . TYR A 1 165 ? -5.879 -5.856 39.302 1.00 40.94 165 TYR A CA 1
ATOM 1277 C C . TYR A 1 165 ? -5.860 -5.904 37.772 1.00 40.94 165 TYR A C 1
ATOM 1279 O O . TYR A 1 165 ? -4.856 -5.545 37.161 1.00 40.94 165 TYR A O 1
ATOM 1287 N N . ARG A 1 166 ? -6.979 -6.261 37.139 1.00 41.34 166 ARG A N 1
ATOM 1288 C CA . ARG A 1 166 ? -7.175 -6.148 35.692 1.00 41.34 166 ARG A CA 1
ATOM 1289 C C . ARG A 1 166 ? -7.218 -4.692 35.231 1.00 41.34 166 ARG A C 1
ATOM 1291 O O . ARG A 1 166 ? -6.611 -4.385 34.217 1.00 41.34 166 ARG A O 1
ATOM 1298 N N . ALA A 1 167 ? -7.851 -3.790 35.982 1.00 36.19 167 ALA A N 1
ATOM 1299 C CA . ALA A 1 167 ? -7.821 -2.353 35.697 1.00 36.19 167 ALA A CA 1
ATOM 1300 C C . ALA A 1 167 ? -6.398 -1.772 35.799 1.00 36.19 167 ALA A C 1
ATOM 1302 O O . ALA A 1 167 ? -5.993 -0.980 34.952 1.00 36.19 167 ALA A O 1
ATOM 1303 N N . LYS A 1 168 ? -5.606 -2.231 36.779 1.00 35.88 168 LYS A N 1
ATOM 1304 C CA . LYS A 1 168 ? -4.180 -1.884 36.884 1.00 35.88 168 LYS A CA 1
ATOM 1305 C C . LYS A 1 168 ? -3.352 -2.477 35.735 1.00 35.88 168 LYS A C 1
ATOM 1307 O O . LYS A 1 168 ? -2.561 -1.766 35.137 1.00 35.88 168 LYS A O 1
ATOM 1312 N N . SER A 1 169 ? -3.621 -3.725 35.346 1.00 37.88 169 SER A N 1
ATOM 1313 C CA . SER A 1 169 ? -3.042 -4.343 34.147 1.00 37.88 169 SER A CA 1
ATOM 1314 C C . SER A 1 169 ? -3.405 -3.596 32.863 1.00 37.88 169 SER A C 1
ATOM 1316 O O . SER A 1 169 ? -2.577 -3.551 31.972 1.00 37.88 169 SER A O 1
ATOM 1318 N N . LEU A 1 170 ? -4.606 -3.026 32.744 1.00 36.81 170 LEU A N 1
ATOM 1319 C CA . LEU A 1 170 ? -5.013 -2.174 31.618 1.00 36.81 170 LEU A CA 1
ATOM 1320 C C . LEU A 1 170 ? -4.258 -0.836 31.607 1.00 36.81 170 LEU A C 1
ATOM 1322 O O . LEU A 1 170 ? -3.894 -0.354 30.539 1.00 36.81 170 LEU A O 1
ATOM 1326 N N . ALA A 1 171 ? -3.972 -0.265 32.779 1.00 36.56 171 ALA A N 1
ATOM 1327 C CA . ALA A 1 171 ? -3.128 0.923 32.899 1.00 36.56 171 ALA A CA 1
ATOM 1328 C C . ALA A 1 171 ? -1.650 0.632 32.562 1.00 36.56 171 ALA A C 1
ATOM 1330 O O . ALA A 1 171 ? -1.015 1.440 31.893 1.00 36.56 171 ALA A O 1
ATOM 1331 N N . ASP A 1 172 ? -1.134 -0.538 32.954 1.00 35.00 172 ASP A N 1
ATOM 1332 C CA . ASP A 1 172 ? 0.226 -0.994 32.626 1.00 35.00 172 ASP A CA 1
ATOM 1333 C C . ASP A 1 172 ? 0.348 -1.481 31.159 1.00 35.00 172 ASP A C 1
ATOM 1335 O O . ASP A 1 172 ? 1.400 -1.367 30.539 1.00 35.00 172 ASP A O 1
ATOM 1339 N N . LEU A 1 173 ? -0.738 -1.973 30.547 1.00 38.91 173 LEU A N 1
ATOM 1340 C CA . LEU A 1 173 ? -0.820 -2.268 29.105 1.00 38.91 173 LEU A CA 1
ATOM 1341 C C . LEU A 1 173 ? -0.703 -0.999 28.253 1.00 38.91 173 LEU A C 1
ATOM 1343 O O . LEU A 1 173 ? -0.132 -1.042 27.168 1.00 38.91 173 LEU A O 1
ATOM 1347 N N . ASN A 1 174 ? -1.197 0.130 28.764 1.00 36.31 174 ASN A N 1
ATOM 1348 C CA . ASN A 1 174 ? -1.043 1.436 28.127 1.00 36.31 174 ASN A CA 1
ATOM 1349 C C . ASN A 1 174 ? 0.368 2.034 28.294 1.00 36.31 174 ASN A C 1
ATOM 1351 O O . ASN A 1 174 ? 0.657 3.045 27.659 1.00 36.31 174 ASN A O 1
ATOM 1355 N N . SER A 1 175 ? 1.238 1.442 29.126 1.00 37.47 175 SER A N 1
ATOM 1356 C CA . SER A 1 175 ? 2.631 1.877 29.322 1.00 37.47 175 SER A CA 1
ATOM 1357 C C . SER A 1 175 ? 3.674 0.933 28.711 1.00 37.47 175 SER A C 1
ATOM 1359 O O . SER A 1 175 ? 4.864 1.246 28.751 1.00 37.47 175 SER A O 1
ATOM 1361 N N . ALA A 1 176 ? 3.257 -0.190 28.110 1.00 47.94 176 ALA A N 1
ATOM 1362 C CA . ALA A 1 176 ? 4.142 -1.026 27.307 1.00 47.94 176 ALA A CA 1
ATOM 1363 C C . ALA A 1 176 ? 4.542 -0.259 26.038 1.00 47.94 176 ALA A C 1
ATOM 1365 O O . ALA A 1 176 ? 3.719 -0.015 25.157 1.00 47.94 176 ALA A O 1
ATOM 1366 N N . GLU A 1 177 ? 5.807 0.144 25.957 1.00 55.47 177 GLU A N 1
ATOM 1367 C CA . GLU A 1 177 ? 6.363 0.808 24.782 1.00 55.47 177 GLU A CA 1
ATOM 1368 C C . GLU A 1 177 ? 6.224 -0.125 23.564 1.00 55.47 177 GLU A C 1
ATOM 1370 O O . GLU A 1 177 ? 6.745 -1.244 23.553 1.00 55.47 177 GLU A O 1
ATOM 1375 N N . TYR A 1 178 ? 5.446 0.291 22.560 1.00 67.44 178 TYR A N 1
ATOM 1376 C CA . TYR A 1 178 ? 5.317 -0.450 21.307 1.00 67.44 178 TYR A CA 1
ATOM 1377 C C . TYR A 1 178 ? 6.656 -0.389 20.563 1.00 67.44 178 TYR A C 1
ATOM 1379 O O . TYR A 1 178 ? 7.023 0.642 20.002 1.00 67.44 178 TYR A O 1
ATOM 1387 N N . ASP A 1 179 ? 7.378 -1.505 20.518 1.00 76.38 179 ASP A N 1
ATOM 1388 C CA . ASP A 1 179 ? 8.619 -1.639 19.759 1.00 76.38 179 ASP A CA 1
ATOM 1389 C C . ASP A 1 179 ? 8.302 -2.027 18.308 1.00 76.38 179 ASP A C 1
ATOM 1391 O O . ASP A 1 179 ? 8.461 -3.168 17.855 1.00 76.38 179 ASP A O 1
ATOM 1395 N N . ILE A 1 180 ? 7.790 -1.041 17.571 1.00 83.81 180 ILE A N 1
ATOM 1396 C CA . ILE A 1 180 ? 7.478 -1.191 16.149 1.00 83.81 180 ILE A CA 1
ATOM 1397 C C . ILE A 1 180 ? 8.737 -1.492 15.324 1.00 83.81 180 ILE A C 1
ATOM 1399 O O . ILE A 1 180 ? 8.652 -2.220 14.340 1.00 83.81 180 ILE A O 1
ATOM 1403 N N . GLY A 1 181 ? 9.908 -0.998 15.743 1.00 83.69 181 GLY A N 1
ATOM 1404 C CA . GLY A 1 181 ? 11.178 -1.232 15.057 1.00 83.69 181 GLY A CA 1
ATOM 1405 C C . GLY A 1 181 ? 11.543 -2.714 15.041 1.00 83.69 181 GLY A C 1
ATOM 1406 O O . GLY A 1 181 ? 11.801 -3.278 13.979 1.00 83.69 181 GLY A O 1
ATOM 1407 N N . LYS A 1 182 ? 11.460 -3.386 16.194 1.00 84.25 182 LYS A N 1
ATOM 1408 C CA . LYS A 1 182 ? 11.669 -4.837 16.285 1.00 84.25 182 LYS A CA 1
ATOM 1409 C C . LYS A 1 182 ? 10.642 -5.630 15.482 1.00 84.25 182 LYS A C 1
ATOM 1411 O O . LYS A 1 182 ? 10.989 -6.641 14.872 1.00 84.25 182 LYS A O 1
ATOM 1416 N N . ALA A 1 183 ? 9.384 -5.194 15.482 1.00 87.94 183 ALA A N 1
ATOM 1417 C CA . ALA A 1 183 ? 8.345 -5.837 14.688 1.00 87.94 183 ALA A CA 1
ATOM 1418 C C . ALA A 1 183 ? 8.628 -5.724 13.182 1.00 87.94 183 ALA A C 1
ATOM 1420 O O . ALA A 1 183 ? 8.540 -6.728 12.478 1.00 87.94 183 ALA A O 1
ATOM 1421 N N . LEU A 1 184 ? 9.030 -4.545 12.703 1.00 91.00 184 LEU A N 1
ATOM 1422 C CA . LEU A 1 184 ? 9.403 -4.315 11.306 1.00 91.00 184 LEU A CA 1
ATOM 1423 C C . LEU A 1 184 ? 10.658 -5.101 10.912 1.00 91.00 184 LEU A C 1
ATOM 1425 O O . LEU A 1 184 ? 10.656 -5.745 9.867 1.00 91.00 184 LEU A O 1
ATOM 1429 N N . ALA A 1 185 ? 11.669 -5.161 11.780 1.00 89.25 185 ALA A N 1
ATOM 1430 C CA . ALA A 1 185 ? 12.868 -5.970 11.553 1.00 89.25 185 ALA A CA 1
ATOM 1431 C C . ALA A 1 185 ? 12.547 -7.468 11.380 1.00 89.25 185 ALA A C 1
ATOM 1433 O O . ALA A 1 185 ? 13.180 -8.164 10.592 1.00 89.25 185 ALA A O 1
ATOM 1434 N N . ALA A 1 186 ? 11.520 -7.981 12.068 1.00 89.25 186 ALA A N 1
ATOM 1435 C CA . ALA A 1 186 ? 11.067 -9.362 11.887 1.00 89.25 186 ALA A CA 1
ATOM 1436 C C . ALA A 1 186 ? 10.398 -9.617 10.520 1.00 89.25 186 ALA A C 1
ATOM 1438 O O . ALA A 1 186 ? 10.264 -10.774 10.118 1.00 89.25 186 ALA A O 1
ATOM 1439 N N . LEU A 1 187 ? 9.967 -8.562 9.820 1.00 90.44 187 LEU A N 1
ATOM 1440 C CA . LEU A 1 187 ? 9.367 -8.638 8.487 1.00 90.44 187 LEU A CA 1
ATOM 1441 C C . LEU A 1 187 ? 10.397 -8.494 7.357 1.00 90.44 187 LEU A C 1
ATOM 1443 O O . LEU A 1 187 ? 10.144 -8.992 6.265 1.00 90.44 187 LEU A O 1
ATOM 1447 N N . GLU A 1 188 ? 11.560 -7.890 7.613 1.00 88.06 188 GLU A N 1
ATOM 1448 C CA . GLU A 1 188 ? 12.615 -7.651 6.609 1.00 88.06 188 GLU A CA 1
ATOM 1449 C C . GLU A 1 188 ? 13.070 -8.894 5.819 1.00 88.06 188 GLU A C 1
ATOM 1451 O O . GLU A 1 188 ? 1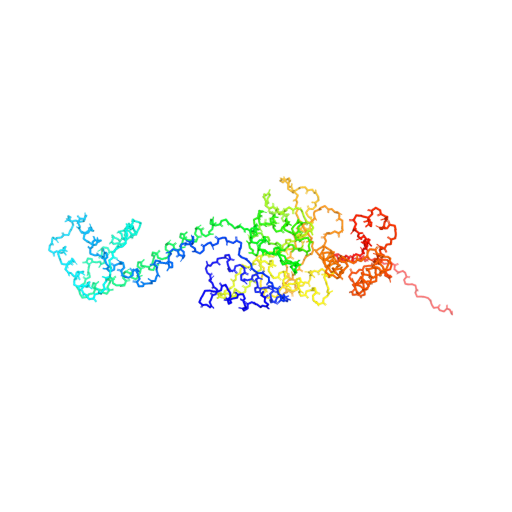3.320 -8.761 4.620 1.00 88.06 188 GLU A O 1
ATOM 1456 N N . PRO A 1 189 ? 13.137 -10.114 6.395 1.00 89.00 189 PRO A N 1
ATOM 1457 C CA . PRO A 1 189 ? 13.490 -11.307 5.622 1.00 89.00 189 PRO A CA 1
ATOM 1458 C C . PRO A 1 189 ? 12.485 -11.668 4.515 1.00 89.00 189 PRO A C 1
ATOM 1460 O O . PRO A 1 189 ? 12.814 -12.447 3.619 1.00 89.00 189 PRO A O 1
ATOM 1463 N N . PHE A 1 190 ? 11.254 -11.153 4.579 1.00 88.88 190 PHE A N 1
ATOM 1464 C CA . PHE A 1 190 ? 10.195 -11.436 3.615 1.00 88.88 190 PHE A CA 1
ATOM 1465 C C . PHE A 1 190 ? 10.171 -10.357 2.531 1.00 88.88 190 PHE A C 1
ATOM 1467 O O . PHE A 1 190 ? 9.517 -9.323 2.645 1.00 88.88 190 PHE A O 1
ATOM 1474 N N . THR A 1 191 ? 10.869 -10.624 1.432 1.00 84.44 191 THR A N 1
ATOM 1475 C CA . THR A 1 191 ? 11.019 -9.685 0.309 1.00 84.44 191 THR A CA 1
ATOM 1476 C C . THR A 1 191 ? 9.772 -9.551 -0.570 1.00 84.44 191 THR A C 1
ATOM 1478 O O . THR A 1 191 ? 9.750 -8.737 -1.492 1.00 84.44 191 THR A O 1
ATOM 1481 N N . ASP A 1 192 ? 8.729 -10.342 -0.307 1.00 87.12 192 ASP A N 1
ATOM 1482 C CA . ASP A 1 192 ? 7.462 -10.348 -1.041 1.00 87.12 192 ASP A CA 1
ATOM 1483 C C . ASP A 1 192 ? 6.371 -9.470 -0.401 1.00 87.12 192 ASP A C 1
ATOM 1485 O O . ASP A 1 192 ? 5.221 -9.477 -0.850 1.00 87.12 192 ASP A O 1
ATOM 1489 N N . ILE A 1 193 ? 6.728 -8.701 0.631 1.00 93.00 193 ILE A N 1
ATOM 1490 C CA . ILE A 1 193 ? 5.879 -7.670 1.227 1.00 93.00 193 ILE A CA 1
ATOM 1491 C C . ILE A 1 193 ? 5.925 -6.419 0.340 1.00 93.00 193 ILE A C 1
ATOM 1493 O O . ILE A 1 193 ? 6.993 -5.964 -0.060 1.00 93.00 193 ILE A O 1
ATOM 1497 N N . SER A 1 194 ? 4.753 -5.866 0.021 1.00 94.25 194 SER A N 1
ATOM 1498 C CA . SER A 1 194 ? 4.603 -4.659 -0.811 1.00 94.25 194 SER A CA 1
ATOM 1499 C C . SER A 1 194 ? 3.829 -3.530 -0.125 1.00 94.25 194 SER A C 1
ATOM 1501 O O . SER A 1 194 ? 3.838 -2.390 -0.589 1.00 94.25 194 SER A O 1
ATOM 1503 N N . ILE A 1 195 ? 3.150 -3.827 0.985 1.00 96.50 195 ILE A N 1
ATOM 1504 C CA . ILE A 1 195 ? 2.365 -2.874 1.771 1.00 96.50 195 ILE A CA 1
ATOM 1505 C C . ILE A 1 195 ? 2.629 -3.159 3.247 1.00 96.50 195 ILE A C 1
ATOM 1507 O O . ILE A 1 195 ? 2.596 -4.318 3.663 1.00 96.50 195 ILE A O 1
ATOM 1511 N N . VAL A 1 196 ? 2.833 -2.108 4.039 1.00 96.62 196 VAL A N 1
ATOM 1512 C CA . VAL A 1 196 ? 2.955 -2.205 5.497 1.00 96.62 196 VAL A CA 1
ATOM 1513 C C . VAL A 1 196 ? 1.980 -1.247 6.179 1.00 96.62 196 VAL A C 1
ATOM 1515 O O . VAL A 1 196 ? 1.747 -0.133 5.711 1.00 96.62 196 VAL A O 1
ATOM 1518 N N . ALA A 1 197 ? 1.390 -1.692 7.283 1.00 96.44 197 ALA A N 1
ATOM 1519 C CA . ALA A 1 197 ? 0.473 -0.909 8.101 1.00 96.44 197 ALA A CA 1
ATOM 1520 C C . ALA A 1 197 ? 0.602 -1.331 9.568 1.00 96.44 197 ALA A C 1
ATOM 1522 O O . ALA A 1 197 ? 0.880 -2.497 9.857 1.00 96.44 197 ALA A O 1
ATOM 1523 N N . ALA A 1 198 ? 0.348 -0.401 10.486 1.00 94.06 198 ALA A N 1
ATOM 1524 C CA . ALA A 1 198 ? 0.222 -0.687 11.912 1.00 94.06 198 ALA A CA 1
ATOM 1525 C C . ALA A 1 198 ? -1.121 -0.136 12.424 1.00 94.06 198 ALA A C 1
ATOM 1527 O O . ALA A 1 198 ? -1.161 0.991 12.922 1.00 94.06 198 ALA A O 1
ATOM 1528 N N . PRO A 1 199 ? -2.221 -0.901 12.267 1.00 93.12 199 PRO A N 1
ATOM 1529 C CA . PRO A 1 199 ? -3.568 -0.421 12.553 1.00 93.12 199 PRO A CA 1
ATOM 1530 C C . PRO A 1 199 ? -3.700 0.180 13.955 1.00 93.12 199 PRO A C 1
ATOM 1532 O O . PRO A 1 199 ? -3.495 -0.512 14.952 1.00 93.12 199 PRO A O 1
ATOM 1535 N N . GLY A 1 200 ? -4.050 1.467 14.022 1.00 87.25 200 GLY A N 1
ATOM 1536 C CA . GLY A 1 200 ? -4.296 2.187 15.278 1.00 87.25 200 GLY A CA 1
ATOM 1537 C C . GLY A 1 200 ? -3.051 2.756 15.971 1.00 87.25 200 GLY A C 1
ATOM 1538 O O . GLY A 1 200 ? -3.187 3.445 16.981 1.00 87.25 200 GLY A O 1
ATOM 1539 N N . LEU A 1 201 ? -1.843 2.541 15.435 1.00 87.75 201 LEU A N 1
ATOM 1540 C CA . LEU A 1 201 ? -0.618 3.170 15.939 1.00 87.75 201 LEU A CA 1
ATOM 1541 C C . LEU A 1 201 ? -0.375 4.517 15.242 1.00 87.75 201 LEU A C 1
ATOM 1543 O O . LEU A 1 201 ? 0.377 4.617 14.278 1.00 87.75 201 LEU A O 1
ATOM 1547 N N . THR A 1 202 ? -0.997 5.575 15.764 1.00 86.12 202 THR A N 1
ATOM 1548 C CA . THR A 1 202 ? -1.029 6.920 15.148 1.00 86.12 202 THR A CA 1
ATOM 1549 C C . THR A 1 202 ? -0.042 7.908 15.780 1.00 86.12 202 THR A C 1
ATOM 1551 O O . THR A 1 202 ? -0.286 9.109 15.813 1.00 86.12 202 THR A O 1
ATOM 1554 N N . GLY A 1 203 ? 1.029 7.398 16.387 1.00 81.12 203 GLY A N 1
ATOM 1555 C CA . GLY A 1 203 ? 2.049 8.221 17.042 1.00 81.12 203 GLY A CA 1
ATOM 1556 C C . GLY A 1 203 ? 3.156 8.603 16.065 1.00 81.12 203 GLY A C 1
ATOM 1557 O O . GLY A 1 203 ? 3.490 7.813 15.185 1.00 81.12 203 GLY A O 1
ATOM 1558 N N . GLU A 1 204 ? 3.784 9.762 16.258 1.00 81.31 204 GLU A N 1
ATOM 1559 C CA . GLU A 1 204 ? 4.860 10.263 15.387 1.00 81.31 204 GLU A CA 1
ATOM 1560 C C . GLU A 1 204 ? 5.997 9.246 15.197 1.00 81.31 204 GLU A C 1
ATOM 1562 O O . GLU A 1 204 ? 6.414 8.972 14.072 1.00 81.31 204 GLU A O 1
ATOM 1567 N N . ASN A 1 205 ? 6.445 8.611 16.286 1.00 83.75 205 ASN A N 1
ATOM 1568 C CA . ASN A 1 205 ? 7.473 7.569 16.232 1.00 83.75 205 ASN A CA 1
ATOM 1569 C C . ASN A 1 205 ? 7.017 6.332 15.441 1.00 83.75 205 ASN A C 1
ATOM 1571 O O . ASN A 1 205 ? 7.828 5.716 14.752 1.00 83.75 205 ASN A O 1
ATOM 1575 N N . HIS A 1 206 ? 5.728 5.986 15.500 1.00 87.06 206 HIS A N 1
ATOM 1576 C CA . HIS A 1 206 ? 5.170 4.854 14.759 1.00 87.06 206 HIS A CA 1
ATOM 1577 C C . HIS A 1 206 ? 5.110 5.149 13.260 1.00 87.06 206 HIS A C 1
ATOM 1579 O O . HIS A 1 206 ? 5.552 4.331 12.453 1.00 87.06 206 HIS A O 1
ATOM 1585 N N . TRP A 1 207 ? 4.634 6.338 12.879 1.00 90.19 207 TRP A N 1
ATOM 1586 C CA . TRP A 1 207 ? 4.645 6.762 11.481 1.00 90.19 207 TRP A CA 1
ATOM 1587 C C . TRP A 1 207 ? 6.064 6.840 10.930 1.00 90.19 207 TRP A C 1
ATOM 1589 O O . TRP A 1 207 ? 6.323 6.292 9.862 1.00 90.19 207 TRP A O 1
ATOM 1599 N N . ARG A 1 208 ? 6.994 7.454 11.674 1.00 89.81 208 ARG A N 1
ATOM 1600 C CA . ARG A 1 208 ? 8.405 7.534 11.282 1.00 89.81 208 ARG A CA 1
ATOM 1601 C C . ARG A 1 208 ? 8.990 6.149 11.042 1.00 89.81 208 ARG A C 1
ATOM 1603 O O . ARG A 1 208 ? 9.611 5.949 10.011 1.00 89.81 208 ARG A O 1
ATOM 1610 N N . ALA A 1 209 ? 8.754 5.191 11.936 1.00 91.00 209 ALA A N 1
ATOM 1611 C CA . ALA A 1 209 ? 9.273 3.837 11.771 1.00 91.00 209 ALA A CA 1
ATOM 1612 C C . ALA A 1 209 ? 8.722 3.133 10.518 1.00 91.00 209 ALA A C 1
ATOM 1614 O O . ALA A 1 209 ? 9.486 2.503 9.791 1.00 91.00 209 ALA A O 1
ATOM 1615 N N . LEU A 1 210 ? 7.420 3.267 10.232 1.00 94.56 210 LEU A N 1
ATOM 1616 C CA . LEU A 1 210 ? 6.809 2.705 9.019 1.00 94.56 210 LEU A CA 1
ATOM 1617 C C . LEU A 1 210 ? 7.358 3.352 7.742 1.00 94.56 210 LEU A C 1
ATOM 1619 O O . LEU A 1 210 ? 7.638 2.648 6.772 1.00 94.56 210 LEU A O 1
ATOM 1623 N N . ILE A 1 211 ? 7.523 4.679 7.755 1.00 94.12 211 ILE A N 1
ATOM 1624 C CA . ILE A 1 211 ? 8.101 5.440 6.643 1.00 94.12 211 ILE A CA 1
ATOM 1625 C C . ILE A 1 211 ? 9.550 5.004 6.420 1.00 94.12 211 ILE A C 1
ATOM 1627 O O . ILE A 1 211 ? 9.870 4.563 5.324 1.00 94.12 211 ILE A O 1
ATOM 1631 N N . THR A 1 212 ? 10.391 5.043 7.458 1.00 93.19 212 THR A N 1
ATOM 1632 C CA . THR A 1 212 ? 11.804 4.639 7.395 1.00 93.19 212 THR A CA 1
ATOM 1633 C C . THR A 1 212 ? 11.967 3.202 6.914 1.00 93.19 212 THR A C 1
ATOM 1635 O O . THR A 1 212 ? 12.835 2.918 6.096 1.00 93.19 212 THR A O 1
ATOM 1638 N N . HIS A 1 213 ? 11.104 2.282 7.350 1.00 93.88 213 HIS A N 1
ATOM 1639 C CA . HIS A 1 213 ? 11.136 0.918 6.835 1.00 93.88 213 HIS A CA 1
ATOM 1640 C C . HIS A 1 213 ? 10.896 0.872 5.321 1.00 93.88 213 HIS A C 1
ATOM 1642 O O . HIS A 1 213 ? 11.601 0.150 4.624 1.00 93.88 213 HIS A O 1
ATOM 1648 N N . CYS A 1 214 ? 9.958 1.663 4.795 1.00 94.56 214 CYS A N 1
ATOM 1649 C CA . CYS A 1 214 ? 9.691 1.715 3.356 1.00 94.56 214 CYS A CA 1
ATOM 1650 C C . CYS A 1 214 ? 10.713 2.539 2.564 1.00 94.56 214 CYS A C 1
ATOM 1652 O O . CYS A 1 214 ? 10.814 2.332 1.364 1.00 94.56 214 CYS A O 1
ATOM 1654 N N . THR A 1 215 ? 11.451 3.468 3.177 1.00 92.56 215 THR A N 1
ATOM 1655 C CA . THR A 1 215 ? 12.479 4.251 2.470 1.00 92.56 215 THR A CA 1
ATOM 1656 C C . THR A 1 215 ? 13.832 3.546 2.462 1.00 92.56 215 THR A C 1
ATOM 1658 O O . THR A 1 215 ? 14.487 3.507 1.421 1.00 92.56 215 THR A O 1
ATOM 1661 N N . ASP A 1 216 ? 14.229 2.959 3.594 1.00 90.75 216 ASP A N 1
ATOM 1662 C CA . ASP A 1 216 ? 15.620 2.567 3.839 1.00 90.75 216 ASP A CA 1
ATOM 1663 C C . ASP A 1 216 ? 15.797 1.041 3.848 1.00 90.75 216 ASP A C 1
ATOM 1665 O O . ASP A 1 216 ? 16.760 0.528 3.277 1.00 90.75 216 ASP A O 1
ATOM 1669 N N . ASN A 1 217 ? 14.859 0.300 4.450 1.00 88.75 217 ASN A N 1
ATOM 1670 C CA . ASN A 1 217 ? 15.029 -1.140 4.698 1.00 88.75 217 ASN A CA 1
ATOM 1671 C C . ASN A 1 217 ? 14.344 -2.013 3.635 1.00 88.75 217 ASN A C 1
ATOM 1673 O O . ASN A 1 217 ? 14.869 -3.050 3.235 1.00 88.75 217 ASN A O 1
ATOM 1677 N N . ALA A 1 218 ? 13.169 -1.596 3.166 1.00 89.44 218 ALA A N 1
ATOM 1678 C CA . ALA A 1 218 ? 12.332 -2.321 2.218 1.00 89.44 218 ALA A CA 1
ATOM 1679 C C . ALA A 1 218 ? 11.744 -1.358 1.165 1.00 89.44 218 ALA A C 1
ATOM 1681 O O . ALA A 1 218 ? 10.539 -1.100 1.170 1.00 89.44 218 ALA A O 1
ATOM 1682 N N . PRO A 1 219 ? 12.548 -0.866 0.199 1.00 86.56 219 PRO A N 1
ATOM 1683 C CA . PRO A 1 219 ? 12.118 0.164 -0.757 1.00 86.56 219 PRO A CA 1
ATOM 1684 C C . PRO A 1 219 ? 11.063 -0.302 -1.769 1.00 86.56 219 PRO A C 1
ATOM 1686 O O . PRO A 1 219 ? 10.553 0.483 -2.559 1.00 86.56 219 PRO A O 1
ATOM 1689 N N . ASN A 1 220 ? 10.723 -1.592 -1.770 1.00 90.25 220 ASN A N 1
ATOM 1690 C CA . ASN A 1 220 ? 9.622 -2.132 -2.564 1.00 90.25 220 ASN A CA 1
ATOM 1691 C C . ASN A 1 220 ? 8.271 -2.062 -1.811 1.00 90.25 220 ASN A C 1
ATOM 1693 O O . ASN A 1 220 ? 7.222 -2.301 -2.410 1.00 90.25 220 ASN A O 1
ATOM 1697 N N . CYS A 1 221 ? 8.273 -1.699 -0.521 1.00 93.94 221 CYS A N 1
ATOM 1698 C CA . 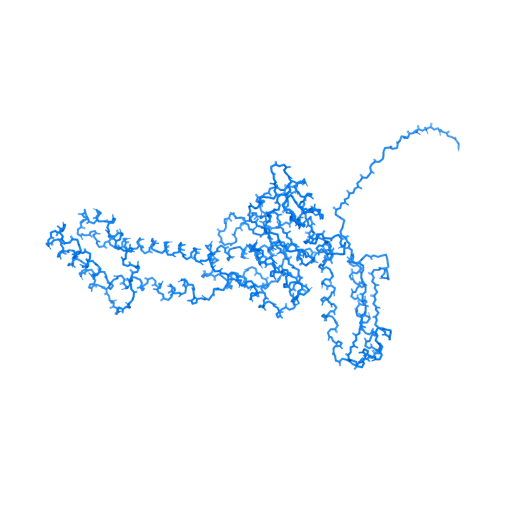CYS A 1 221 ? 7.077 -1.531 0.305 1.00 93.94 221 CYS A C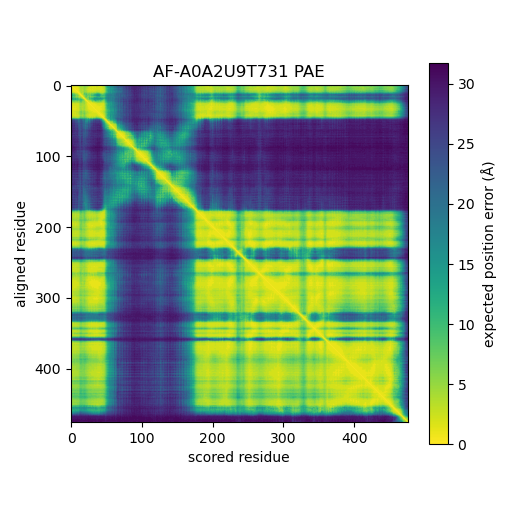A 1
ATOM 1699 C C . CYS A 1 221 ? 6.486 -0.119 0.218 1.00 93.94 221 CYS A C 1
ATOM 1701 O O . CYS A 1 221 ? 7.148 0.847 -0.156 1.00 93.94 221 CYS A O 1
ATOM 1703 N N . PHE A 1 222 ? 5.213 -0.002 0.594 1.00 97.50 222 PHE A N 1
ATOM 1704 C CA . PHE A 1 222 ? 4.510 1.267 0.738 1.00 97.50 222 PHE A CA 1
ATOM 1705 C C . PHE A 1 222 ? 3.739 1.297 2.064 1.00 97.50 222 PHE A C 1
ATOM 1707 O O . PHE A 1 222 ? 3.002 0.357 2.375 1.00 97.50 222 PHE A O 1
ATOM 1714 N N . ALA A 1 223 ? 3.880 2.373 2.837 1.00 97.75 223 ALA A N 1
ATOM 1715 C CA . ALA A 1 223 ? 3.243 2.507 4.141 1.00 97.75 223 ALA A CA 1
ATOM 1716 C C . ALA A 1 223 ? 1.820 3.078 4.031 1.00 97.75 223 ALA A C 1
ATOM 1718 O O . ALA A 1 223 ? 1.583 4.124 3.422 1.00 97.75 223 ALA A O 1
ATOM 1719 N N . VAL A 1 224 ? 0.860 2.404 4.665 1.00 98.25 224 VAL A N 1
ATOM 1720 C CA . VAL A 1 224 ? -0.521 2.876 4.826 1.00 98.25 224 VAL A CA 1
ATOM 1721 C C . VAL A 1 224 ? -0.716 3.270 6.285 1.00 98.25 224 VAL A C 1
ATOM 1723 O O . VAL A 1 224 ? -0.689 2.422 7.177 1.00 98.25 224 VAL A O 1
ATOM 1726 N N . LEU A 1 225 ? -0.879 4.569 6.521 1.00 96.31 225 LEU A N 1
ATOM 1727 C CA . LEU A 1 225 ? -0.938 5.164 7.850 1.00 96.31 225 LEU A CA 1
ATOM 1728 C C . LEU A 1 225 ? -2.374 5.519 8.238 1.00 96.31 225 LEU A C 1
ATOM 1730 O O . LEU A 1 225 ? -3.190 5.905 7.398 1.00 96.31 225 LEU A O 1
ATOM 1734 N N . ASP A 1 226 ? -2.640 5.459 9.537 1.00 93.62 226 ASP A N 1
ATOM 1735 C CA . ASP A 1 226 ? -3.886 5.925 10.133 1.00 93.62 226 ASP A CA 1
ATOM 1736 C C . ASP A 1 226 ? -3.723 7.331 10.701 1.00 93.62 226 ASP A C 1
ATOM 1738 O O . ASP A 1 226 ? -2.756 7.629 11.411 1.00 93.62 226 ASP A O 1
ATOM 1742 N N . ALA A 1 227 ? -4.707 8.177 10.420 1.00 89.38 227 ALA A N 1
ATOM 1743 C CA . ALA A 1 227 ? -4.938 9.404 11.161 1.00 89.38 227 ALA A CA 1
ATOM 1744 C C . ALA A 1 227 ? -5.309 9.115 12.626 1.00 89.38 227 ALA A C 1
ATOM 1746 O O . ALA A 1 227 ? -5.982 8.111 12.874 1.00 89.38 227 ALA A O 1
ATOM 1747 N N . PRO A 1 228 ? -4.952 9.980 13.595 1.00 85.50 228 PRO A N 1
ATOM 1748 C CA . PRO A 1 228 ? -5.415 9.826 14.972 1.00 85.50 228 PRO A CA 1
ATOM 1749 C C . PRO A 1 228 ? -6.945 9.854 15.057 1.00 85.50 228 PRO A C 1
ATOM 1751 O O . PRO A 1 228 ? -7.604 10.625 14.355 1.00 85.50 228 PRO A O 1
ATOM 1754 N N . GLN A 1 229 ? -7.505 9.003 15.916 1.00 84.75 229 GLN A N 1
ATOM 1755 C CA . GLN A 1 229 ? -8.947 8.952 16.143 1.00 84.75 229 GLN A CA 1
ATOM 1756 C C . GLN A 1 229 ? -9.447 10.253 16.783 1.00 84.75 229 GLN A C 1
ATOM 1758 O O . GLN A 1 229 ? -8.781 10.803 17.662 1.00 84.75 229 GLN A O 1
ATOM 1763 N N . GLY A 1 230 ? -10.627 10.731 16.374 1.00 77.12 230 GLY A N 1
ATOM 1764 C CA . GLY A 1 230 ? -11.246 11.924 16.960 1.00 77.12 230 GLY A CA 1
ATOM 1765 C C . GLY A 1 230 ? -10.452 13.211 16.725 1.00 77.12 230 GLY A C 1
ATOM 1766 O O . GLY A 1 230 ? -10.684 14.209 17.406 1.00 77.12 230 GLY A O 1
ATOM 1767 N N . ALA A 1 231 ? -9.500 13.192 15.791 1.00 68.56 231 ALA A N 1
ATOM 1768 C CA . ALA A 1 231 ? -8.720 14.365 15.471 1.00 68.56 231 ALA A CA 1
ATOM 1769 C C . ALA A 1 231 ? -9.613 15.418 14.800 1.00 68.56 231 ALA A C 1
ATOM 1771 O O . ALA A 1 231 ? -10.247 15.157 13.771 1.00 68.56 231 ALA A O 1
ATOM 1772 N N . ASP A 1 232 ? -9.663 16.603 15.411 1.00 63.28 232 ASP A N 1
ATOM 1773 C CA . ASP A 1 232 ? -10.380 17.746 14.865 1.00 63.28 232 ASP A CA 1
ATOM 1774 C C . ASP A 1 232 ? -9.497 18.431 13.830 1.00 63.28 232 ASP A C 1
ATOM 1776 O O . ASP A 1 232 ? -8.554 19.158 14.144 1.00 63.28 232 ASP A O 1
ATOM 1780 N N . TRP A 1 233 ? -9.753 18.098 12.573 1.00 63.25 233 TRP A N 1
ATOM 1781 C CA . TRP A 1 233 ? -8.967 18.564 11.443 1.00 63.25 233 TRP A CA 1
ATOM 1782 C C . TRP A 1 233 ? -9.551 19.816 10.803 1.00 63.25 233 TRP A C 1
ATOM 1784 O O . TRP A 1 233 ? -9.233 20.114 9.655 1.00 63.25 233 TRP A O 1
ATOM 1794 N N . ALA A 1 234 ? -10.406 20.550 11.518 1.00 58.06 234 ALA A N 1
ATOM 1795 C CA . ALA A 1 234 ? -10.966 21.817 11.078 1.00 58.06 234 ALA A CA 1
ATOM 1796 C C . ALA A 1 234 ? -11.070 22.806 12.256 1.00 58.06 234 ALA A C 1
ATOM 1798 O O . ALA A 1 234 ? -11.558 22.472 13.325 1.00 58.06 234 ALA A O 1
ATOM 1799 N N . ASN A 1 235 ? -10.636 24.053 12.075 1.00 57.00 235 ASN A N 1
ATOM 1800 C CA . ASN A 1 235 ? -10.909 25.127 13.023 1.00 57.00 235 ASN A CA 1
ATOM 1801 C C . ASN A 1 235 ? -12.380 25.562 12.930 1.00 57.00 235 ASN A C 1
ATOM 1803 O O . ASN A 1 235 ? -13.143 25.115 12.072 1.00 57.00 235 ASN A O 1
ATOM 1807 N N . GLN A 1 236 ? -12.764 26.502 13.795 1.00 52.31 236 GLN A N 1
ATOM 1808 C CA . GLN A 1 236 ? -14.105 27.099 13.820 1.00 52.31 236 GLN A CA 1
ATOM 1809 C C . GLN A 1 236 ? -14.506 27.771 12.488 1.00 52.31 236 GLN A C 1
ATOM 1811 O O . GLN A 1 236 ? -15.696 27.910 12.219 1.00 52.31 236 GLN A O 1
ATOM 1816 N N . ASP A 1 237 ? -13.532 28.111 11.635 1.00 55.34 237 ASP A N 1
ATOM 1817 C CA . ASP A 1 237 ? -13.720 28.674 10.290 1.00 55.34 237 ASP A CA 1
ATOM 1818 C C . ASP A 1 237 ? -13.675 27.609 9.174 1.00 55.34 237 ASP A C 1
ATOM 1820 O O . ASP A 1 237 ? -13.652 27.938 7.985 1.00 55.34 237 ASP A O 1
ATOM 1824 N N . ASN A 1 238 ? -13.668 26.321 9.536 1.00 52.94 238 ASN A N 1
ATOM 1825 C CA . ASN A 1 238 ? -13.588 25.175 8.629 1.00 52.94 238 ASN A CA 1
ATOM 1826 C C . ASN A 1 238 ? -12.276 25.094 7.810 1.00 52.94 238 ASN A C 1
ATOM 1828 O O . ASN A 1 238 ? -12.245 24.489 6.734 1.00 52.94 238 ASN A O 1
ATOM 1832 N N . GLN A 1 239 ? -11.197 25.710 8.303 1.00 51.88 239 GLN A N 1
ATOM 1833 C CA . GLN A 1 239 ? -9.829 25.584 7.786 1.00 51.88 239 GLN A CA 1
ATOM 1834 C C . GLN A 1 239 ? -9.081 24.472 8.526 1.00 51.88 239 GLN A C 1
ATOM 1836 O O . GLN A 1 239 ? -9.340 24.272 9.707 1.00 51.88 239 GLN A O 1
ATOM 1841 N N . PRO A 1 240 ? -8.134 23.761 7.902 1.00 52.94 240 PRO A N 1
ATOM 1842 C CA . PRO A 1 240 ? -7.501 22.613 8.530 1.00 52.94 240 PRO A CA 1
ATOM 1843 C C . PRO A 1 240 ? -6.686 23.027 9.759 1.00 52.94 240 PRO A C 1
ATOM 1845 O O . PRO A 1 240 ? -5.727 23.792 9.643 1.00 52.94 240 PRO A O 1
ATOM 1848 N N . ILE A 1 241 ? -7.026 22.489 10.931 1.00 55.31 241 ILE A N 1
ATOM 1849 C CA . ILE A 1 241 ? -6.070 22.432 12.040 1.00 55.31 241 ILE A CA 1
ATOM 1850 C C . ILE A 1 241 ? -5.349 21.109 11.888 1.00 55.31 241 ILE A C 1
ATOM 1852 O O . ILE A 1 241 ? -5.851 20.051 12.253 1.00 55.31 241 ILE A O 1
ATOM 1856 N N . TYR A 1 242 ? -4.148 21.171 11.332 1.00 57.38 242 TYR A N 1
ATOM 1857 C CA . TYR A 1 242 ? -3.186 20.120 11.594 1.00 57.38 242 TYR A CA 1
ATOM 1858 C C . TYR A 1 242 ? -2.822 20.219 13.078 1.00 57.38 242 TYR A C 1
ATOM 1860 O O . TYR A 1 242 ? -2.436 21.312 13.499 1.00 57.38 242 TYR A O 1
ATOM 1868 N N . PRO A 1 243 ? -2.943 19.149 13.884 1.00 53.66 243 PRO A N 1
ATOM 1869 C CA . PRO A 1 243 ? -2.424 19.163 15.245 1.00 53.66 243 PRO A CA 1
ATOM 1870 C C . PRO A 1 243 ? -0.942 19.551 15.168 1.00 53.66 243 PRO A C 1
ATOM 1872 O O . PRO A 1 243 ? -0.135 18.792 14.631 1.00 53.66 243 PRO A O 1
ATOM 1875 N N . SER A 1 244 ? -0.591 20.761 15.616 1.00 47.69 244 SER A N 1
ATOM 1876 C CA . SER A 1 244 ? 0.659 21.457 15.266 1.00 47.69 244 SER A CA 1
ATOM 1877 C C . SER A 1 244 ? 1.938 20.848 15.862 1.00 47.69 244 SER A C 1
ATOM 1879 O O . SER A 1 244 ? 3.007 21.446 15.813 1.00 47.69 244 SER A O 1
ATOM 1881 N N . SER A 1 245 ? 1.868 19.622 16.377 1.00 50.84 245 SER A N 1
ATOM 1882 C CA . SER A 1 245 ? 3.001 18.883 16.933 1.00 50.84 245 SER A CA 1
ATOM 1883 C C . SER A 1 245 ? 3.083 17.413 16.501 1.00 50.84 245 SER A C 1
ATOM 1885 O O . SER A 1 245 ? 3.937 16.701 17.014 1.00 50.84 245 SER A O 1
ATOM 1887 N N . GLN A 1 246 ? 2.212 16.926 15.602 1.00 63.69 246 GLN A N 1
ATOM 1888 C CA . GLN A 1 246 ? 2.073 15.483 15.333 1.00 63.69 246 GLN A CA 1
ATOM 1889 C C . GLN A 1 246 ? 1.649 15.173 13.888 1.00 63.69 246 GLN A C 1
ATOM 1891 O O . GLN A 1 246 ? 0.596 14.575 13.666 1.00 63.69 246 GLN A O 1
ATOM 1896 N N . LEU A 1 247 ? 2.447 15.549 12.888 1.00 72.12 247 LEU A N 1
ATOM 1897 C CA . LEU A 1 247 ? 2.258 15.040 11.525 1.00 72.12 247 LEU A CA 1
ATOM 1898 C C . LEU A 1 247 ? 3.395 14.084 11.150 1.00 72.12 247 LEU A C 1
ATOM 1900 O O . LEU A 1 247 ? 4.531 14.299 11.577 1.00 72.12 247 LEU A O 1
ATOM 1904 N N . PRO A 1 248 ? 3.123 13.023 10.370 1.00 79.62 248 PRO A N 1
ATOM 1905 C CA . PRO A 1 248 ? 4.184 12.232 9.770 1.00 79.62 248 PRO A CA 1
ATOM 1906 C C . PRO A 1 248 ? 5.105 13.108 8.914 1.00 79.62 248 PRO A C 1
ATOM 1908 O O . PRO A 1 248 ? 4.675 14.092 8.313 1.00 79.62 248 PRO A O 1
ATOM 1911 N N . ASN A 1 249 ? 6.374 12.709 8.847 1.00 81.69 249 ASN A N 1
ATOM 1912 C CA . ASN A 1 249 ? 7.357 13.354 7.985 1.00 81.69 249 ASN A CA 1
ATOM 1913 C C . ASN A 1 249 ? 6.934 13.278 6.510 1.00 81.69 249 ASN A C 1
ATOM 1915 O O . ASN A 1 249 ? 6.301 12.307 6.084 1.00 81.69 249 ASN A O 1
ATOM 1919 N N . ASP A 1 250 ? 7.365 14.274 5.737 1.00 84.19 250 ASP A N 1
ATOM 1920 C CA . ASP A 1 250 ? 7.218 14.291 4.285 1.00 84.19 250 ASP A CA 1
ATOM 1921 C C . ASP A 1 250 ? 7.816 13.020 3.653 1.00 84.19 250 ASP A C 1
ATOM 1923 O O . ASP A 1 250 ? 8.947 12.632 3.960 1.00 84.19 250 ASP A O 1
ATOM 1927 N N . SER A 1 251 ? 7.038 12.328 2.818 1.00 89.69 251 SER A N 1
ATOM 1928 C CA . SER A 1 251 ? 7.467 11.090 2.163 1.00 89.69 251 SER A CA 1
ATOM 1929 C C . SER A 1 251 ? 6.555 10.700 1.005 1.00 89.69 251 SER A C 1
ATOM 1931 O O . SER A 1 251 ? 5.326 10.718 1.096 1.00 89.69 251 SER A O 1
ATOM 1933 N N . ASP A 1 252 ? 7.157 10.227 -0.076 1.00 92.25 252 ASP A N 1
ATOM 1934 C CA . ASP A 1 252 ? 6.440 9.627 -1.193 1.00 92.25 252 ASP A CA 1
ATOM 1935 C C . ASP A 1 252 ? 6.216 8.112 -1.029 1.00 92.25 252 ASP A C 1
ATOM 1937 O O . ASP A 1 252 ? 5.484 7.525 -1.819 1.00 92.25 252 ASP A O 1
ATOM 1941 N N . TYR A 1 253 ? 6.774 7.473 0.007 1.00 94.94 253 TYR A N 1
ATOM 1942 C CA . TYR A 1 253 ? 6.598 6.045 0.326 1.00 94.94 253 TYR A CA 1
ATOM 1943 C C . TYR A 1 253 ? 5.432 5.754 1.279 1.00 94.94 253 TYR A C 1
ATOM 1945 O O . TYR A 1 253 ? 5.240 4.608 1.691 1.00 94.94 253 TYR A O 1
ATOM 1953 N N . ALA A 1 254 ? 4.648 6.769 1.636 1.00 95.75 254 ALA A N 1
ATOM 1954 C CA . ALA A 1 254 ? 3.547 6.627 2.574 1.00 95.75 254 ALA A CA 1
ATOM 1955 C C . ALA A 1 254 ? 2.304 7.405 2.140 1.00 95.75 254 ALA A C 1
ATOM 1957 O O . ALA A 1 254 ? 2.379 8.401 1.419 1.00 95.75 254 ALA A O 1
ATOM 1958 N N . ALA A 1 255 ? 1.147 6.952 2.613 1.00 96.06 255 ALA A N 1
ATOM 1959 C CA . ALA A 1 255 ? -0.116 7.669 2.522 1.00 96.06 255 ALA A CA 1
ATOM 1960 C C . ALA A 1 255 ? -0.895 7.512 3.827 1.00 96.06 255 ALA A C 1
ATOM 1962 O O . ALA A 1 255 ? -0.967 6.413 4.377 1.00 96.06 255 ALA A O 1
ATOM 1963 N N . ILE A 1 256 ? -1.507 8.598 4.294 1.00 94.12 256 ILE A N 1
ATOM 1964 C CA . ILE A 1 256 ? -2.347 8.607 5.494 1.00 94.12 256 ILE A CA 1
ATOM 1965 C C . ILE A 1 256 ? -3.827 8.686 5.125 1.00 94.12 256 ILE A C 1
ATOM 1967 O O . ILE A 1 256 ? -4.194 9.334 4.138 1.00 94.12 256 ILE A O 1
ATOM 1971 N N . TYR A 1 257 ? -4.659 8.001 5.911 1.00 95.50 257 TYR A N 1
ATOM 1972 C CA . TYR A 1 257 ? -6.094 7.864 5.685 1.00 95.50 257 TYR A CA 1
ATOM 1973 C C . TYR A 1 257 ? -6.915 8.331 6.886 1.00 95.50 257 TYR A C 1
ATOM 1975 O O . TYR A 1 257 ? -6.604 8.018 8.035 1.00 95.50 257 TYR A O 1
ATOM 1983 N N . TYR A 1 258 ? -7.989 9.060 6.589 1.00 92.31 258 TYR A N 1
ATOM 1984 C CA . TYR A 1 258 ? -8.928 9.639 7.550 1.00 92.31 258 TYR A CA 1
ATOM 1985 C C . TYR A 1 258 ? -10.343 9.645 6.968 1.00 92.31 258 TYR A C 1
ATOM 1987 O O . TYR A 1 258 ? -10.477 9.807 5.760 1.00 92.31 258 TYR A O 1
ATOM 1995 N N . PRO A 1 259 ? -11.415 9.559 7.765 1.00 93.25 259 PRO A N 1
ATOM 1996 C CA . PRO A 1 259 ? -11.451 9.298 9.203 1.00 93.25 259 PRO A CA 1
ATOM 1997 C C . PRO A 1 259 ? -11.429 7.798 9.512 1.00 93.25 259 PRO A C 1
ATOM 1999 O O . PRO A 1 259 ? -11.334 6.956 8.616 1.00 93.25 259 PRO A O 1
ATOM 2002 N N . TRP A 1 260 ? -11.558 7.465 10.795 1.00 95.19 260 TRP A N 1
ATOM 2003 C CA . TRP A 1 260 ? -11.849 6.101 11.219 1.00 95.19 260 TRP A CA 1
ATOM 2004 C C . TRP A 1 260 ? -13.224 5.659 10.712 1.00 95.19 260 TRP A C 1
ATOM 2006 O O . TRP A 1 260 ? -14.151 6.464 10.551 1.00 95.19 260 TRP A O 1
ATOM 2016 N N . ILE A 1 261 ? -13.356 4.360 10.455 1.00 97.06 261 ILE A N 1
ATOM 2017 C CA . ILE A 1 261 ? -14.563 3.762 9.881 1.00 97.06 261 ILE A CA 1
ATOM 2018 C C . ILE A 1 261 ? -15.282 2.925 10.934 1.00 97.06 261 ILE A C 1
ATOM 2020 O O . ILE A 1 261 ? -14.657 2.216 11.718 1.00 97.06 261 ILE A O 1
ATOM 2024 N N . GLN A 1 262 ? -16.608 2.998 10.970 1.00 96.50 262 GLN A N 1
ATOM 2025 C CA . GLN A 1 262 ? -17.399 2.135 11.835 1.00 96.50 262 GLN A CA 1
ATOM 2026 C C . GLN A 1 262 ? -17.548 0.760 11.188 1.00 96.50 262 GLN A C 1
ATOM 2028 O O . GLN A 1 262 ? -18.006 0.667 10.051 1.00 96.50 262 GLN A O 1
ATOM 2033 N N . VAL A 1 263 ? -17.229 -0.299 11.922 1.00 95.06 263 VAL A N 1
ATOM 2034 C CA . VAL A 1 263 ? -17.337 -1.695 11.477 1.00 95.06 263 VAL A CA 1
ATOM 2035 C C . VAL A 1 263 ? -18.039 -2.535 12.538 1.00 95.06 263 VAL A C 1
ATOM 2037 O O . VAL A 1 263 ? -18.211 -2.100 13.681 1.00 95.06 263 VAL A O 1
ATOM 2040 N N . VAL A 1 264 ? -18.464 -3.741 12.166 1.00 91.12 264 VAL A N 1
ATOM 2041 C CA . VAL A 1 264 ? -18.839 -4.765 13.148 1.00 91.12 264 VAL A CA 1
ATOM 2042 C C . VAL A 1 264 ? -17.559 -5.443 13.614 1.00 91.12 264 VAL A C 1
ATOM 2044 O O . VAL A 1 264 ? -16.885 -6.082 12.812 1.00 91.12 264 VAL A O 1
ATOM 2047 N N . ASP A 1 265 ? -17.238 -5.305 14.896 1.00 84.75 265 ASP A N 1
ATOM 2048 C CA . ASP A 1 265 ? -16.064 -5.917 15.502 1.00 84.75 265 ASP A CA 1
ATOM 2049 C C . ASP A 1 265 ? -16.079 -7.432 15.293 1.00 84.75 265 ASP A C 1
ATOM 2051 O O . ASP A 1 265 ? -17.008 -8.126 15.722 1.00 84.75 265 ASP A O 1
ATOM 2055 N N . ALA A 1 266 ? -15.027 -7.958 14.675 1.00 73.56 266 ALA A N 1
ATOM 2056 C CA . ALA A 1 266 ? -14.935 -9.375 14.348 1.00 73.56 266 ALA A CA 1
ATOM 2057 C C . ALA A 1 266 ? -14.816 -10.282 15.593 1.00 73.56 266 ALA A C 1
ATOM 2059 O O . ALA A 1 266 ? -15.041 -11.490 15.492 1.00 73.56 266 ALA A O 1
ATOM 2060 N N . GLY A 1 267 ? -14.465 -9.726 16.763 1.00 72.75 267 GLY A N 1
ATOM 2061 C CA . GLY A 1 267 ? -14.421 -10.448 18.039 1.00 72.75 267 GLY A CA 1
ATOM 2062 C C . GLY A 1 267 ? -15.739 -10.411 18.822 1.00 72.75 267 GLY A C 1
ATOM 2063 O O . GLY A 1 267 ? -16.259 -11.454 19.219 1.00 72.75 267 GLY A O 1
ATOM 2064 N N . SER A 1 268 ? -16.270 -9.213 19.075 1.00 75.38 268 SER A N 1
ATOM 2065 C CA . SER A 1 268 ? -17.443 -8.992 19.936 1.00 75.38 268 SER A CA 1
ATOM 2066 C C . SER A 1 268 ? -18.780 -8.899 19.199 1.00 75.38 268 SER A C 1
ATOM 2068 O O . SER A 1 268 ? -19.827 -9.008 19.838 1.00 75.38 268 SER A O 1
ATOM 2070 N N . GLY A 1 269 ? -18.776 -8.671 17.883 1.00 80.81 269 GLY A N 1
ATOM 2071 C CA . GLY A 1 269 ? -19.978 -8.390 17.094 1.00 80.81 269 GLY A CA 1
ATOM 2072 C C . GLY A 1 269 ? -20.592 -7.007 17.348 1.00 80.81 269 GLY A C 1
ATOM 2073 O O . GLY A 1 269 ? -21.679 -6.718 16.845 1.00 80.81 269 GLY A O 1
ATOM 2074 N N . GLN A 1 270 ? -19.942 -6.148 18.139 1.00 85.81 270 GLN A N 1
ATOM 2075 C CA . GLN A 1 270 ? -20.411 -4.790 18.409 1.00 85.81 270 GLN A CA 1
ATOM 2076 C C . GLN A 1 270 ? -19.962 -3.814 17.325 1.00 85.81 270 GLN A C 1
ATOM 2078 O O . GLN A 1 270 ? -18.955 -4.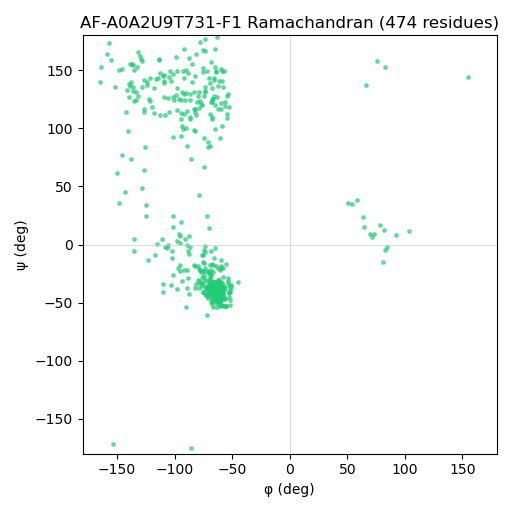023 16.660 1.00 85.81 270 GLN A O 1
ATOM 2083 N N . LYS A 1 271 ? -20.696 -2.712 17.159 1.00 91.00 271 LYS A N 1
ATOM 2084 C CA . LYS A 1 271 ? -20.253 -1.630 16.276 1.00 91.00 271 LYS A CA 1
ATOM 2085 C C . LYS A 1 271 ? -19.153 -0.831 16.967 1.00 91.00 271 LYS A C 1
ATOM 2087 O O . LYS A 1 271 ? -19.408 -0.242 18.016 1.00 91.00 271 LYS A O 1
ATOM 2092 N N . ILE A 1 272 ? -17.973 -0.785 16.362 1.00 89.69 272 ILE A N 1
ATOM 2093 C CA . ILE A 1 272 ? -16.817 -0.022 16.851 1.00 89.69 272 ILE A CA 1
ATOM 2094 C C . ILE A 1 272 ? -16.257 0.852 15.731 1.00 89.69 272 ILE A C 1
ATOM 2096 O O . ILE A 1 272 ? -16.490 0.569 14.557 1.00 89.69 272 ILE A O 1
ATOM 2100 N N . TYR A 1 273 ? -15.504 1.891 16.083 1.00 92.50 273 TYR A N 1
ATOM 2101 C CA . TYR A 1 273 ? -14.660 2.592 15.119 1.00 92.50 273 TYR A CA 1
ATOM 2102 C C . TYR A 1 273 ? -13.312 1.884 15.032 1.00 92.50 273 TYR A C 1
ATOM 2104 O O . TYR A 1 273 ? -12.651 1.684 16.050 1.00 92.50 273 TYR A O 1
ATOM 2112 N N . ALA A 1 274 ? -12.928 1.494 13.822 1.00 93.38 274 ALA A N 1
ATOM 2113 C CA . ALA A 1 274 ? -11.670 0.833 13.532 1.00 93.38 274 ALA A CA 1
ATOM 2114 C C . ALA A 1 274 ? -10.757 1.744 12.693 1.00 93.38 274 ALA A C 1
ATOM 2116 O O . ALA A 1 274 ? -11.251 2.505 11.846 1.00 93.38 274 ALA A O 1
ATOM 2117 N N . PRO A 1 275 ? -9.432 1.641 12.888 1.00 95.25 275 PRO A N 1
ATOM 2118 C CA . PRO A 1 275 ? -8.466 2.318 12.036 1.00 95.25 275 PRO A CA 1
ATOM 2119 C C . PRO A 1 275 ? -8.575 1.819 10.579 1.00 95.25 275 PRO A C 1
ATOM 2121 O O . PRO A 1 275 ? -8.708 0.608 10.346 1.00 95.25 275 PRO A O 1
ATOM 2124 N N . PRO A 1 276 ? -8.538 2.716 9.577 1.00 97.00 276 PRO A N 1
ATOM 2125 C CA . PRO A 1 276 ? -8.794 2.348 8.187 1.00 97.00 276 PRO A CA 1
ATOM 2126 C C . PRO A 1 276 ? -7.654 1.575 7.504 1.00 97.00 276 PRO A C 1
ATOM 2128 O O . PRO A 1 276 ? -7.924 0.855 6.543 1.00 97.00 276 PRO A O 1
ATOM 2131 N N . SER A 1 277 ? -6.403 1.671 7.960 1.00 97.69 277 SER A N 1
ATOM 2132 C CA . SER A 1 277 ? -5.210 1.197 7.238 1.00 97.69 277 SER A CA 1
ATOM 2133 C C . SER A 1 277 ? -5.285 -0.259 6.780 1.00 97.69 277 SER A C 1
ATOM 2135 O O . SER A 1 277 ? -4.946 -0.556 5.636 1.00 97.69 277 SER A O 1
ATOM 2137 N N . GLY A 1 278 ? -5.802 -1.164 7.618 1.00 97.06 278 GLY A N 1
ATOM 2138 C CA . GLY A 1 278 ? -6.000 -2.569 7.246 1.00 97.06 278 GLY A CA 1
ATOM 2139 C C . GLY A 1 278 ? -7.026 -2.761 6.122 1.00 97.06 278 GLY A C 1
ATOM 2140 O O . GLY A 1 278 ? -6.776 -3.494 5.166 1.00 97.06 278 GLY A O 1
ATOM 2141 N N . HIS A 1 279 ? -8.147 -2.036 6.175 1.00 98.19 279 HIS A N 1
ATOM 2142 C CA . HIS A 1 279 ? -9.171 -2.066 5.125 1.00 98.19 279 HIS A CA 1
ATOM 2143 C C . HIS A 1 279 ? -8.637 -1.474 3.820 1.00 98.19 279 HIS A C 1
ATOM 2145 O O . HIS A 1 279 ? -8.826 -2.049 2.751 1.00 98.19 279 HIS A O 1
ATOM 2151 N N . ILE A 1 280 ? -7.909 -0.360 3.910 1.00 98.62 280 ILE A N 1
ATOM 2152 C CA . ILE A 1 280 ? -7.294 0.305 2.761 1.00 98.62 280 ILE A CA 1
ATOM 2153 C C . ILE A 1 280 ? -6.221 -0.572 2.110 1.00 98.62 280 ILE A C 1
ATOM 2155 O O . ILE A 1 280 ? -6.182 -0.661 0.885 1.00 98.62 280 ILE A O 1
ATOM 2159 N N . ALA A 1 281 ? -5.401 -1.279 2.891 1.00 98.44 281 ALA A N 1
ATOM 2160 C CA . ALA A 1 281 ? -4.456 -2.255 2.352 1.00 98.44 281 ALA A CA 1
ATOM 2161 C C . ALA A 1 281 ? -5.175 -3.379 1.579 1.00 98.44 281 ALA A C 1
ATOM 2163 O O . ALA A 1 281 ? -4.683 -3.834 0.546 1.00 98.44 281 ALA A O 1
ATOM 2164 N N . GLY A 1 282 ? -6.365 -3.789 2.032 1.00 98.12 282 GLY A N 1
ATOM 2165 C CA . GLY A 1 282 ? -7.229 -4.706 1.288 1.00 98.12 282 GLY A CA 1
ATOM 2166 C C . GLY A 1 282 ? -7.757 -4.089 -0.010 1.00 98.12 282 GLY A C 1
ATOM 2167 O O . GLY A 1 282 ? -7.660 -4.712 -1.065 1.00 98.12 282 GLY A O 1
ATOM 2168 N N . VAL A 1 283 ? -8.231 -2.837 0.036 1.00 98.62 283 VAL A N 1
ATOM 2169 C CA . VAL A 1 283 ? -8.683 -2.092 -1.155 1.00 98.62 283 VAL A CA 1
ATOM 2170 C C . VAL A 1 283 ? -7.561 -1.983 -2.186 1.00 98.62 283 VAL A C 1
ATOM 2172 O O . VAL A 1 283 ? -7.810 -2.220 -3.366 1.00 98.62 283 VAL A O 1
ATOM 2175 N N . TYR A 1 284 ? -6.330 -1.686 -1.760 1.00 98.44 284 TYR A N 1
ATOM 2176 C CA . TYR A 1 284 ? -5.157 -1.687 -2.637 1.00 98.44 284 TYR A CA 1
ATOM 2177 C C . TYR A 1 284 ? -5.007 -3.043 -3.329 1.00 98.44 284 TYR A C 1
ATOM 2179 O O . TYR A 1 284 ? -4.979 -3.094 -4.554 1.00 98.44 284 TYR A O 1
ATOM 2187 N N . ALA A 1 285 ? -4.992 -4.139 -2.563 1.00 97.50 285 ALA A N 1
ATOM 2188 C CA . ALA A 1 285 ? -4.843 -5.485 -3.112 1.00 97.50 285 ALA A CA 1
ATOM 2189 C C . ALA A 1 285 ? -5.950 -5.840 -4.124 1.00 97.50 285 ALA A C 1
ATOM 2191 O O . ALA A 1 285 ? -5.669 -6.411 -5.180 1.00 97.50 285 ALA A O 1
ATOM 2192 N N . ARG A 1 286 ? -7.204 -5.460 -3.847 1.00 97.81 286 ARG A N 1
ATOM 2193 C CA . ARG A 1 286 ? -8.329 -5.672 -4.769 1.00 97.81 286 ARG A CA 1
ATOM 2194 C C . ARG A 1 286 ? -8.197 -4.869 -6.051 1.00 97.81 286 ARG A C 1
ATOM 2196 O O . ARG A 1 286 ? -8.430 -5.418 -7.126 1.00 97.81 286 ARG A O 1
ATOM 2203 N N . VAL A 1 287 ? -7.842 -3.591 -5.950 1.00 97.81 287 VAL A N 1
ATOM 2204 C CA . VAL A 1 287 ? -7.646 -2.729 -7.121 1.00 97.81 287 VAL A CA 1
ATOM 2205 C C . VAL A 1 287 ? -6.500 -3.255 -7.973 1.00 97.81 287 VAL A C 1
ATOM 2207 O O . VAL A 1 287 ? -6.675 -3.396 -9.182 1.00 97.81 287 VAL A O 1
ATOM 2210 N N . ASP A 1 288 ? -5.379 -3.625 -7.357 1.00 96.38 288 ASP A N 1
ATOM 2211 C CA . ASP A 1 288 ? -4.231 -4.179 -8.069 1.00 96.38 288 ASP A CA 1
ATOM 2212 C C . ASP A 1 288 ? -4.618 -5.443 -8.849 1.00 96.38 288 ASP A C 1
ATOM 2214 O O . ASP A 1 288 ? -4.286 -5.567 -10.025 1.00 96.38 288 ASP A O 1
ATOM 2218 N N . ALA A 1 289 ? -5.377 -6.351 -8.224 1.00 95.75 289 ALA A N 1
ATOM 2219 C CA . ALA A 1 289 ? -5.813 -7.598 -8.849 1.00 95.75 289 ALA A CA 1
ATOM 2220 C C . ALA A 1 289 ? -6.828 -7.394 -9.989 1.00 95.75 289 ALA A C 1
ATOM 2222 O O . ALA A 1 289 ? -6.856 -8.178 -10.935 1.00 95.75 289 ALA A O 1
ATOM 2223 N N . GLN A 1 290 ? -7.683 -6.370 -9.901 1.00 96.19 290 GLN A N 1
ATOM 2224 C CA . GLN A 1 290 ? -8.763 -6.137 -10.869 1.00 96.19 290 GLN A CA 1
ATOM 2225 C C . GLN A 1 290 ? -8.378 -5.183 -12.004 1.00 96.19 290 GLN A C 1
ATOM 2227 O O . GLN A 1 290 ? -8.935 -5.264 -13.099 1.00 96.19 290 GLN A O 1
ATOM 2232 N N . ARG A 1 291 ? -7.503 -4.215 -11.722 1.00 95.75 291 ARG A N 1
ATOM 2233 C CA . ARG A 1 291 ? -7.249 -3.042 -12.573 1.00 95.75 291 ARG A CA 1
ATOM 2234 C C . ARG A 1 291 ? -5.766 -2.725 -12.748 1.00 95.75 291 ARG A C 1
ATOM 2236 O O . ARG A 1 291 ? -5.468 -1.822 -13.523 1.00 95.75 291 ARG A O 1
ATOM 2243 N N . GLY A 1 292 ? -4.878 -3.439 -12.057 1.00 95.50 292 GLY A N 1
ATOM 2244 C CA . GLY A 1 292 ? -3.444 -3.179 -12.042 1.00 95.50 292 GLY A CA 1
ATOM 2245 C C . GLY A 1 292 ? -3.040 -2.085 -11.051 1.00 95.50 292 GLY A C 1
ATOM 2246 O O . GLY A 1 292 ? -3.805 -1.169 -10.747 1.00 95.50 292 GLY A O 1
ATOM 2247 N N . VAL A 1 293 ? -1.796 -2.165 -10.570 1.00 95.94 293 VAL A N 1
ATOM 2248 C CA . VAL A 1 293 ? -1.214 -1.262 -9.550 1.00 95.94 293 VAL A CA 1
ATOM 2249 C C . VAL A 1 293 ? -1.179 0.218 -9.969 1.00 95.94 293 VAL A C 1
ATOM 2251 O O . VAL A 1 293 ? -1.152 1.127 -9.138 1.00 95.94 293 VAL A O 1
ATOM 2254 N N . PHE A 1 294 ? -1.232 0.470 -11.275 1.00 95.38 294 PHE A N 1
ATOM 2255 C CA . PHE A 1 294 ? -1.258 1.801 -11.877 1.00 95.38 294 PHE A CA 1
ATOM 2256 C C . PHE A 1 294 ? -2.611 2.511 -11.739 1.00 95.38 294 PHE A C 1
ATOM 2258 O O . PHE A 1 294 ? -2.680 3.736 -11.873 1.00 95.38 294 PHE A O 1
ATOM 2265 N N . LYS A 1 295 ? -3.695 1.793 -11.415 1.00 96.00 295 LYS A N 1
ATOM 2266 C CA . LYS A 1 295 ? -4.976 2.415 -11.065 1.00 96.00 295 LYS A CA 1
ATOM 2267 C C . LYS A 1 295 ? -4.903 2.958 -9.638 1.00 96.00 295 LYS A C 1
ATOM 2269 O O . LYS A 1 295 ? -4.741 2.217 -8.678 1.00 96.00 295 LYS A O 1
ATOM 2274 N N . ALA A 1 296 ? -5.108 4.267 -9.490 1.00 95.69 296 ALA A N 1
ATOM 2275 C CA . ALA A 1 296 ? -5.272 4.899 -8.183 1.00 95.69 296 ALA A CA 1
ATOM 2276 C C . ALA A 1 296 ? -6.382 4.207 -7.363 1.00 95.69 296 ALA A C 1
ATOM 2278 O O . ALA A 1 296 ? -7.498 4.077 -7.877 1.00 95.69 296 ALA A O 1
ATOM 2279 N N . PRO A 1 297 ? -6.134 3.817 -6.099 1.00 96.19 297 PRO A N 1
ATOM 2280 C CA . PRO A 1 297 ? -7.117 3.158 -5.232 1.00 96.19 297 PRO A CA 1
ATOM 2281 C C . PRO A 1 297 ? -8.124 4.153 -4.616 1.00 96.19 297 PRO A C 1
ATOM 2283 O O . PRO A 1 297 ? -8.457 4.080 -3.439 1.00 96.19 297 PRO A O 1
ATOM 2286 N N . ALA A 1 298 ? -8.604 5.098 -5.427 1.00 94.88 298 ALA A N 1
ATOM 2287 C CA . ALA A 1 298 ? -9.640 6.070 -5.091 1.00 94.88 298 ALA A CA 1
ATOM 2288 C C . ALA A 1 298 ? -10.909 5.824 -5.921 1.00 94.88 298 ALA A C 1
ATOM 2290 O O . ALA A 1 298 ? -10.857 5.218 -7.000 1.00 94.88 298 ALA A O 1
ATOM 2291 N N . ASN A 1 299 ? -12.031 6.348 -5.419 1.00 95.50 299 ASN A N 1
ATOM 2292 C CA . ASN A 1 299 ? -13.391 6.031 -5.852 1.00 95.50 299 ASN A CA 1
ATOM 2293 C C . ASN A 1 299 ? -13.709 4.529 -5.704 1.00 95.50 299 ASN A C 1
ATOM 2295 O O . ASN A 1 299 ? -14.342 3.918 -6.560 1.00 95.50 299 ASN A O 1
ATOM 2299 N N . GLU A 1 300 ? -13.219 3.924 -4.623 1.00 97.44 300 GLU A N 1
ATOM 2300 C CA . GLU A 1 300 ? -13.351 2.495 -4.336 1.00 97.44 300 GLU A CA 1
ATOM 2301 C C . GLU A 1 300 ? -14.138 2.297 -3.047 1.00 97.44 300 GLU A C 1
ATOM 2303 O O . GLU A 1 300 ? -13.868 2.966 -2.051 1.00 97.44 300 GLU A O 1
ATOM 2308 N N . SER A 1 301 ? -15.096 1.371 -3.044 1.00 97.62 301 SER A N 1
ATOM 2309 C CA . SER A 1 301 ? -15.865 1.062 -1.837 1.00 97.62 301 SER A CA 1
ATOM 2310 C C . SER A 1 301 ? -15.012 0.369 -0.779 1.00 97.62 301 SER A C 1
ATOM 2312 O O . SER A 1 301 ? -14.229 -0.528 -1.096 1.00 97.62 301 SER A O 1
ATOM 2314 N N . VAL A 1 302 ? -15.216 0.759 0.479 1.00 98.12 302 VAL A N 1
ATOM 2315 C CA . VAL A 1 302 ? -14.633 0.089 1.645 1.00 98.12 302 VAL A CA 1
ATOM 2316 C C . VAL A 1 302 ? -15.648 -0.928 2.163 1.00 98.12 302 VAL A C 1
ATOM 2318 O O . VAL A 1 302 ? -16.640 -0.567 2.795 1.00 98.12 302 VAL A O 1
ATOM 2321 N N . TYR A 1 303 ? -15.438 -2.204 1.853 1.00 97.00 303 TYR A N 1
ATOM 2322 C CA . TYR A 1 303 ? -16.296 -3.290 2.325 1.00 97.00 303 TYR A CA 1
ATOM 2323 C C . TYR A 1 303 ? -16.187 -3.442 3.846 1.00 97.00 303 TYR A C 1
ATOM 2325 O O . TYR A 1 303 ? -15.134 -3.184 4.432 1.00 97.00 303 TYR A O 1
ATOM 2333 N N . GLY A 1 304 ? -17.316 -3.768 4.479 1.00 94.00 304 GLY A N 1
ATOM 2334 C CA . GLY A 1 304 ? -17.453 -3.854 5.936 1.00 94.00 304 GLY A CA 1
ATOM 2335 C C . GLY A 1 304 ? -17.662 -2.512 6.653 1.00 94.00 304 GLY A C 1
ATOM 2336 O O . GLY A 1 304 ? -18.114 -2.509 7.800 1.00 94.00 304 GLY A O 1
ATOM 2337 N N . ALA A 1 305 ? -17.410 -1.375 5.991 1.00 96.94 305 ALA A N 1
ATOM 2338 C CA . ALA A 1 305 ? -17.647 -0.056 6.570 1.00 96.94 305 ALA A CA 1
ATOM 2339 C C . ALA A 1 305 ? -19.150 0.269 6.618 1.00 96.94 305 ALA A C 1
ATOM 2341 O O . ALA A 1 305 ? -19.856 0.202 5.611 1.00 96.94 305 ALA A O 1
ATOM 2342 N N . LEU A 1 306 ? -19.633 0.652 7.799 1.00 96.50 306 LEU A N 1
ATOM 2343 C CA . LEU A 1 306 ? -21.036 0.974 8.072 1.00 96.50 306 LEU A CA 1
ATOM 2344 C C . LEU A 1 306 ? -21.300 2.478 8.172 1.00 96.50 306 LEU A C 1
ATOM 2346 O O . LEU A 1 306 ? -22.378 2.940 7.808 1.00 96.50 306 LEU A O 1
ATOM 2350 N N . ALA A 1 307 ? -20.340 3.223 8.713 1.00 96.50 307 ALA A N 1
ATOM 2351 C CA . ALA A 1 307 ? -20.404 4.669 8.898 1.00 96.50 307 ALA A CA 1
ATOM 2352 C C . ALA A 1 307 ? -18.985 5.246 8.995 1.00 96.50 307 ALA A C 1
ATOM 2354 O O . ALA A 1 307 ? -18.003 4.504 9.057 1.00 96.50 307 ALA A O 1
ATOM 2355 N N . LEU A 1 308 ? -18.884 6.570 9.032 1.00 95.12 308 LEU A N 1
ATOM 2356 C CA . LEU A 1 308 ? -17.641 7.294 9.284 1.00 95.12 308 LEU A CA 1
ATOM 2357 C C . LEU A 1 308 ? -17.697 7.934 10.665 1.00 95.12 308 LEU A C 1
ATOM 2359 O O . LEU A 1 308 ? -18.763 8.378 11.089 1.00 95.12 308 LEU A O 1
ATOM 2363 N N . GLU A 1 309 ? -16.555 8.006 11.346 1.00 92.25 309 GLU A N 1
ATOM 2364 C CA . GLU A 1 309 ? -16.445 8.753 12.604 1.00 92.25 309 GLU A CA 1
ATOM 2365 C C . GLU A 1 309 ? -16.777 10.235 12.399 1.00 92.25 309 GLU A C 1
ATOM 2367 O O . GLU A 1 309 ? -17.461 10.845 13.216 1.00 92.25 309 GLU A O 1
ATOM 2372 N N . THR A 1 310 ? -16.308 10.815 11.294 1.00 88.56 310 THR A N 1
ATOM 2373 C CA . THR A 1 310 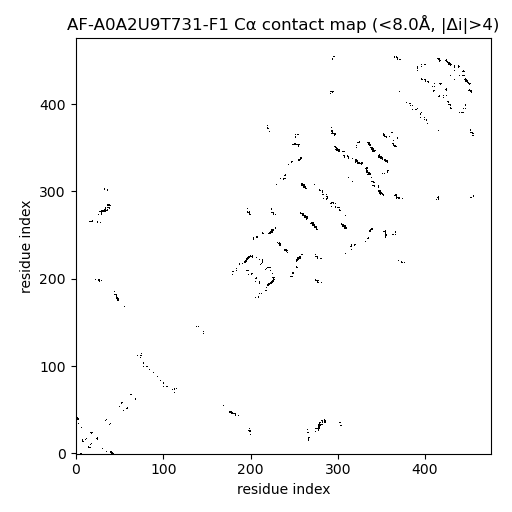? -16.540 12.219 10.947 1.00 88.56 310 THR A CA 1
ATOM 2374 C C . THR A 1 310 ? -16.911 12.348 9.477 1.00 88.56 310 THR A C 1
ATOM 2376 O O . THR A 1 310 ? -16.301 11.740 8.602 1.00 88.56 310 THR A O 1
ATOM 2379 N N . TYR A 1 311 ? -17.924 13.155 9.174 1.00 89.12 311 TYR A N 1
ATOM 2380 C CA . TYR A 1 311 ? -18.281 13.454 7.791 1.00 89.12 311 TYR A CA 1
ATOM 2381 C C . TYR A 1 311 ? -17.404 14.580 7.255 1.00 89.12 311 TYR A C 1
ATOM 2383 O O . TYR A 1 311 ? -17.485 15.709 7.731 1.00 89.12 311 TYR A O 1
ATOM 2391 N N . VAL A 1 312 ? -16.603 14.278 6.235 1.00 85.94 312 VAL A N 1
ATOM 2392 C CA . VAL A 1 312 ? -15.737 15.265 5.581 1.00 85.94 312 VAL A CA 1
ATOM 2393 C C . VAL A 1 312 ? -16.471 15.914 4.409 1.00 85.94 312 VAL A C 1
ATOM 2395 O O . VAL A 1 312 ? -16.950 15.230 3.498 1.00 85.94 312 VAL A O 1
ATOM 2398 N N . SER A 1 313 ? -16.560 17.242 4.427 1.00 84.62 313 SER A N 1
ATOM 2399 C CA . SER A 1 313 ? -17.093 18.065 3.334 1.00 84.62 313 SER A CA 1
ATOM 2400 C C . SER A 1 313 ? -16.057 18.310 2.230 1.00 84.62 313 SER A C 1
ATOM 2402 O O . SER A 1 313 ? -14.855 18.161 2.444 1.00 84.62 313 SER A O 1
ATOM 2404 N N . ASP A 1 314 ? -16.508 18.746 1.049 1.00 83.94 314 ASP A N 1
ATOM 2405 C CA . ASP A 1 314 ? -15.612 19.086 -0.071 1.00 83.94 314 ASP A CA 1
ATOM 2406 C C . ASP A 1 314 ? -14.615 20.192 0.303 1.00 83.94 314 ASP A C 1
ATOM 2408 O O . ASP A 1 314 ? -13.440 20.126 -0.059 1.00 83.94 314 ASP A O 1
ATOM 2412 N N . ASN A 1 315 ? -15.069 21.190 1.069 1.00 79.44 315 ASN A N 1
ATOM 2413 C CA . ASN A 1 315 ? -14.224 22.293 1.519 1.00 79.44 315 ASN A CA 1
ATOM 2414 C C . ASN A 1 315 ? -13.133 21.809 2.476 1.00 79.44 315 ASN A C 1
ATOM 2416 O O . ASN A 1 315 ? -11.970 22.131 2.260 1.00 79.44 315 ASN A O 1
ATOM 2420 N N . GLN A 1 316 ? -13.483 20.997 3.478 1.00 78.81 316 GLN A N 1
ATOM 2421 C CA . GLN A 1 316 ? -12.497 20.419 4.400 1.00 78.81 316 GLN A CA 1
ATOM 2422 C C . GLN A 1 316 ? -11.477 19.568 3.640 1.00 78.81 316 GLN A C 1
ATOM 2424 O O . GLN A 1 316 ? -10.270 19.740 3.799 1.00 78.81 316 GLN A O 1
ATOM 2429 N N . GLN A 1 317 ? -11.955 18.704 2.742 1.00 83.06 317 GLN A N 1
ATOM 2430 C CA . GLN A 1 317 ? -11.084 17.856 1.942 1.00 83.06 317 GLN A CA 1
ATOM 2431 C C . GLN A 1 317 ? -10.121 18.663 1.065 1.00 83.06 317 GLN A C 1
ATOM 2433 O O . GLN A 1 317 ? -8.963 18.278 0.939 1.00 83.06 317 GLN A O 1
ATOM 2438 N N . LYS A 1 318 ? -10.570 19.763 0.446 1.00 77.75 318 LYS A N 1
ATOM 2439 C CA . LYS A 1 318 ? -9.710 20.607 -0.400 1.00 77.75 318 LYS A CA 1
ATOM 2440 C C . LYS A 1 318 ? -8.439 21.025 0.336 1.00 77.75 318 LYS A C 1
ATOM 2442 O O . LYS A 1 318 ? -7.366 21.026 -0.259 1.00 77.75 318 LYS A O 1
ATOM 2447 N N . TYR A 1 319 ? -8.576 21.359 1.611 1.00 74.38 319 TYR A N 1
ATOM 2448 C CA . TYR A 1 319 ? -7.463 21.771 2.441 1.00 74.38 319 TYR A CA 1
ATOM 2449 C C . TYR A 1 319 ? -6.613 20.599 2.947 1.00 74.38 319 TYR A C 1
ATOM 2451 O O . TYR A 1 319 ? -5.393 20.718 2.972 1.00 74.38 319 TYR A O 1
ATOM 2459 N N . LEU A 1 320 ? -7.237 19.467 3.285 1.00 78.69 320 LEU A N 1
ATOM 2460 C CA . LEU A 1 320 ? -6.538 18.239 3.689 1.00 78.69 320 LEU A CA 1
ATOM 2461 C C . LEU A 1 320 ? -5.721 17.618 2.555 1.00 78.69 320 LEU A C 1
ATOM 2463 O O . LEU A 1 320 ? -4.653 17.062 2.775 1.00 78.69 320 LEU A O 1
ATOM 2467 N N . ASN A 1 321 ? -6.226 17.701 1.327 1.00 75.31 321 ASN A N 1
ATOM 2468 C CA . ASN A 1 321 ? -5.536 17.188 0.154 1.00 75.31 321 ASN A CA 1
ATOM 2469 C C . ASN A 1 321 ? -4.487 18.157 -0.378 1.00 75.31 321 ASN A C 1
ATOM 2471 O O . ASN A 1 321 ? -3.678 17.726 -1.182 1.00 75.31 321 ASN A O 1
ATOM 2475 N N . ASN A 1 322 ? -4.530 19.444 -0.031 1.00 69.50 322 ASN A N 1
ATOM 2476 C CA . ASN A 1 322 ? -3.596 20.446 -0.534 1.00 69.50 322 ASN A CA 1
ATOM 2477 C C . ASN A 1 322 ? -3.308 21.487 0.559 1.00 69.50 322 ASN A C 1
ATOM 2479 O O . ASN A 1 322 ? -3.862 22.590 0.508 1.00 69.50 322 ASN A O 1
ATOM 2483 N N . PRO A 1 323 ? -2.464 21.145 1.548 1.00 63.56 323 PRO A N 1
ATOM 2484 C CA . PRO A 1 323 ? -2.087 22.066 2.621 1.00 63.56 323 PRO A CA 1
ATOM 2485 C C . PRO A 1 323 ? -1.411 23.350 2.116 1.00 63.56 323 PRO A C 1
ATOM 2487 O O . PRO A 1 323 ? -1.382 24.343 2.838 1.00 63.56 323 PRO A O 1
ATOM 2490 N N . GLY A 1 324 ? -0.906 23.343 0.877 1.00 58.59 324 GLY A N 1
ATOM 2491 C CA . GLY A 1 324 ? -0.024 24.370 0.340 1.00 58.59 324 GLY A CA 1
ATOM 2492 C C . GLY A 1 324 ? 1.398 24.240 0.892 1.00 58.59 324 GLY A C 1
ATOM 2493 O O . GLY A 1 324 ? 1.626 23.680 1.959 1.00 58.59 324 GLY A O 1
ATOM 2494 N N . SER A 1 325 ? 2.373 24.791 0.169 1.00 56.22 325 SER A N 1
ATOM 2495 C CA . SER A 1 325 ? 3.781 24.846 0.603 1.00 56.22 325 SER A CA 1
ATOM 2496 C C . SER A 1 325 ? 4.027 25.878 1.712 1.00 56.22 325 SER A C 1
ATOM 2498 O O . SER A 1 325 ? 5.164 26.079 2.132 1.00 56.22 325 SER A O 1
ATOM 2500 N N . GLN A 1 326 ? 2.984 26.599 2.133 1.00 53.22 326 GLN A N 1
ATOM 2501 C CA . GLN A 1 326 ? 3.062 27.598 3.190 1.00 53.22 326 GLN A CA 1
ATOM 2502 C C . GLN A 1 326 ? 2.693 26.943 4.522 1.00 53.22 326 GLN A C 1
ATOM 2504 O O . GLN A 1 326 ? 1.665 26.267 4.594 1.00 53.22 326 GLN A O 1
ATOM 2509 N N . PRO A 1 327 ? 3.494 27.146 5.577 1.00 58.84 327 PRO A N 1
ATOM 2510 C CA . PRO A 1 327 ? 3.136 26.672 6.900 1.00 58.84 327 PRO A CA 1
ATOM 2511 C C . PRO A 1 327 ? 1.799 27.268 7.362 1.00 58.84 327 PRO A C 1
ATOM 2513 O O . PRO A 1 327 ? 1.456 28.398 7.003 1.00 58.84 327 PRO A O 1
ATOM 2516 N N . ASN A 1 328 ? 1.046 26.526 8.174 1.00 59.56 328 ASN A N 1
ATOM 2517 C CA . ASN A 1 328 ? -0.135 27.067 8.848 1.00 59.56 328 ASN A CA 1
ATOM 2518 C C . ASN A 1 328 ? 0.255 28.206 9.823 1.00 59.56 328 ASN A C 1
ATOM 2520 O O . ASN A 1 328 ? 1.433 28.521 9.995 1.00 59.56 328 ASN A O 1
ATOM 2524 N N . GLY A 1 329 ? -0.727 28.826 10.489 1.00 52.47 329 GLY A N 1
ATOM 2525 C CA . GLY A 1 329 ? -0.484 29.915 11.452 1.00 52.47 329 GLY A CA 1
ATOM 2526 C C . GLY A 1 329 ? 0.499 29.578 12.588 1.00 52.47 329 GLY A C 1
ATOM 2527 O O . GLY A 1 329 ? 1.055 30.497 13.185 1.00 52.47 329 GLY A O 1
ATOM 2528 N N . ASP A 1 330 ? 0.764 28.287 12.819 1.00 55.78 330 ASP A N 1
ATOM 2529 C CA . ASP A 1 330 ? 1.687 27.763 13.829 1.00 55.78 330 ASP A CA 1
ATOM 2530 C C . ASP A 1 330 ? 3.080 27.408 13.260 1.00 55.78 330 ASP A C 1
ATOM 2532 O O . ASP A 1 330 ? 3.935 26.899 13.983 1.00 55.78 330 ASP A O 1
ATOM 2536 N N . GLY A 1 331 ? 3.342 27.657 11.971 1.00 56.47 331 GLY A N 1
ATOM 2537 C CA . GLY A 1 331 ? 4.634 27.364 11.342 1.00 56.47 331 GLY A CA 1
ATOM 2538 C C . GLY A 1 331 ? 4.826 25.905 10.906 1.00 56.47 331 GLY A C 1
ATOM 2539 O O . GLY A 1 331 ? 5.941 25.531 10.541 1.00 56.47 331 GLY A O 1
ATOM 2540 N N . VAL A 1 332 ? 3.766 25.088 10.882 1.00 57.88 332 VAL A N 1
ATOM 2541 C CA . VAL A 1 332 ? 3.810 23.674 10.468 1.00 57.88 332 VAL A CA 1
ATOM 2542 C C . VAL A 1 332 ? 3.402 23.527 9.002 1.00 57.88 332 VAL A C 1
ATOM 2544 O O . VAL A 1 332 ? 2.318 23.962 8.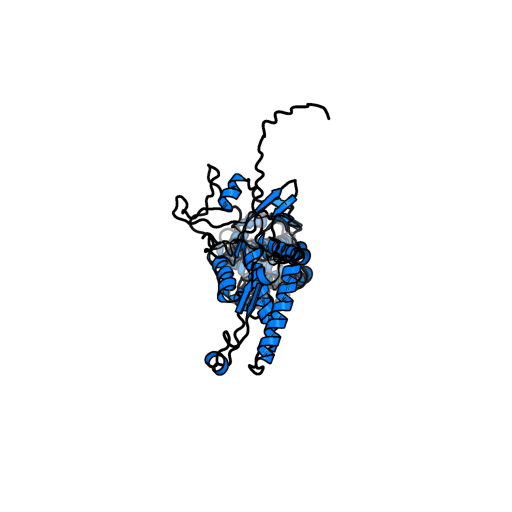609 1.00 57.88 332 VAL A O 1
ATOM 2547 N N . LEU A 1 333 ? 4.253 22.891 8.190 1.00 63.75 333 LEU A N 1
ATOM 2548 C CA . LEU A 1 333 ? 3.885 22.454 6.840 1.00 63.75 333 LEU A CA 1
ATOM 2549 C C . LEU A 1 333 ? 2.850 21.330 6.949 1.00 63.75 333 LEU A C 1
ATOM 2551 O O . LEU A 1 333 ? 3.079 20.341 7.644 1.00 63.75 333 LEU A O 1
ATOM 2555 N N . GLY A 1 334 ? 1.698 21.491 6.299 1.00 69.38 334 GLY A N 1
ATOM 2556 C CA . GLY A 1 334 ? 0.691 20.433 6.284 1.00 69.38 334 GLY A CA 1
ATOM 2557 C C . GLY A 1 334 ? 1.103 19.270 5.378 1.00 69.38 334 GLY A C 1
ATOM 2558 O O . GLY A 1 334 ? 2.001 19.407 4.556 1.00 69.38 334 GLY A O 1
ATOM 2559 N N . ILE A 1 335 ? 0.407 18.141 5.496 1.00 77.56 335 ILE A N 1
ATOM 2560 C CA . ILE A 1 335 ? 0.591 16.937 4.664 1.00 77.56 335 ILE A CA 1
ATOM 2561 C C . ILE A 1 335 ? -0.645 16.682 3.800 1.00 77.56 335 ILE A C 1
ATOM 2563 O O . ILE A 1 335 ? -1.739 17.117 4.161 1.00 77.56 335 ILE A O 1
ATOM 2567 N N . ASN A 1 336 ? -0.512 15.928 2.703 1.00 86.44 336 ASN A N 1
ATOM 2568 C CA . ASN A 1 336 ? -1.707 15.437 2.013 1.00 86.44 336 ASN A CA 1
ATOM 2569 C C . ASN A 1 336 ? -2.355 14.310 2.824 1.00 86.44 336 ASN A C 1
ATOM 2571 O O . ASN A 1 336 ? -1.693 13.330 3.178 1.00 86.44 336 ASN A O 1
ATOM 2575 N N . VAL A 1 337 ? -3.670 14.395 3.026 1.00 88.44 337 VAL A N 1
ATOM 2576 C CA . VAL A 1 337 ? -4.444 13.332 3.665 1.00 88.44 337 VAL A CA 1
ATOM 2577 C C . VAL A 1 337 ? -5.573 12.814 2.789 1.00 88.44 337 VAL A C 1
ATOM 2579 O O . VAL A 1 337 ? -6.491 13.542 2.421 1.00 88.44 337 VAL A O 1
ATOM 2582 N N . ASN A 1 338 ? -5.582 11.500 2.567 1.00 93.38 338 ASN A N 1
ATOM 2583 C CA . ASN A 1 338 ? -6.627 10.834 1.809 1.00 93.38 338 ASN A CA 1
ATOM 2584 C C . ASN A 1 338 ? -7.889 10.634 2.649 1.00 93.38 338 ASN A C 1
ATOM 2586 O O . ASN A 1 338 ? -7.896 9.902 3.640 1.00 93.38 338 ASN A O 1
ATOM 2590 N N . CYS A 1 339 ? -8.978 11.262 2.214 1.00 93.31 339 CYS A N 1
ATOM 2591 C CA . CYS A 1 339 ? -10.262 11.178 2.895 1.00 93.31 339 CYS A CA 1
ATOM 2592 C C . CYS A 1 339 ? -11.060 9.936 2.466 1.00 93.31 339 CYS A C 1
ATOM 2594 O O . CYS A 1 339 ? -11.140 9.625 1.279 1.00 93.31 339 CYS A O 1
ATOM 2596 N N . ILE A 1 340 ? -11.722 9.274 3.409 1.00 96.56 340 ILE A N 1
ATOM 2597 C CA . ILE A 1 340 ? -12.780 8.287 3.189 1.00 96.56 340 ILE A CA 1
ATOM 2598 C C . ILE A 1 340 ? -14.104 9.021 3.384 1.00 96.56 340 ILE A C 1
ATOM 2600 O O . ILE A 1 340 ? -14.286 9.740 4.366 1.00 96.56 340 ILE A O 1
ATOM 2604 N N . ARG A 1 341 ? -15.021 8.902 2.424 1.00 95.62 341 ARG A N 1
ATOM 2605 C CA . ARG A 1 341 ? -16.238 9.720 2.380 1.00 95.62 341 ARG A CA 1
ATOM 2606 C C . ARG A 1 341 ? -17.469 8.899 2.076 1.00 95.62 341 ARG A C 1
ATOM 2608 O O . ARG A 1 341 ? -17.413 7.908 1.355 1.00 95.62 341 ARG A O 1
ATOM 2615 N N . GLN A 1 342 ? -18.598 9.359 2.601 1.00 95.56 342 GLN A N 1
ATOM 2616 C CA . GLN A 1 342 ? -19.895 8.842 2.209 1.00 95.56 342 GLN A CA 1
ATOM 2617 C C . GLN A 1 342 ? -20.384 9.605 0.976 1.00 95.56 342 GLN A C 1
ATOM 2619 O O . GLN A 1 342 ? -20.741 10.778 1.063 1.00 95.56 342 GLN A O 1
ATOM 2624 N N . ILE A 1 343 ? -20.401 8.930 -0.168 1.00 93.44 343 ILE A N 1
ATOM 2625 C CA . ILE A 1 343 ? -20.836 9.471 -1.455 1.00 93.44 343 ILE A CA 1
ATOM 2626 C C . ILE A 1 343 ? -21.993 8.608 -1.949 1.00 93.44 343 ILE A C 1
ATOM 2628 O O . ILE A 1 343 ? -21.861 7.392 -2.066 1.00 93.44 343 ILE A O 1
ATOM 2632 N N . ASN A 1 344 ? -23.145 9.224 -2.225 1.00 91.19 344 ASN A N 1
ATOM 2633 C CA . ASN A 1 344 ? -24.340 8.536 -2.737 1.00 91.19 344 ASN A CA 1
ATOM 2634 C C . ASN A 1 344 ? -24.753 7.294 -1.914 1.00 91.19 344 ASN A C 1
ATOM 2636 O O . ASN A 1 344 ? -25.201 6.293 -2.464 1.00 91.19 344 ASN A O 1
ATOM 2640 N N . GLY A 1 345 ? -24.576 7.350 -0.589 1.00 88.44 345 GLY A N 1
ATOM 2641 C CA . GLY A 1 345 ? -24.904 6.251 0.327 1.00 88.44 345 GLY A CA 1
ATOM 2642 C C . GLY A 1 345 ? -23.840 5.152 0.449 1.00 88.44 345 GLY A C 1
ATOM 2643 O O . GLY A 1 345 ? -23.997 4.280 1.296 1.00 88.44 345 GLY A O 1
ATOM 2644 N N . GLY A 1 346 ? -22.758 5.198 -0.334 1.00 94.00 346 GLY A N 1
ATOM 2645 C CA . GLY A 1 346 ? -21.611 4.296 -0.206 1.00 94.00 346 GLY A CA 1
ATOM 2646 C C . GLY A 1 346 ? -20.437 4.951 0.519 1.00 94.00 346 GLY A C 1
ATOM 2647 O O . GLY A 1 346 ? -20.210 6.149 0.371 1.00 94.00 346 GLY A O 1
ATOM 2648 N N . ILE A 1 347 ? -19.671 4.166 1.279 1.00 97.81 347 ILE A N 1
ATOM 2649 C CA . ILE A 1 347 ? -18.419 4.614 1.903 1.00 97.81 347 ILE A CA 1
ATOM 2650 C C . ILE A 1 347 ? -17.267 4.304 0.952 1.00 97.81 347 ILE A C 1
ATOM 2652 O O . ILE A 1 347 ? -16.974 3.137 0.680 1.00 97.81 347 ILE A O 1
ATOM 2656 N N . LEU A 1 348 ? -16.647 5.355 0.421 1.00 97.88 348 LEU A N 1
ATOM 2657 C CA . LEU A 1 348 ? -15.638 5.277 -0.625 1.00 97.88 348 LEU A CA 1
ATOM 2658 C C . LEU A 1 348 ? -14.319 5.899 -0.165 1.00 97.88 348 LEU A C 1
ATOM 2660 O O . LEU A 1 348 ? -14.304 6.944 0.487 1.00 97.88 348 LEU A O 1
ATOM 2664 N N . VAL A 1 349 ? -13.205 5.307 -0.587 1.00 97.50 349 VAL A N 1
ATOM 2665 C CA . VAL A 1 349 ? -11.894 5.964 -0.552 1.00 97.50 349 VAL A CA 1
ATOM 2666 C C . VAL A 1 349 ? -11.915 7.113 -1.557 1.00 97.50 349 VAL A C 1
ATOM 2668 O O . VAL A 1 349 ? -12.173 6.895 -2.739 1.00 97.50 349 VAL A O 1
ATOM 2671 N N . TRP A 1 350 ? -11.659 8.340 -1.110 1.00 94.69 350 TRP A N 1
ATOM 2672 C CA . TRP A 1 350 ? -11.815 9.567 -1.901 1.00 94.69 350 TRP A CA 1
ATOM 2673 C C . TRP A 1 350 ? -10.525 10.403 -1.961 1.00 94.69 350 TRP A C 1
ATOM 2675 O O . TRP A 1 350 ? -10.559 11.631 -2.009 1.00 94.69 350 TRP A O 1
ATOM 2685 N N . GLY A 1 351 ? -9.371 9.734 -1.970 1.00 92.06 351 GLY A N 1
ATOM 2686 C CA . GLY A 1 351 ? -8.046 10.328 -2.149 1.00 92.06 351 GLY A CA 1
ATOM 2687 C C . GLY A 1 351 ? -7.006 9.259 -2.490 1.00 92.06 351 GLY A C 1
ATOM 2688 O O . GLY A 1 351 ? -7.191 8.094 -2.144 1.00 92.06 351 GLY A O 1
ATOM 2689 N N . ALA A 1 352 ? -5.944 9.642 -3.204 1.00 94.06 352 ALA A N 1
ATOM 2690 C CA . ALA A 1 352 ? -4.822 8.755 -3.541 1.00 94.06 352 ALA A CA 1
ATOM 2691 C C . ALA A 1 352 ? -3.475 9.505 -3.648 1.00 94.06 352 ALA A C 1
ATOM 2693 O O . ALA A 1 352 ? -2.652 9.188 -4.511 1.00 94.06 352 ALA A O 1
ATOM 2694 N N . ARG A 1 353 ? -3.259 10.526 -2.814 1.00 93.00 353 ARG A N 1
ATOM 2695 C CA . ARG A 1 353 ? -1.990 11.260 -2.704 1.00 93.00 353 ARG A CA 1
ATOM 2696 C C . ARG A 1 353 ? -1.055 10.592 -1.691 1.00 93.00 353 ARG A C 1
ATOM 2698 O O . ARG A 1 353 ? -1.514 9.980 -0.726 1.00 93.00 353 ARG A O 1
ATOM 2705 N N . THR A 1 354 ? 0.246 10.684 -1.929 1.00 93.88 354 THR A N 1
ATOM 2706 C CA . THR A 1 354 ? 1.277 10.344 -0.935 1.00 93.88 354 THR A CA 1
ATOM 2707 C C . THR A 1 354 ? 1.414 11.483 0.080 1.00 93.88 354 THR A C 1
ATOM 2709 O O . THR A 1 354 ? 0.796 12.534 -0.096 1.00 93.88 354 THR A O 1
ATOM 2712 N N . LEU A 1 355 ? 2.216 11.320 1.138 1.00 89.69 355 LEU A N 1
ATOM 2713 C CA . LEU A 1 355 ? 2.480 12.418 2.082 1.00 89.69 355 LEU A CA 1
ATOM 2714 C C . LEU A 1 355 ? 3.257 13.582 1.448 1.00 89.69 355 LEU A C 1
ATOM 2716 O O . LEU A 1 355 ? 3.301 14.644 2.059 1.00 89.69 355 LEU A O 1
ATOM 2720 N N . GLN A 1 356 ? 3.800 13.390 0.238 1.00 85.06 356 GLN A N 1
ATOM 2721 C CA . GLN A 1 356 ? 4.680 14.329 -0.447 1.00 85.06 356 GLN A CA 1
ATOM 2722 C C . GLN A 1 356 ? 4.082 15.741 -0.587 1.00 85.06 356 GLN A C 1
ATOM 2724 O O . GLN A 1 356 ? 3.120 15.936 -1.337 1.00 85.06 356 GLN A O 1
ATOM 2729 N N . VAL A 1 357 ? 4.662 16.728 0.100 1.00 73.75 357 VAL A N 1
ATOM 2730 C CA . VAL A 1 357 ? 4.184 18.128 0.096 1.00 73.75 357 VAL A CA 1
ATOM 2731 C C . VAL A 1 357 ? 4.824 18.948 -1.024 1.00 73.75 357 VAL A C 1
ATOM 2733 O O . VAL A 1 357 ? 4.152 19.780 -1.634 1.00 73.75 357 VAL A O 1
ATOM 2736 N N . ASP A 1 358 ? 6.110 18.713 -1.305 1.00 68.56 358 ASP A N 1
ATOM 2737 C CA . ASP A 1 358 ? 6.833 19.416 -2.367 1.00 68.56 358 ASP A CA 1
ATOM 2738 C C . ASP A 1 358 ? 6.391 18.915 -3.751 1.00 68.56 358 ASP A C 1
ATOM 2740 O O . ASP A 1 358 ? 6.346 17.708 -4.009 1.00 68.56 358 ASP A O 1
ATOM 2744 N N . GLU A 1 359 ? 6.077 19.844 -4.657 1.00 57.25 359 GLU A N 1
ATOM 2745 C CA . GLU A 1 359 ? 5.456 19.607 -5.969 1.00 57.25 359 GLU A CA 1
ATOM 2746 C C . GLU A 1 359 ? 6.396 18.940 -6.991 1.00 57.25 359 GLU A C 1
ATOM 2748 O O . GLU A 1 359 ? 6.177 19.033 -8.199 1.00 57.25 359 GLU A O 1
ATOM 2753 N N . ASN A 1 360 ? 7.423 18.207 -6.549 1.00 55.50 360 ASN A N 1
ATOM 2754 C CA . ASN A 1 360 ? 8.112 17.248 -7.405 1.00 55.50 360 ASN A CA 1
ATOM 2755 C C . ASN A 1 360 ? 7.102 16.179 -7.861 1.00 55.50 360 ASN A C 1
ATOM 2757 O O . ASN A 1 360 ? 6.866 15.164 -7.205 1.00 55.50 360 ASN A O 1
ATOM 2761 N N . GLU A 1 361 ? 6.478 16.434 -9.015 1.00 64.81 361 GLU A N 1
ATOM 2762 C CA . GLU A 1 361 ? 5.252 15.793 -9.506 1.00 64.81 361 GLU A CA 1
ATOM 2763 C C . GLU A 1 361 ? 5.360 14.291 -9.803 1.00 64.81 361 GLU A C 1
ATOM 2765 O O . GLU A 1 361 ? 4.387 13.682 -10.266 1.00 64.81 361 GLU A O 1
ATOM 2770 N N . GLN A 1 362 ? 6.544 13.699 -9.652 1.00 81.00 362 GLN A N 1
ATOM 2771 C CA . GLN A 1 362 ? 6.791 12.327 -10.079 1.00 81.00 362 GLN A CA 1
ATOM 2772 C C . GLN A 1 362 ? 6.047 11.332 -9.189 1.00 81.00 362 GLN A C 1
ATOM 2774 O O . GLN A 1 362 ? 5.424 10.416 -9.715 1.00 81.00 362 GLN A O 1
ATOM 2779 N N . PHE A 1 363 ? 6.028 11.545 -7.868 1.00 89.19 363 PHE A N 1
ATOM 2780 C CA . PHE A 1 363 ? 5.483 10.576 -6.906 1.00 89.19 363 PHE A CA 1
ATOM 2781 C C . PHE A 1 363 ? 4.392 11.134 -5.993 1.00 89.19 363 PHE A C 1
ATOM 2783 O O . PHE A 1 363 ? 4.074 10.564 -4.952 1.00 89.19 363 PHE A O 1
ATOM 2790 N N . LYS A 1 364 ? 3.715 12.183 -6.468 1.00 88.69 364 LYS A N 1
ATOM 2791 C CA . LYS A 1 364 ? 2.535 12.773 -5.824 1.00 88.69 364 LYS A CA 1
ATOM 2792 C C . LYS A 1 364 ? 1.422 11.755 -5.533 1.00 88.69 364 LYS A C 1
ATOM 2794 O O . LYS A 1 364 ? 0.674 11.913 -4.571 1.00 88.69 364 LYS A O 1
ATOM 2799 N N . TYR A 1 365 ? 1.264 10.737 -6.381 1.00 93.06 365 TYR A N 1
ATOM 2800 C CA . TYR A 1 365 ? 0.163 9.777 -6.286 1.00 93.06 365 TYR A CA 1
ATOM 2801 C C . TYR A 1 365 ? 0.625 8.396 -5.834 1.00 93.06 365 TYR A C 1
ATOM 2803 O O . TYR A 1 365 ? 1.627 7.862 -6.316 1.00 93.06 365 TYR A O 1
ATOM 2811 N N . VAL A 1 366 ? -0.203 7.775 -4.991 1.00 95.69 366 VAL A N 1
ATOM 2812 C CA . VAL A 1 366 ? -0.038 6.406 -4.491 1.00 95.69 366 VAL A CA 1
ATOM 2813 C C . VAL A 1 366 ? 0.171 5.419 -5.638 1.00 95.69 366 VAL A C 1
ATOM 2815 O O . VAL A 1 366 ? 1.094 4.613 -5.583 1.00 95.69 366 VAL A O 1
ATOM 2818 N N . SER A 1 367 ? -0.653 5.473 -6.691 1.00 95.38 367 SER A N 1
ATOM 2819 C CA . SER A 1 367 ? -0.519 4.546 -7.822 1.00 95.38 367 SER A CA 1
ATOM 2820 C C . SER A 1 367 ? 0.805 4.711 -8.552 1.00 95.38 367 SER A C 1
ATOM 2822 O O . SER A 1 367 ? 1.405 3.716 -8.943 1.00 95.38 367 SER A O 1
ATOM 2824 N N . THR A 1 368 ? 1.294 5.943 -8.710 1.00 94.44 368 THR A N 1
ATOM 2825 C CA . THR A 1 368 ? 2.558 6.199 -9.402 1.00 94.44 368 THR A CA 1
ATOM 2826 C C . THR A 1 368 ? 3.739 5.649 -8.608 1.00 94.44 368 THR A C 1
ATOM 2828 O O . THR A 1 368 ? 4.527 4.884 -9.167 1.00 94.44 368 THR A O 1
ATOM 2831 N N . ARG A 1 369 ? 3.822 5.926 -7.296 1.00 95.00 369 ARG A N 1
ATOM 2832 C CA . ARG A 1 369 ? 4.867 5.335 -6.442 1.00 95.00 369 ARG A CA 1
ATOM 2833 C C . ARG A 1 369 ? 4.775 3.809 -6.409 1.00 95.00 369 ARG A C 1
ATOM 2835 O O . ARG A 1 369 ? 5.776 3.134 -6.615 1.00 95.00 369 ARG A O 1
ATOM 2842 N N . ARG A 1 370 ? 3.585 3.246 -6.187 1.00 96.38 370 ARG A N 1
ATOM 2843 C CA . ARG A 1 370 ? 3.416 1.786 -6.098 1.00 96.38 370 ARG A CA 1
ATOM 2844 C C . ARG A 1 370 ? 3.714 1.080 -7.420 1.00 96.38 370 ARG A C 1
ATOM 2846 O O . ARG A 1 370 ? 4.278 -0.007 -7.400 1.00 96.38 370 ARG A O 1
ATOM 2853 N N . THR A 1 371 ? 3.404 1.701 -8.560 1.00 96.19 371 THR A N 1
ATOM 2854 C CA . THR A 1 371 ? 3.779 1.171 -9.883 1.00 96.19 371 THR A CA 1
ATOM 2855 C C . THR A 1 371 ? 5.289 1.169 -10.067 1.00 96.19 371 THR A C 1
ATOM 2857 O O . THR A 1 371 ? 5.837 0.186 -10.555 1.00 96.19 371 THR A O 1
ATOM 2860 N N . TYR A 1 372 ? 5.973 2.229 -9.633 1.00 95.38 372 TYR A N 1
ATOM 2861 C CA . TYR A 1 372 ? 7.432 2.282 -9.658 1.00 95.38 372 TYR A CA 1
ATOM 2862 C C . TYR A 1 372 ? 8.058 1.170 -8.800 1.00 95.38 372 TYR A C 1
ATOM 2864 O O . TYR A 1 372 ? 8.898 0.418 -9.294 1.00 95.38 372 TYR A O 1
ATOM 2872 N N . ASN A 1 373 ? 7.579 0.986 -7.564 1.00 95.19 373 ASN A N 1
ATOM 2873 C CA . ASN A 1 373 ? 8.030 -0.095 -6.679 1.00 95.19 373 ASN A CA 1
ATOM 2874 C C . ASN A 1 373 ? 7.768 -1.480 -7.294 1.00 95.19 373 ASN A C 1
ATOM 2876 O O . ASN A 1 373 ? 8.640 -2.346 -7.272 1.00 95.19 373 ASN A O 1
ATOM 2880 N N . TYR A 1 374 ? 6.593 -1.675 -7.901 1.00 96.00 374 TYR A N 1
ATOM 2881 C CA . TYR A 1 374 ? 6.235 -2.914 -8.591 1.00 96.00 374 TYR A CA 1
ATOM 2882 C C . TYR A 1 374 ? 7.162 -3.215 -9.774 1.00 96.00 374 TYR A C 1
ATOM 2884 O O . TYR A 1 374 ? 7.596 -4.358 -9.932 1.00 96.00 374 TYR A O 1
ATOM 2892 N N . ILE A 1 375 ? 7.493 -2.205 -10.588 1.00 96.38 375 ILE A N 1
ATOM 2893 C CA . ILE A 1 375 ? 8.462 -2.342 -11.681 1.00 96.38 375 ILE A CA 1
ATOM 2894 C C . ILE A 1 375 ? 9.814 -2.757 -11.101 1.00 96.38 375 ILE A C 1
ATOM 2896 O O . ILE A 1 375 ? 10.347 -3.780 -11.521 1.00 96.38 375 ILE A O 1
ATOM 2900 N N . ARG A 1 376 ? 10.330 -2.037 -10.096 1.00 94.81 376 ARG A N 1
ATOM 2901 C CA . ARG A 1 376 ? 11.630 -2.333 -9.477 1.00 94.81 376 ARG A CA 1
ATOM 2902 C C . ARG A 1 376 ? 11.704 -3.772 -8.961 1.00 94.81 376 ARG A C 1
ATOM 2904 O O . ARG A 1 376 ? 12.574 -4.526 -9.388 1.00 94.81 376 ARG A O 1
ATOM 2911 N N . GLN A 1 377 ? 10.734 -4.180 -8.143 1.00 94.44 377 GLN A N 1
ATOM 2912 C CA . GLN A 1 377 ? 10.667 -5.527 -7.571 1.00 94.44 377 GLN A CA 1
ATOM 2913 C C . GLN A 1 377 ? 10.531 -6.619 -8.644 1.00 94.44 377 GLN A C 1
ATOM 2915 O O . GLN A 1 377 ? 11.130 -7.692 -8.524 1.00 94.44 377 GLN A O 1
ATOM 2920 N N . SER A 1 378 ? 9.753 -6.359 -9.702 1.00 95.56 378 SER A N 1
ATOM 2921 C CA . SER A 1 378 ? 9.563 -7.303 -10.810 1.00 95.56 378 SER A CA 1
ATOM 2922 C C . SER A 1 378 ? 10.829 -7.471 -11.643 1.00 95.56 378 SER A C 1
ATOM 2924 O O . SER A 1 378 ? 11.122 -8.584 -12.078 1.00 95.56 378 SER A O 1
ATOM 2926 N N . LEU A 1 379 ? 11.587 -6.389 -11.853 1.00 95.38 379 LEU A N 1
ATOM 2927 C CA . LEU A 1 379 ? 12.876 -6.449 -12.533 1.00 95.38 379 LEU A CA 1
ATOM 2928 C C . LEU A 1 379 ? 13.891 -7.216 -11.685 1.00 95.38 379 LEU A C 1
ATOM 2930 O O . LEU A 1 379 ? 14.430 -8.193 -12.185 1.00 95.38 379 LEU A O 1
ATOM 2934 N N . GLU A 1 380 ? 14.063 -6.861 -10.408 1.00 92.44 380 GLU A N 1
ATOM 2935 C CA . GLU A 1 380 ? 14.956 -7.561 -9.466 1.00 92.44 380 GLU A CA 1
ATOM 2936 C C . GLU A 1 380 ? 14.670 -9.073 -9.435 1.00 92.44 380 GLU A C 1
ATOM 2938 O O . GLU A 1 380 ? 15.551 -9.899 -9.670 1.00 92.44 380 GLU A O 1
ATOM 2943 N N . SER A 1 381 ? 13.405 -9.449 -9.228 1.00 92.69 381 SER A N 1
ATOM 2944 C CA . SER A 1 381 ? 13.008 -10.861 -9.143 1.00 92.69 381 SER A CA 1
ATOM 2945 C C . SER A 1 381 ? 13.112 -11.584 -10.491 1.00 92.69 381 SER A C 1
ATOM 2947 O O . SER A 1 381 ? 13.462 -12.762 -10.547 1.00 92.69 381 SER A O 1
ATOM 2949 N N . GLY A 1 382 ? 12.798 -10.893 -11.592 1.00 93.94 382 GLY A N 1
ATOM 2950 C CA . GLY A 1 382 ? 12.775 -11.455 -12.944 1.00 93.94 382 GLY A CA 1
ATOM 2951 C C . GLY A 1 382 ? 14.150 -11.578 -13.605 1.00 93.94 382 GLY A C 1
ATOM 2952 O O . GLY A 1 382 ? 14.295 -12.342 -14.563 1.00 93.94 382 GLY A O 1
ATOM 2953 N N . THR A 1 383 ? 15.161 -10.856 -13.114 1.00 95.44 383 THR A N 1
ATOM 2954 C CA . THR A 1 383 ? 16.533 -10.877 -13.650 1.00 95.44 383 THR A CA 1
ATOM 2955 C C . THR A 1 383 ? 17.550 -11.523 -12.712 1.00 95.44 383 THR A C 1
ATOM 2957 O O . THR A 1 383 ? 18.719 -11.612 -13.074 1.00 95.44 383 THR A O 1
ATOM 2960 N N . GLN A 1 384 ? 17.119 -12.075 -11.573 1.00 93.88 384 GLN A N 1
ATOM 2961 C CA . GLN A 1 384 ? 17.993 -12.747 -10.602 1.00 93.88 384 GLN A CA 1
ATOM 2962 C C . GLN A 1 384 ? 18.865 -13.864 -11.210 1.00 93.88 384 GLN A C 1
ATOM 2964 O O . GLN A 1 384 ? 19.969 -14.118 -10.736 1.00 93.88 384 GLN A O 1
ATOM 2969 N N . TRP A 1 385 ? 18.398 -14.522 -12.275 1.00 95.31 385 TRP A N 1
ATOM 2970 C CA . TRP A 1 385 ? 19.155 -15.553 -12.998 1.00 95.31 385 TRP A CA 1
ATOM 2971 C C . TRP A 1 385 ? 20.445 -15.028 -13.647 1.00 95.31 385 TRP A C 1
ATOM 2973 O O . TRP A 1 385 ? 21.317 -15.825 -13.955 1.00 95.31 385 TRP A O 1
ATOM 2983 N N . ALA A 1 386 ? 20.570 -13.716 -13.869 1.00 95.06 386 ALA A N 1
ATOM 2984 C CA . ALA A 1 386 ? 21.753 -13.111 -14.480 1.00 95.06 386 ALA A CA 1
ATOM 2985 C C . ALA A 1 386 ? 22.948 -13.024 -13.515 1.00 95.06 386 ALA A C 1
ATOM 2987 O O . ALA A 1 386 ? 24.076 -12.782 -13.945 1.00 95.06 386 ALA A O 1
ATOM 2988 N N . VAL A 1 387 ? 22.719 -13.195 -12.210 1.00 93.50 387 VAL A N 1
ATOM 2989 C CA . VAL A 1 387 ? 23.781 -13.148 -11.203 1.00 93.50 387 VAL A CA 1
ATOM 2990 C C . VAL A 1 387 ? 24.730 -14.334 -11.415 1.00 93.50 387 VAL A C 1
ATOM 2992 O O . VAL A 1 387 ? 24.292 -15.478 -11.464 1.00 93.50 387 VAL A O 1
ATOM 2995 N N . PHE A 1 388 ? 26.034 -14.052 -11.507 1.00 93.50 388 PHE A N 1
ATOM 2996 C CA . PHE A 1 388 ? 27.113 -15.007 -11.825 1.00 93.50 388 PHE A CA 1
ATOM 2997 C C . PHE A 1 388 ? 27.145 -15.554 -13.262 1.00 93.50 388 PHE A C 1
ATOM 2999 O O . PHE A 1 388 ? 27.968 -16.421 -13.560 1.00 93.50 388 PHE A O 1
ATOM 3006 N N . GLU A 1 389 ? 26.332 -15.021 -14.174 1.00 96.00 389 GLU A N 1
ATOM 3007 C CA . GLU A 1 389 ? 26.457 -15.337 -15.598 1.00 96.00 389 GLU A CA 1
ATOM 3008 C C . GLU A 1 389 ? 27.654 -14.609 -16.243 1.00 96.00 389 GLU A C 1
ATOM 3010 O O . GLU A 1 389 ? 28.033 -13.513 -15.813 1.00 96.00 389 GLU A O 1
ATOM 3015 N N . PRO A 1 390 ? 28.263 -15.162 -17.310 1.00 95.06 390 PRO A N 1
ATOM 3016 C CA . PRO A 1 390 ? 29.331 -14.483 -18.036 1.00 95.06 390 PRO A CA 1
ATOM 3017 C C . PRO A 1 390 ? 28.878 -13.134 -18.619 1.00 95.06 390 PRO A C 1
ATOM 3019 O O . PRO A 1 390 ? 27.981 -13.079 -19.469 1.00 95.06 390 PRO A O 1
ATOM 3022 N N . ASN A 1 391 ? 29.558 -12.049 -18.225 1.00 94.38 391 ASN A N 1
ATOM 3023 C CA . ASN A 1 391 ? 29.290 -10.683 -18.687 1.00 94.38 391 ASN A CA 1
ATOM 3024 C C . ASN A 1 391 ? 29.660 -10.497 -20.173 1.00 94.38 391 ASN A C 1
ATOM 3026 O O . ASN A 1 391 ? 30.769 -10.092 -20.534 1.00 94.38 391 ASN A O 1
ATOM 3030 N N . THR A 1 392 ? 28.718 -10.862 -21.039 1.00 95.69 392 THR A N 1
ATOM 3031 C CA . THR A 1 392 ? 28.858 -10.924 -22.497 1.00 95.69 392 THR A CA 1
ATOM 3032 C C . THR A 1 392 ? 27.706 -10.195 -23.182 1.00 95.69 392 THR A C 1
ATOM 3034 O O . THR A 1 392 ? 26.626 -10.030 -22.617 1.00 95.69 392 THR A O 1
ATOM 3037 N N . GLN A 1 393 ? 27.874 -9.853 -24.460 1.00 96.75 393 GLN A N 1
ATOM 3038 C CA . GLN A 1 393 ? 26.806 -9.254 -25.269 1.00 96.75 393 GLN A CA 1
ATOM 3039 C C . GLN A 1 393 ? 25.558 -10.154 -25.348 1.00 96.75 393 GLN A C 1
ATOM 3041 O O . GLN A 1 393 ? 24.437 -9.665 -25.495 1.00 96.75 393 GLN A O 1
ATOM 3046 N N . ALA A 1 394 ? 25.731 -11.476 -25.225 1.00 97.38 394 ALA A N 1
ATOM 3047 C CA . ALA A 1 394 ? 24.619 -12.417 -25.170 1.00 97.38 394 ALA A CA 1
ATOM 3048 C C . ALA A 1 394 ? 23.772 -12.234 -23.899 1.00 97.38 394 ALA A C 1
ATOM 3050 O O . ALA A 1 394 ? 22.542 -12.251 -23.995 1.00 97.38 394 ALA A O 1
ATOM 3051 N N . LEU A 1 395 ? 24.411 -12.017 -22.742 1.00 96.88 395 LEU A N 1
ATOM 3052 C CA . LEU A 1 395 ? 23.738 -11.708 -21.477 1.00 96.88 395 LEU A CA 1
ATOM 3053 C C . LEU A 1 395 ? 22.971 -10.385 -21.579 1.00 96.88 395 LEU A C 1
ATOM 3055 O O . LEU A 1 395 ? 21.781 -10.343 -21.268 1.00 96.88 395 LEU A O 1
ATOM 3059 N N . TRP A 1 396 ? 23.611 -9.338 -22.107 1.00 97.94 396 TRP A N 1
ATOM 3060 C CA . TRP A 1 396 ? 22.983 -8.024 -22.299 1.00 97.94 396 TRP A CA 1
ATOM 3061 C C . TRP A 1 396 ? 21.732 -8.112 -23.178 1.00 97.94 396 TRP A C 1
ATOM 3063 O O . TRP A 1 396 ? 20.677 -7.562 -22.855 1.00 97.94 396 TRP A O 1
ATOM 3073 N N . GLY A 1 397 ? 21.811 -8.889 -24.264 1.00 97.94 397 GLY A N 1
ATOM 3074 C CA . GLY A 1 397 ? 20.672 -9.154 -25.136 1.00 97.94 397 GLY A CA 1
ATOM 3075 C C . GLY A 1 397 ? 19.540 -9.916 -24.438 1.00 97.94 397 GLY A C 1
ATOM 3076 O O . GLY A 1 397 ? 18.371 -9.637 -24.702 1.00 97.94 397 GLY A O 1
ATOM 3077 N N . GLN A 1 398 ? 19.851 -10.871 -23.556 1.00 97.69 398 GLN A N 1
ATOM 3078 C CA . GLN A 1 398 ? 18.839 -11.590 -22.770 1.00 97.69 398 GLN A CA 1
ATOM 3079 C C . GLN A 1 398 ? 18.150 -10.675 -21.752 1.00 97.69 398 GLN A C 1
ATOM 3081 O O . GLN A 1 398 ? 16.919 -10.654 -21.708 1.00 97.69 398 GLN A O 1
ATOM 3086 N N . LEU A 1 399 ? 18.921 -9.878 -21.005 1.00 97.88 399 LEU A N 1
ATOM 3087 C CA . LEU A 1 399 ? 18.395 -8.874 -20.077 1.00 97.88 399 LEU A CA 1
ATOM 3088 C C . LEU A 1 399 ? 17.470 -7.900 -20.807 1.00 97.88 399 LEU A C 1
ATOM 3090 O O . LEU A 1 399 ? 16.299 -7.777 -20.453 1.00 97.88 399 LEU A O 1
ATOM 3094 N N . THR A 1 400 ? 17.950 -7.307 -21.901 1.00 98.19 400 THR A N 1
ATOM 3095 C CA . THR A 1 400 ? 17.175 -6.352 -22.703 1.00 98.19 400 THR A CA 1
ATOM 3096 C C . THR A 1 400 ? 15.854 -6.952 -23.176 1.00 98.19 400 THR A C 1
ATOM 3098 O O . THR A 1 400 ? 14.805 -6.329 -23.015 1.00 98.19 400 THR A O 1
ATOM 3101 N N . ARG A 1 401 ? 15.864 -8.182 -23.712 1.00 97.56 401 ARG A N 1
ATOM 3102 C CA . ARG A 1 401 ? 14.641 -8.861 -24.175 1.00 97.56 401 ARG A CA 1
ATOM 3103 C C . ARG A 1 401 ? 13.658 -9.143 -23.039 1.00 97.56 401 ARG A C 1
ATOM 3105 O O . ARG A 1 401 ? 12.464 -8.904 -23.214 1.00 97.56 401 ARG A O 1
ATOM 3112 N N . ASN A 1 402 ? 14.138 -9.626 -21.895 1.00 97.62 402 ASN A N 1
ATOM 3113 C CA . ASN A 1 402 ? 13.281 -9.965 -20.758 1.00 97.62 402 ASN A CA 1
ATOM 3114 C C . ASN A 1 402 ? 12.622 -8.715 -20.159 1.00 97.62 402 ASN A C 1
ATOM 3116 O O . ASN A 1 402 ? 11.402 -8.690 -19.985 1.00 97.62 40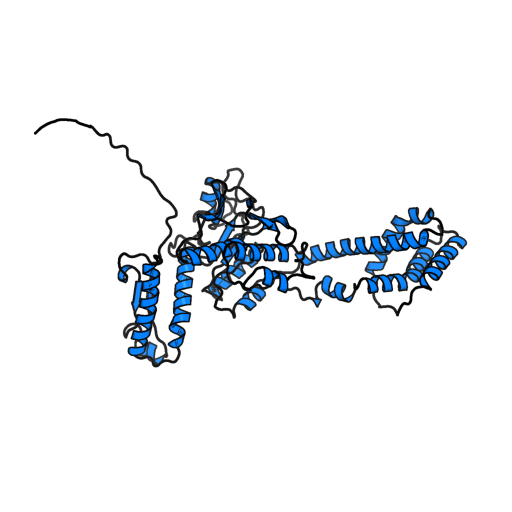2 ASN A O 1
ATOM 3120 N N . VAL A 1 403 ? 13.407 -7.657 -19.929 1.00 98.31 403 VAL A N 1
ATOM 3121 C CA . VAL A 1 403 ? 12.912 -6.368 -19.419 1.00 98.31 403 VAL A CA 1
ATOM 3122 C C . VAL A 1 403 ? 11.926 -5.740 -20.410 1.00 98.31 403 VAL A C 1
ATOM 3124 O O . VAL A 1 403 ? 10.829 -5.344 -20.021 1.00 98.31 403 VAL A O 1
ATOM 3127 N N . THR A 1 404 ? 12.259 -5.730 -21.706 1.00 98.25 404 THR A N 1
ATOM 3128 C CA . THR A 1 404 ? 11.376 -5.204 -22.763 1.00 98.25 404 THR A CA 1
ATOM 3129 C C . THR A 1 404 ? 10.045 -5.952 -22.813 1.00 98.25 404 THR A C 1
ATOM 3131 O O . THR A 1 404 ? 8.992 -5.326 -22.916 1.00 98.25 404 THR A O 1
ATOM 3134 N N . SER A 1 405 ? 10.063 -7.284 -22.709 1.00 98.00 405 SER A N 1
ATOM 3135 C CA . SER A 1 405 ? 8.845 -8.106 -22.703 1.00 98.00 405 SER A CA 1
ATOM 3136 C C . SER A 1 405 ? 7.933 -7.767 -21.519 1.00 98.00 405 SER A C 1
ATOM 3138 O O . SER A 1 405 ? 6.727 -7.585 -21.693 1.00 98.00 405 SER A O 1
ATOM 3140 N N . PHE A 1 406 ? 8.504 -7.610 -20.321 1.00 98.19 406 PHE A N 1
ATOM 3141 C CA . PHE A 1 406 ? 7.759 -7.192 -19.132 1.00 98.19 406 PHE A CA 1
ATOM 3142 C C . PHE A 1 406 ? 7.119 -5.806 -19.302 1.00 98.19 406 PHE A C 1
ATOM 3144 O O . PHE A 1 406 ? 5.904 -5.677 -19.138 1.00 98.19 406 PHE A O 1
ATOM 3151 N N . LEU A 1 407 ? 7.905 -4.794 -19.682 1.00 98.25 407 LEU A N 1
ATOM 3152 C CA . LEU A 1 407 ? 7.413 -3.420 -19.832 1.00 98.25 407 LEU A CA 1
ATOM 3153 C C . LEU A 1 407 ? 6.394 -3.286 -20.970 1.00 98.25 407 LEU A C 1
ATOM 3155 O O . LEU A 1 407 ? 5.439 -2.525 -20.847 1.00 98.25 407 LEU A O 1
ATOM 3159 N N . THR A 1 408 ? 6.532 -4.082 -22.035 1.00 98.19 408 THR A N 1
ATOM 3160 C CA . THR A 1 408 ? 5.541 -4.137 -23.122 1.00 98.19 408 THR A CA 1
ATOM 3161 C C . THR A 1 408 ? 4.184 -4.611 -22.613 1.00 98.19 408 THR A C 1
ATOM 3163 O O . THR A 1 408 ? 3.172 -4.004 -22.954 1.00 98.19 408 THR A O 1
ATOM 3166 N N . ARG A 1 409 ? 4.139 -5.662 -21.778 1.00 97.56 409 ARG A N 1
ATOM 3167 C CA . ARG A 1 409 ? 2.875 -6.123 -21.179 1.00 97.56 409 ARG A CA 1
ATOM 3168 C C . ARG A 1 409 ? 2.272 -5.058 -20.268 1.00 97.56 409 ARG A C 1
ATOM 3170 O O . ARG A 1 409 ? 1.098 -4.743 -20.413 1.00 97.56 409 ARG A O 1
ATOM 3177 N N . LEU A 1 410 ? 3.086 -4.451 -19.402 1.00 97.44 410 LEU A N 1
ATOM 3178 C CA . LEU A 1 410 ? 2.622 -3.391 -18.503 1.00 97.44 410 LEU A CA 1
ATOM 3179 C C . LEU A 1 410 ? 2.072 -2.175 -19.272 1.00 97.44 410 LEU A C 1
ATOM 3181 O O . LEU A 1 410 ? 1.067 -1.591 -18.871 1.00 97.44 410 LEU A O 1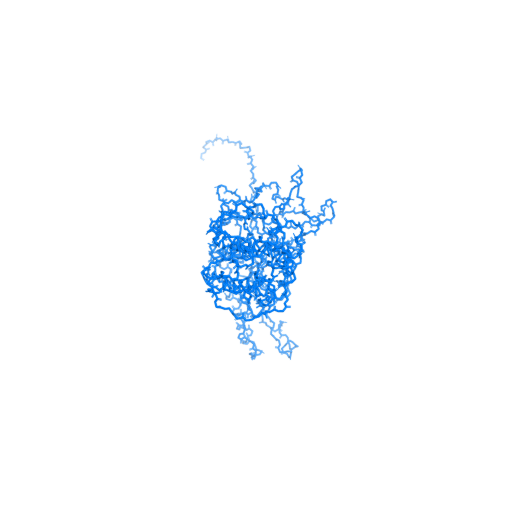
ATOM 3185 N N . TRP A 1 411 ? 2.694 -1.809 -20.396 1.00 97.50 411 TRP A N 1
ATOM 3186 C CA . TRP A 1 411 ? 2.192 -0.773 -21.301 1.00 97.50 411 TRP A CA 1
ATOM 3187 C C . TRP A 1 411 ? 0.860 -1.166 -21.950 1.00 97.50 411 TRP A C 1
ATOM 3189 O O . TRP A 1 411 ? -0.080 -0.376 -21.926 1.00 97.50 411 TRP A O 1
ATOM 3199 N N . GLN A 1 412 ? 0.744 -2.391 -22.471 1.00 96.50 412 GLN A N 1
ATOM 3200 C CA . GLN A 1 412 ? -0.499 -2.897 -23.072 1.00 96.50 412 GLN A CA 1
ATOM 3201 C C . GLN A 1 412 ? -1.662 -2.960 -22.072 1.00 96.50 412 GLN A C 1
ATOM 3203 O O . GLN A 1 412 ? -2.815 -2.775 -22.456 1.00 96.50 412 GLN A O 1
ATOM 3208 N N . GLU A 1 413 ? -1.364 -3.182 -20.792 1.00 95.12 413 GLU A N 1
ATOM 3209 C CA . GLU A 1 413 ? -2.331 -3.137 -19.691 1.00 95.12 413 GLU A CA 1
ATOM 3210 C C . GLU A 1 413 ? -2.727 -1.696 -19.296 1.00 95.12 413 GLU A C 1
ATOM 3212 O O . GLU A 1 413 ? -3.686 -1.503 -18.550 1.00 95.12 413 GLU A O 1
ATOM 3217 N N . GLY A 1 414 ? -2.042 -0.673 -19.825 1.00 93.12 414 GLY A N 1
ATOM 3218 C CA . GLY A 1 414 ? -2.301 0.749 -19.566 1.00 93.12 414 GLY A CA 1
ATOM 3219 C C . GLY A 1 414 ? -1.493 1.348 -18.409 1.00 93.12 414 GLY A C 1
ATOM 3220 O O . GLY A 1 414 ? -1.736 2.491 -18.009 1.00 93.12 414 GLY A O 1
ATOM 3221 N N . GLY A 1 415 ? -0.523 0.605 -17.867 1.00 94.31 415 GLY A N 1
ATOM 3222 C CA . GLY A 1 415 ? 0.320 1.068 -16.764 1.00 94.31 415 GLY A CA 1
ATOM 3223 C C . GLY A 1 415 ? 1.372 2.099 -17.157 1.00 94.31 415 GLY A C 1
ATOM 3224 O O . GLY A 1 415 ? 1.800 2.884 -16.308 1.00 94.31 415 GLY A O 1
ATOM 3225 N N . LEU A 1 416 ? 1.741 2.133 -18.439 1.00 96.88 416 LEU A N 1
ATOM 3226 C CA . LEU A 1 416 ? 2.663 3.114 -19.003 1.00 96.88 416 LEU A CA 1
ATOM 3227 C C . LEU A 1 416 ? 1.944 4.014 -20.016 1.00 96.88 416 LEU A C 1
ATOM 3229 O O . LEU A 1 416 ? 1.082 3.560 -20.767 1.00 96.88 416 LEU A O 1
ATOM 3233 N N . PHE A 1 417 ? 2.319 5.287 -20.042 1.00 94.00 417 PHE A N 1
ATOM 3234 C CA . PHE A 1 417 ? 1.779 6.311 -20.921 1.00 94.00 417 PHE A CA 1
ATOM 3235 C C . PHE A 1 417 ? 2.600 6.405 -22.207 1.00 94.00 417 PHE A C 1
ATOM 3237 O O . PHE A 1 417 ? 3.813 6.556 -22.160 1.00 94.00 417 PHE A O 1
ATOM 3244 N N . GLY A 1 418 ? 1.935 6.366 -23.356 1.00 93.38 418 GLY A N 1
ATOM 3245 C CA . GLY A 1 418 ? 2.575 6.491 -24.663 1.00 93.38 418 GLY A CA 1
ATOM 3246 C C . GLY A 1 418 ? 1.732 5.818 -25.736 1.00 93.38 418 GLY A C 1
ATOM 3247 O O . GLY A 1 418 ? 1.098 4.792 -25.482 1.00 93.38 418 GLY A O 1
ATOM 3248 N N . SER A 1 419 ? 1.702 6.398 -26.933 1.00 94.31 419 SER A N 1
ATOM 3249 C CA . SER A 1 419 ? 1.004 5.813 -28.083 1.00 94.31 419 SER A CA 1
ATOM 3250 C C . SER A 1 419 ? 1.809 4.685 -28.733 1.00 94.31 419 SER A C 1
ATOM 3252 O O . SER A 1 419 ? 1.245 3.807 -29.386 1.00 94.31 419 SER A O 1
ATOM 3254 N N . THR A 1 420 ? 3.124 4.671 -28.502 1.00 96.19 420 THR A N 1
ATOM 3255 C CA . THR A 1 420 ? 4.044 3.610 -28.920 1.00 96.19 420 THR A CA 1
ATOM 3256 C C . THR A 1 420 ? 4.893 3.129 -27.744 1.00 96.19 420 THR A C 1
ATOM 3258 O O . THR A 1 420 ? 5.106 3.862 -26.779 1.00 96.19 420 THR A O 1
ATOM 3261 N N . ALA A 1 421 ? 5.436 1.911 -27.837 1.00 95.06 421 ALA A N 1
ATOM 3262 C CA . ALA A 1 421 ? 6.322 1.371 -26.804 1.00 95.06 421 ALA A CA 1
ATOM 3263 C C . ALA A 1 421 ? 7.556 2.262 -26.558 1.00 95.06 421 ALA A C 1
ATOM 3265 O O . ALA A 1 421 ? 7.959 2.425 -25.414 1.00 95.06 421 ALA A O 1
ATOM 3266 N N . ALA A 1 422 ? 8.104 2.884 -27.610 1.00 94.06 422 ALA A N 1
ATOM 3267 C CA . ALA A 1 422 ? 9.272 3.763 -27.517 1.00 94.06 422 ALA A CA 1
ATOM 3268 C C . ALA A 1 422 ? 8.986 5.101 -26.809 1.00 94.06 422 ALA A C 1
ATOM 3270 O O . ALA A 1 422 ? 9.901 5.709 -26.264 1.00 94.06 422 ALA A O 1
ATOM 3271 N N . GLU A 1 423 ? 7.731 5.563 -26.810 1.00 94.94 423 GLU A N 1
ATOM 3272 C CA . GLU A 1 423 ? 7.297 6.700 -25.984 1.00 94.94 423 GLU A CA 1
ATOM 3273 C C . GLU A 1 423 ? 7.074 6.284 -24.525 1.00 94.94 423 GLU A C 1
ATOM 3275 O O . GLU A 1 423 ? 7.266 7.089 -23.618 1.00 94.94 423 GLU A O 1
ATOM 3280 N N . ALA A 1 424 ? 6.662 5.031 -24.304 1.00 96.12 424 ALA A N 1
ATOM 3281 C CA . ALA A 1 424 ? 6.291 4.518 -22.992 1.00 96.12 424 ALA A CA 1
ATOM 3282 C C . ALA A 1 424 ? 7.488 4.081 -22.140 1.00 96.12 424 ALA A C 1
ATOM 3284 O O . ALA A 1 424 ? 7.469 4.254 -20.919 1.00 96.12 424 ALA A O 1
ATOM 3285 N N . PHE A 1 425 ? 8.514 3.485 -22.750 1.00 98.31 425 PHE A N 1
ATOM 3286 C CA . PHE A 1 425 ? 9.713 3.046 -22.045 1.00 98.31 425 PHE A CA 1
ATOM 3287 C C . PHE A 1 425 ? 10.919 2.871 -22.975 1.00 98.31 425 PHE A C 1
ATOM 3289 O O . PHE A 1 425 ? 10.788 2.718 -24.190 1.00 98.31 425 PHE A O 1
ATOM 3296 N N . TYR A 1 426 ? 12.109 2.808 -22.379 1.00 97.62 426 TYR A N 1
ATOM 3297 C CA . TYR A 1 426 ? 13.324 2.348 -23.047 1.00 97.62 426 TYR A CA 1
ATOM 3298 C C . TYR A 1 426 ? 14.126 1.411 -22.144 1.00 97.62 426 TYR A C 1
ATOM 3300 O O . TYR A 1 426 ? 14.028 1.465 -20.917 1.00 97.62 426 TYR A O 1
ATOM 3308 N N . VAL A 1 427 ? 14.924 0.547 -22.771 1.00 98.12 427 VAL A N 1
ATOM 3309 C CA . VAL A 1 427 ? 15.843 -0.377 -22.099 1.00 98.12 427 VAL A CA 1
ATOM 3310 C C . VAL A 1 427 ? 17.175 -0.334 -22.838 1.00 98.12 427 VAL A C 1
ATOM 3312 O O . VAL A 1 427 ? 17.211 -0.593 -24.042 1.00 98.12 427 VAL A O 1
ATOM 3315 N N . LYS A 1 428 ? 18.262 -0.022 -22.130 1.00 97.69 428 LYS A N 1
ATOM 3316 C CA . LYS A 1 428 ? 19.618 0.041 -22.682 1.00 97.69 428 LYS A CA 1
ATOM 3317 C C . LYS A 1 428 ? 20.561 -0.832 -21.854 1.00 97.69 428 LYS A C 1
ATOM 3319 O O . LYS A 1 428 ? 20.810 -0.557 -20.686 1.00 97.69 428 LYS A O 1
ATOM 3324 N N . CYS A 1 429 ? 21.078 -1.892 -22.468 1.00 97.38 429 CYS A N 1
ATOM 3325 C CA . CYS A 1 429 ? 22.151 -2.723 -21.925 1.00 97.38 429 CYS A CA 1
ATOM 3326 C C . CYS A 1 429 ? 23.084 -3.084 -23.085 1.00 97.38 429 CYS A C 1
ATOM 3328 O O . CYS A 1 429 ? 22.783 -3.942 -23.916 1.00 97.38 429 CYS A O 1
ATOM 3330 N N . ASP A 1 430 ? 24.167 -2.332 -23.200 1.00 97.00 430 ASP A N 1
ATOM 3331 C CA . ASP A 1 430 ? 25.103 -2.345 -24.320 1.00 97.00 430 ASP A CA 1
ATOM 3332 C C . ASP A 1 430 ? 26.506 -1.898 -23.878 1.00 97.00 430 ASP A C 1
ATOM 3334 O O . ASP A 1 430 ? 26.772 -1.725 -22.689 1.00 97.00 430 ASP A O 1
ATOM 3338 N N . ALA A 1 431 ? 27.410 -1.707 -24.840 1.00 96.56 431 ALA A N 1
ATOM 3339 C CA . ALA A 1 431 ? 28.791 -1.314 -24.572 1.00 96.56 431 ALA A CA 1
ATOM 3340 C C . ALA A 1 431 ? 28.938 0.098 -23.973 1.00 96.56 431 ALA A C 1
ATOM 3342 O O . ALA A 1 431 ? 29.935 0.347 -23.299 1.00 96.56 431 ALA A O 1
ATOM 3343 N N . ASP A 1 432 ? 27.971 1.001 -24.180 1.00 96.94 432 ASP A N 1
ATOM 3344 C CA . ASP A 1 432 ? 28.019 2.346 -23.592 1.00 96.94 432 ASP A CA 1
ATOM 3345 C C . ASP A 1 432 ? 27.715 2.290 -22.092 1.00 96.94 432 ASP A C 1
ATOM 3347 O O . ASP A 1 432 ? 28.360 2.958 -21.289 1.00 96.94 432 ASP A O 1
ATOM 3351 N N . THR A 1 433 ? 26.716 1.486 -21.721 1.00 96.06 433 THR A N 1
ATOM 3352 C CA . THR A 1 433 ? 26.327 1.246 -20.318 1.00 96.06 433 THR A CA 1
ATOM 3353 C C . THR A 1 433 ? 27.280 0.286 -19.602 1.00 96.06 433 THR A C 1
ATOM 3355 O O . THR A 1 433 ? 27.399 0.339 -18.381 1.00 96.06 433 THR A O 1
ATOM 3358 N N . ASN A 1 434 ? 27.997 -0.561 -20.348 1.00 97.00 434 ASN A N 1
ATOM 3359 C CA . ASN A 1 434 ? 28.918 -1.574 -19.828 1.00 97.00 434 ASN A CA 1
ATOM 3360 C C . ASN A 1 434 ? 30.321 -1.456 -20.458 1.00 97.00 434 ASN A C 1
ATOM 3362 O O . ASN A 1 434 ? 30.768 -2.381 -21.152 1.00 97.00 434 ASN A O 1
ATOM 3366 N N . PRO A 1 435 ? 31.042 -0.340 -20.229 1.00 96.69 435 PRO A N 1
ATOM 3367 C CA . PRO A 1 435 ? 32.435 -0.212 -20.642 1.00 96.69 435 PRO A CA 1
ATOM 3368 C C . PRO A 1 435 ? 33.331 -1.206 -19.885 1.00 96.69 435 PRO A C 1
ATOM 3370 O O . PRO A 1 435 ? 32.920 -1.815 -18.895 1.00 96.69 435 PRO A O 1
ATOM 3373 N N . GLU A 1 436 ? 34.583 -1.363 -20.328 1.00 95.50 436 GLU A N 1
ATOM 3374 C CA . GLU A 1 436 ? 35.548 -2.296 -19.716 1.00 95.50 436 GLU A CA 1
ATOM 3375 C C . GLU A 1 436 ? 35.671 -2.108 -18.200 1.00 95.50 436 GLU A C 1
ATOM 3377 O O . GLU A 1 436 ? 35.618 -3.088 -17.471 1.00 95.50 436 GLU A O 1
ATOM 3382 N N . SER A 1 437 ? 35.678 -0.867 -17.703 1.00 95.94 437 SER A N 1
ATOM 3383 C CA . SER A 1 437 ? 35.754 -0.583 -16.264 1.00 95.94 437 SER A CA 1
ATOM 3384 C C . SER A 1 437 ? 34.593 -1.160 -15.442 1.00 95.94 437 SER A C 1
ATOM 3386 O O . SER A 1 437 ? 34.807 -1.589 -14.314 1.00 95.94 437 SER A O 1
ATOM 3388 N N . VAL A 1 438 ? 33.372 -1.177 -15.991 1.00 95.00 438 VAL A N 1
ATOM 3389 C CA . VAL A 1 438 ? 32.179 -1.755 -15.337 1.00 95.00 438 VAL A CA 1
ATOM 3390 C C . VAL A 1 438 ? 32.246 -3.282 -15.392 1.00 95.00 438 VAL A C 1
ATOM 3392 O O . VAL A 1 438 ? 31.982 -3.972 -14.409 1.00 95.00 438 VAL A O 1
ATOM 3395 N N . ARG A 1 439 ? 32.680 -3.824 -16.534 1.00 93.94 439 ARG A N 1
ATOM 3396 C CA . ARG A 1 439 ? 32.806 -5.272 -16.741 1.00 93.94 439 ARG A CA 1
ATOM 3397 C C . ARG A 1 439 ? 33.899 -5.886 -15.868 1.00 93.94 439 ARG A C 1
ATOM 3399 O O . ARG A 1 439 ? 33.677 -6.949 -15.294 1.00 93.94 439 ARG A O 1
ATOM 3406 N N . ASP A 1 440 ? 35.032 -5.205 -15.733 1.00 93.81 440 ASP A N 1
ATOM 3407 C CA . ASP A 1 440 ? 36.161 -5.617 -14.894 1.00 93.81 440 ASP A CA 1
ATOM 3408 C C . ASP A 1 440 ? 35.820 -5.536 -13.398 1.00 93.81 440 ASP A C 1
ATOM 3410 O O . ASP A 1 440 ? 36.343 -6.318 -12.605 1.00 93.81 440 ASP A O 1
ATOM 3414 N N . ALA A 1 441 ? 34.891 -4.651 -13.014 1.00 94.31 441 ALA A N 1
ATOM 3415 C CA . ALA A 1 441 ? 34.301 -4.617 -11.674 1.00 94.31 441 ALA A CA 1
ATOM 3416 C C . ALA A 1 441 ? 33.301 -5.766 -11.419 1.00 94.31 441 ALA A C 1
ATOM 3418 O O . ALA A 1 441 ? 32.839 -5.942 -10.293 1.00 94.31 441 ALA A O 1
ATOM 3419 N N . GLY A 1 442 ? 32.981 -6.570 -12.440 1.00 93.06 442 GLY A N 1
ATOM 3420 C CA . GLY A 1 442 ? 32.010 -7.661 -12.349 1.00 93.06 442 GLY A CA 1
ATOM 3421 C C . GLY A 1 442 ? 30.553 -7.197 -12.404 1.00 93.06 442 GLY A C 1
ATOM 3422 O O . GLY A 1 442 ? 29.659 -7.962 -12.048 1.00 93.06 442 GLY A O 1
ATOM 3423 N N . GLU A 1 443 ? 30.301 -5.967 -12.851 1.00 94.75 443 GLU A N 1
ATOM 3424 C CA . GLU A 1 443 ? 28.971 -5.362 -12.890 1.00 94.75 443 GLU A CA 1
ATOM 3425 C C . GLU A 1 443 ? 28.336 -5.467 -14.284 1.00 94.75 443 GLU A C 1
ATOM 3427 O O . GLU A 1 443 ? 29.017 -5.454 -15.314 1.00 94.75 443 GLU A O 1
ATOM 3432 N N . VAL A 1 444 ? 27.003 -5.549 -14.319 1.00 95.88 444 VAL A N 1
ATOM 3433 C CA . VAL A 1 444 ? 26.201 -5.391 -15.539 1.00 95.88 444 VAL A CA 1
ATOM 3434 C C . VAL A 1 444 ? 25.146 -4.326 -15.284 1.00 95.88 444 VAL A C 1
ATOM 3436 O O . VAL A 1 444 ? 24.260 -4.505 -14.450 1.00 95.88 444 VAL A O 1
ATOM 3439 N N . VAL A 1 445 ? 25.220 -3.227 -16.024 1.00 96.69 445 VAL A N 1
ATOM 3440 C CA . VAL A 1 445 ? 24.299 -2.097 -15.923 1.00 96.69 445 VAL A CA 1
ATOM 3441 C C . VAL A 1 445 ? 23.270 -2.189 -17.047 1.00 96.69 445 VAL A C 1
ATOM 3443 O O . VAL A 1 445 ? 23.606 -2.276 -18.230 1.00 96.69 445 VAL A O 1
ATOM 3446 N N . THR A 1 446 ? 21.994 -2.188 -16.668 1.00 96.75 446 THR A N 1
ATOM 3447 C CA . THR A 1 446 ? 20.856 -2.043 -17.586 1.00 96.75 446 THR A CA 1
ATOM 3448 C C . THR A 1 446 ? 20.118 -0.769 -17.201 1.00 96.75 446 THR A C 1
ATOM 3450 O O . THR A 1 446 ? 19.527 -0.696 -16.126 1.00 96.75 446 THR A O 1
ATOM 3453 N N . GLU A 1 447 ? 20.147 0.233 -18.070 1.00 97.81 447 GLU A N 1
ATOM 3454 C CA . GLU A 1 447 ? 19.403 1.473 -17.889 1.00 97.81 447 GLU A CA 1
ATOM 3455 C C . GLU A 1 447 ? 17.962 1.286 -18.375 1.00 97.81 447 GLU A C 1
ATOM 3457 O O . GLU A 1 447 ? 17.722 0.774 -19.473 1.00 97.81 447 GLU A O 1
ATOM 3462 N N . VAL A 1 448 ? 16.996 1.689 -17.551 1.00 97.50 448 VAL A N 1
ATOM 3463 C CA . VAL A 1 448 ? 15.567 1.547 -17.838 1.00 97.50 448 VAL A CA 1
ATOM 3464 C C . VAL A 1 448 ? 14.869 2.863 -17.528 1.00 97.50 448 VAL A C 1
ATOM 3466 O O . VAL A 1 448 ? 14.929 3.340 -16.396 1.00 97.50 448 VAL A O 1
ATOM 3469 N N . GLY A 1 449 ? 14.167 3.419 -18.511 1.00 95.69 449 GLY A N 1
ATOM 3470 C CA . GLY A 1 449 ? 13.270 4.555 -18.309 1.00 95.69 449 GLY A CA 1
ATOM 3471 C C . GLY A 1 449 ? 11.829 4.174 -18.607 1.00 95.69 449 GLY A C 1
ATOM 3472 O O . GLY A 1 449 ? 11.567 3.410 -19.534 1.00 95.69 449 GLY A O 1
ATOM 3473 N N . VAL A 1 450 ? 10.894 4.704 -17.819 1.00 96.25 450 VAL A N 1
ATOM 3474 C CA . VAL A 1 450 ? 9.458 4.410 -17.918 1.00 96.25 450 VAL A CA 1
ATOM 3475 C C . VAL A 1 450 ? 8.628 5.681 -17.756 1.00 96.25 450 VAL A C 1
ATOM 3477 O O . VAL A 1 450 ? 8.907 6.514 -16.894 1.00 96.25 450 VAL A O 1
ATOM 3480 N N . ALA A 1 451 ? 7.568 5.810 -18.548 1.00 94.81 451 ALA A N 1
ATOM 3481 C CA . ALA A 1 451 ? 6.569 6.861 -18.423 1.00 94.81 451 ALA A CA 1
ATOM 3482 C C . ALA A 1 451 ? 5.327 6.292 -17.723 1.00 94.81 451 ALA A C 1
ATOM 3484 O O . ALA A 1 451 ? 4.456 5.719 -18.364 1.00 94.81 451 ALA A O 1
ATOM 3485 N N . ILE A 1 452 ? 5.238 6.398 -16.395 1.00 93.62 452 ILE A N 1
ATOM 3486 C CA . ILE A 1 452 ? 4.101 5.846 -15.635 1.00 93.62 452 ILE A CA 1
ATOM 3487 C C . ILE A 1 452 ? 2.845 6.709 -15.839 1.00 93.62 452 ILE A C 1
ATOM 3489 O O . ILE A 1 452 ? 2.899 7.937 -15.737 1.00 93.62 452 ILE A O 1
ATOM 3493 N N . THR A 1 453 ? 1.694 6.069 -16.065 1.00 89.00 453 THR A N 1
ATOM 3494 C CA . THR A 1 453 ? 0.401 6.759 -16.190 1.00 89.00 453 THR A CA 1
ATOM 3495 C C . THR A 1 453 ? 0.027 7.480 -14.886 1.00 89.00 453 THR A C 1
ATOM 3497 O O . THR A 1 453 ? -0.021 6.872 -13.814 1.00 89.00 453 THR A O 1
ATOM 3500 N N . LYS A 1 454 ? -0.280 8.782 -14.963 1.00 85.38 454 LYS A N 1
ATOM 3501 C CA . LYS A 1 454 ? -0.783 9.576 -13.825 1.00 85.38 454 LYS A CA 1
ATOM 3502 C C . LYS A 1 454 ? -2.326 9.575 -13.792 1.00 85.38 454 LYS A C 1
ATOM 3504 O O . LYS A 1 454 ? -2.951 9.617 -14.853 1.00 85.38 454 LYS A O 1
ATOM 3509 N N . PRO A 1 455 ? -2.967 9.548 -12.608 1.00 80.62 455 PRO A N 1
ATOM 3510 C CA . PRO A 1 455 ? -4.423 9.612 -12.496 1.00 80.62 455 PRO A CA 1
ATOM 3511 C C . PRO A 1 455 ? -4.981 11.006 -12.834 1.00 80.62 455 PRO A C 1
ATOM 3513 O O . PRO A 1 455 ? -4.355 12.028 -12.554 1.00 80.62 455 PRO A O 1
ATOM 3516 N N . ALA A 1 456 ? -6.203 11.046 -13.372 1.00 75.88 456 ALA A N 1
ATOM 3517 C CA . ALA A 1 456 ? -6.969 12.280 -13.539 1.00 75.88 456 ALA A CA 1
ATOM 3518 C C . ALA A 1 456 ? -7.687 12.635 -12.224 1.00 75.88 456 ALA A C 1
ATOM 3520 O O . ALA A 1 456 ? -8.731 12.069 -11.911 1.00 75.88 456 ALA A O 1
ATOM 3521 N N . GLU A 1 457 ? -7.113 13.550 -11.440 1.00 68.62 457 GLU A N 1
ATOM 3522 C CA . GLU A 1 457 ? -7.690 13.990 -10.158 1.00 68.62 457 GLU A CA 1
ATOM 3523 C C . GLU A 1 457 ? -8.875 14.956 -10.337 1.00 68.62 457 GLU A C 1
ATOM 3525 O O . GLU A 1 457 ? -9.829 14.920 -9.562 1.00 68.62 457 GLU A O 1
ATOM 3530 N N . PHE A 1 458 ? -8.847 15.792 -11.380 1.00 71.56 458 PHE A N 1
ATOM 3531 C CA . PHE A 1 458 ? -9.886 16.783 -11.662 1.00 71.56 458 PHE A CA 1
ATOM 3532 C C . PHE A 1 458 ? -10.372 16.659 -13.105 1.00 71.56 458 PHE A C 1
ATOM 3534 O O . PHE A 1 458 ? -9.571 16.579 -14.034 1.00 71.56 458 PHE A O 1
ATOM 3541 N N . VAL A 1 459 ? -11.692 16.703 -13.295 1.00 72.94 459 VAL A N 1
ATOM 3542 C CA . VAL A 1 459 ? -12.323 16.823 -14.615 1.00 72.94 459 VAL A CA 1
ATOM 3543 C C . VAL A 1 459 ? -12.999 18.186 -14.680 1.00 72.94 459 VAL A C 1
ATOM 3545 O O . VAL A 1 459 ? -13.964 18.440 -13.961 1.00 72.94 459 VAL A O 1
ATOM 3548 N N . VAL A 1 460 ? -12.472 19.080 -15.517 1.00 77.44 460 VAL A N 1
ATOM 3549 C CA . VAL A 1 460 ? -12.984 20.448 -15.669 1.00 77.44 460 VAL A CA 1
ATOM 3550 C C . VAL A 1 460 ? -13.751 20.551 -16.983 1.00 77.44 460 VAL A C 1
ATOM 3552 O O . VAL A 1 460 ? -13.162 20.465 -18.058 1.00 77.44 460 VAL A O 1
ATOM 3555 N N . PHE A 1 461 ? -15.065 20.764 -16.899 1.00 77.88 461 PHE A N 1
ATOM 3556 C CA . PHE A 1 461 ? -15.896 21.077 -18.061 1.00 77.88 461 PHE A CA 1
ATOM 3557 C C . PHE A 1 461 ? -15.935 22.592 -18.268 1.00 77.88 461 PHE A C 1
ATOM 3559 O O . PHE A 1 461 ? -16.466 23.323 -17.434 1.00 77.88 461 PHE A O 1
ATOM 3566 N N . GLN A 1 462 ? -15.385 23.070 -19.384 1.00 77.25 462 GLN A N 1
ATOM 3567 C CA . GLN A 1 462 ? -15.510 24.470 -19.790 1.00 77.25 462 GLN A CA 1
ATOM 3568 C C . GLN A 1 462 ? -16.698 24.604 -20.745 1.00 77.25 462 GLN A C 1
ATOM 3570 O O . GLN A 1 462 ? -16.682 24.062 -21.848 1.00 77.25 462 GLN A O 1
ATOM 3575 N N . LEU A 1 463 ? -17.749 25.298 -20.304 1.00 73.50 463 LEU A N 1
ATOM 3576 C CA . LEU A 1 463 ? -18.956 25.527 -21.096 1.00 73.50 463 LEU A CA 1
ATOM 3577 C C . LEU A 1 463 ? -18.888 26.908 -21.751 1.00 73.50 463 LEU A C 1
ATOM 3579 O O . LEU A 1 463 ? -18.891 27.929 -21.066 1.00 73.50 463 LEU A O 1
ATOM 3583 N N . GLY A 1 464 ? -18.844 26.935 -23.082 1.00 74.75 464 GLY A N 1
ATOM 3584 C CA . GLY A 1 464 ? -18.972 28.155 -23.874 1.00 74.75 464 GLY A CA 1
ATOM 3585 C C . GLY A 1 464 ? -20.376 28.276 -24.457 1.00 74.75 464 GLY A C 1
ATOM 3586 O O . GLY A 1 464 ? -20.849 27.365 -25.132 1.00 74.75 464 GLY A O 1
ATOM 3587 N N . LEU A 1 465 ? -21.038 29.410 -24.228 1.00 60.50 465 LEU A N 1
ATOM 3588 C CA . LEU A 1 465 ? -22.247 29.787 -24.959 1.00 60.50 465 LEU A CA 1
ATOM 3589 C C . LEU A 1 465 ? -21.829 30.511 -26.239 1.00 60.50 465 LEU A C 1
ATOM 3591 O O . LEU A 1 465 ? -21.374 31.652 -26.197 1.00 60.50 465 LEU A O 1
ATOM 3595 N N . THR A 1 466 ? -21.981 29.857 -27.386 1.00 69.56 466 THR A N 1
ATOM 3596 C CA . THR A 1 466 ? -21.849 30.522 -28.685 1.00 69.56 466 THR A CA 1
ATOM 3597 C C . THR A 1 466 ? -23.153 31.248 -29.009 1.00 69.56 466 THR A C 1
ATOM 3599 O O . THR A 1 466 ? -24.205 30.612 -29.091 1.00 69.56 466 THR A O 1
ATOM 3602 N N . SER A 1 467 ? -23.108 32.563 -29.233 1.00 64.06 467 SER A N 1
ATOM 3603 C CA . SER A 1 467 ? -24.233 33.322 -29.789 1.00 64.06 467 SER A CA 1
ATOM 3604 C C . SER A 1 467 ? -24.413 32.971 -31.270 1.00 64.06 467 SER A C 1
ATOM 3606 O O . SER A 1 467 ? -23.902 33.637 -32.166 1.00 64.06 467 SER A O 1
ATOM 3608 N N . GLY A 1 468 ? -25.119 31.875 -31.545 1.00 54.53 468 GLY A N 1
ATOM 3609 C CA . GLY A 1 468 ? -25.469 31.494 -32.907 1.00 54.53 468 GLY A CA 1
ATOM 3610 C C . GLY A 1 468 ? -26.496 32.461 -33.494 1.00 54.53 468 GLY A C 1
ATOM 3611 O O . GLY A 1 468 ? -27.659 32.443 -33.095 1.00 54.53 468 GLY A O 1
ATOM 3612 N N . SER A 1 469 ? -26.103 33.253 -34.493 1.00 53.69 469 SER A N 1
ATOM 3613 C CA . SER A 1 469 ? -27.051 33.680 -35.522 1.00 53.69 469 SER A CA 1
ATOM 3614 C C . SER A 1 469 ? -27.372 32.458 -36.381 1.00 53.69 469 SER A C 1
ATOM 3616 O O . SER A 1 469 ? -26.716 32.161 -37.376 1.00 53.69 469 SER A O 1
ATOM 3618 N N . ALA A 1 470 ? -28.384 31.699 -35.965 1.00 54.16 470 ALA A N 1
ATOM 3619 C CA . ALA A 1 470 ? -29.025 30.745 -36.851 1.00 54.16 470 ALA A CA 1
ATOM 3620 C C . ALA A 1 470 ? -29.702 31.550 -37.968 1.00 54.16 470 ALA A C 1
ATOM 3622 O O . ALA A 1 470 ? -30.774 32.116 -37.767 1.00 54.16 470 ALA A O 1
ATOM 3623 N N . THR A 1 471 ? -29.054 31.644 -39.127 1.00 46.16 471 THR A N 1
ATOM 3624 C CA . THR A 1 471 ? -29.706 32.122 -40.348 1.00 46.16 471 THR A CA 1
ATOM 3625 C C . THR A 1 471 ? -30.191 30.894 -41.110 1.00 46.16 471 THR A C 1
ATOM 3627 O O . THR A 1 471 ? -29.361 30.161 -41.649 1.00 46.16 471 THR A O 1
ATOM 3630 N N . PRO A 1 472 ? -31.503 30.614 -41.161 1.00 56.78 472 PRO A N 1
ATOM 3631 C CA . PRO A 1 472 ? -32.030 29.693 -42.145 1.00 56.78 472 PRO A CA 1
ATOM 3632 C C . PRO A 1 472 ? -32.191 30.474 -43.451 1.00 56.78 472 PRO A C 1
ATOM 3634 O O . PRO A 1 472 ? -33.048 31.348 -43.543 1.00 56.78 472 PRO A O 1
ATOM 3637 N N . THR A 1 473 ? -31.394 30.163 -44.473 1.00 41.75 473 THR A N 1
ATOM 3638 C CA . THR A 1 473 ? -31.750 30.545 -45.847 1.00 41.75 473 THR A CA 1
ATOM 3639 C C . THR A 1 473 ? -31.430 29.438 -46.839 1.00 41.75 473 THR A C 1
ATOM 3641 O O . THR A 1 473 ? -30.335 28.887 -46.888 1.00 41.75 473 THR A O 1
ATOM 3644 N N . THR A 1 474 ? -32.488 29.140 -47.575 1.00 39.62 474 THR A N 1
ATOM 3645 C CA . THR A 1 474 ? -32.766 28.150 -48.606 1.00 39.62 474 THR A CA 1
ATOM 3646 C C . THR A 1 474 ? -32.001 28.388 -49.916 1.00 39.62 474 THR A C 1
ATOM 3648 O O . THR A 1 474 ? -31.743 29.537 -50.261 1.00 39.62 474 THR A O 1
ATOM 3651 N N . SER A 1 475 ? -31.834 27.305 -50.696 1.00 35.03 475 SER A N 1
ATOM 3652 C CA . SER A 1 475 ? -31.571 27.209 -52.158 1.00 35.03 475 SER A CA 1
ATOM 3653 C C . SER A 1 475 ? -30.225 27.747 -52.684 1.00 35.03 475 SER A C 1
ATOM 3655 O O . SER A 1 475 ? -29.799 28.822 -52.288 1.00 35.03 475 SER A O 1
ATOM 3657 N N . ALA A 1 476 ? -29.510 27.077 -53.595 1.00 38.19 476 ALA A N 1
ATOM 3658 C CA . ALA A 1 476 ? -29.867 26.039 -54.572 1.00 38.19 476 ALA A CA 1
ATOM 3659 C C . ALA A 1 476 ? -28.808 24.926 -54.659 1.00 38.19 476 ALA A C 1
ATOM 3661 O O . ALA A 1 476 ? -27.649 25.192 -54.266 1.00 38.19 476 ALA A O 1
#